Protein 3CA8 (pdb70)

Solvent-accessible surface area: 24872 Å² total; per-residue (Å²): 143,9,42,64,7,54,101,63,3,14,90,5,0,30,52,0,2,83,19,2,2,86,25,93,72,7,53,168,65,88,85,135,12,56,0,0,1,0,1,6,2,18,4,5,23,0,0,38,14,0,0,82,21,3,103,76,62,144,20,23,0,0,0,0,0,1,93,30,168,26,5,94,86,0,31,72,11,1,72,124,25,77,117,11,80,101,10,170,24,120,71,39,18,9,0,43,0,0,8,27,0,0,59,95,69,46,144,5,61,133,150,67,17,54,83,16,48,123,3,68,82,15,26,55,13,0,122,66,0,27,45,48,15,108,139,16,138,147,102,33,121,39,1,0,0,0,5,5,0,3,29,0,28,19,0,2,9,3,1,17,100,73,46,34,36,72,92,137,63,9,106,12,4,4,74,13,34,24,55,2,83,1,10,68,84,94,123,16,7,68,27,72,34,166,77,132,17,28,22,82,14,35,50,0,1,28,26,0,38,29,2,0,46,82,0,88,28,47,91,117,0,34,0,67,187,30,141,60,90,1,49,95,12,110,43,42,81,110,3,70,131,2,30,77,32,6,117,141,20,79,84,2,66,119,3,19,138,83,84,104,78,131,6,45,73,8,56,101,64,4,13,88,7,0,29,42,0,2,88,20,1,1,90,21,99,69,11,54,166,58,88,82,137,14,52,0,0,1,0,1,8,1,17,3,6,24,0,0,37,17,0,0,96,22,3,100,76,62,158,21,19,0,0,0,0,1,2,95,28,167,25,4,94,84,0,35,66,15,1,73,144,24,77,116,12,77,92,8,193,22,120,72,62,18,8,0,43,0,0,8,30,0,0,56,93,64,46,141,6,58,132,147,74,18,66,81,10,51,122,2,70,84,16,25,54,13,0,123,66,0,27,43,60,16,102,142,17,144,96,111,32,132,30,1,0,0,0,6,4,0,2,30,0,33,18,0,2,8,3,1,17,98,76,47,33,37,67,90,137,62,12,111,14,1,6,72,14,34,23,52,2,87,2,11,72,79,89,118,10,6,67,25,75,34,160,74,135,29,33,21,85,12,54,66,0,0,58,25,0,45,30,2,1,50,76,0,85,25,47,90,118,0,47,0,69,185,26,151,60,86,0,52,97,13,106,38,49,86,110,2,85,131,2,26,66,35,9,92,146,21,79,81,2,71,121,5,55,138,86,134

Secondary structure (DSSP, 8-state):
-PPP--HHHHHHHHHHHHHHH--STTTT-----SEEEEES---HHHHHHHHHHHHHHT--EEEE--SSTTHHHHHHHHHT-TTGGGS--TTS-HHHHHHHIIIIIT---GGGEEEE----SHHHHHHHHHHHHHT-SS--S-EEEE--TTTHHHHHHHHHHHH---TTS-SEEE--SS---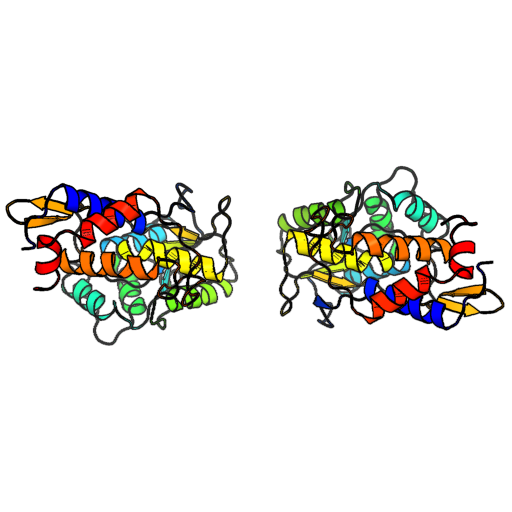EEEETTEEEESS--TTPPPHHHHHHHHHHHHHHHS-STTSSSTTTT-SS---PPPHHHHHHHHHHHT-HHHHHHHHHS--/-PPP--HHHHHHHHHHHHHHH--TTTTT-----SEEEEE--S-HHHHHHHHHHHHHHT--EEEE--SSTTHHHHHHHHHT-TTGGGS--TTS-HHHHHHHIIIIIT---GGGEEEE----SHHHHHHHHHHHHHT-SS--S-EEEE--GGGHHHHHHHHHHHH--BTTB-SEEE--SS---EEEETTEEEESS--SSPPPHHHHHHHHHHHHHHHS-STTSSSTTTT-SS---PPPHHHHHHHHHHHT-HHHHHHHH--

B-factor: mean 25.92, std 12.32, range [7.64, 93.05]

Structure (mmCIF, N/CA/C/O backbone):
data_3CA8
#
_entry.id   3CA8
#
_cell.length_a   64.795
_cell.length_b   39.710
_cell.length_c   122.645
_cell.angle_alpha   90.00
_cell.angle_beta   96.34
_cell.angle_gamma   90.00
#
_symmetry.space_group_name_H-M   'P 1 21 1'
#
loop_
_entity.id
_entity.type
_entity.pdbx_description
1 polymer 'Protein ydcF'
2 non-polymer 'SULFATE ION'
3 non-polymer (4S)-2-METHYL-2,4-PENTANEDIOL
4 water water
#
loop_
_atom_site.group_PDB
_atom_site.id
_atom_site.type_symbol
_atom_site.label_atom_id
_atom_site.label_alt_id
_atom_site.label_comp_id
_atom_site.label_asym_id
_atom_site.label_entity_id
_atom_site.label_seq_id
_atom_site.pdbx_PDB_ins_code
_atom_site.Cartn_x
_atom_site.Cartn_y
_atom_site.Cartn_z
_atom_site.occupancy
_atom_site.B_iso_or_equiv
_atom_site.auth_seq_id
_atom_site.auth_comp_id
_atom_site.auth_asym_id
_atom_site.auth_atom_id
_atom_site.pdbx_PDB_model_num
ATOM 1 N N . PRO A 1 5 ? 79.682 -7.695 -10.360 1.00 35.27 5 PRO A N 1
ATOM 2 C CA . PRO A 1 5 ? 80.050 -6.304 -10.052 1.00 34.42 5 PRO A CA 1
ATOM 3 C C . PRO A 1 5 ? 78.856 -5.457 -9.574 1.00 34.16 5 PRO A C 1
ATOM 4 O O . PRO A 1 5 ? 77.708 -5.696 -9.994 1.00 34.54 5 PRO A O 1
ATOM 8 N N . PHE A 1 6 ? 79.120 -4.482 -8.706 1.00 32.88 6 PHE A N 1
ATOM 9 C CA . PHE A 1 6 ? 78.033 -3.624 -8.177 1.00 31.42 6 PHE A CA 1
ATOM 10 C C . PHE A 1 6 ? 77.355 -2.873 -9.340 1.00 31.11 6 PHE A C 1
ATOM 11 O O . PHE A 1 6 ? 78.041 -2.279 -10.167 1.00 31.47 6 PHE A O 1
ATOM 19 N N . PRO A 1 7 ? 76.010 -2.939 -9.437 1.00 28.83 7 PRO A N 1
ATOM 20 C CA . PRO A 1 7 ? 75.331 -2.424 -10.621 1.00 28.90 7 PRO A CA 1
ATOM 21 C C . PRO A 1 7 ? 75.472 -0.920 -10.840 1.00 28.10 7 PRO A C 1
ATOM 22 O O . PRO A 1 7 ? 75.627 -0.170 -9.877 1.00 28.25 7 PRO A O 1
ATOM 26 N N . THR A 1 8 ? 75.394 -0.488 -12.091 1.00 27.22 8 THR A N 1
ATOM 27 C CA . THR A 1 8 ? 75.274 0.932 -12.417 1.00 27.39 8 THR A CA 1
ATOM 28 C C . THR A 1 8 ? 74.036 1.577 -11.736 1.00 27.02 8 THR A C 1
ATOM 29 O O . THR A 1 8 ? 72.989 0.927 -11.575 1.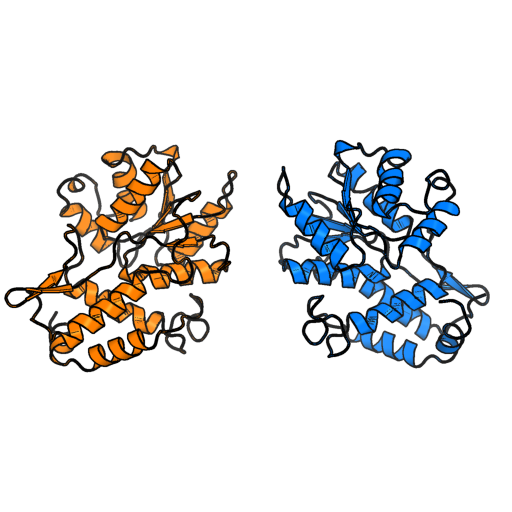00 26.68 8 THR A O 1
ATOM 33 N N . LEU A 1 9 ? 74.166 2.862 -11.384 1.00 26.04 9 LEU A N 1
ATOM 34 C CA . LEU A 1 9 ? 73.118 3.612 -10.666 1.00 24.93 9 LEU A CA 1
ATOM 35 C C . LEU A 1 9 ? 72.739 4.866 -11.431 1.00 23.74 9 LEU A C 1
ATOM 36 O O . LEU A 1 9 ? 73.508 5.387 -12.217 1.00 24.06 9 LEU A O 1
ATOM 41 N N . SER A 1 10 ? 71.508 5.338 -11.246 1.00 23.79 10 SER A N 1
ATOM 42 C CA . SER A 1 10 ? 71.092 6.542 -11.939 1.00 24.02 10 SER A CA 1
ATOM 43 C C . SER A 1 10 ? 71.923 7.708 -11.474 1.00 24.18 10 SER A C 1
ATOM 44 O O . SER A 1 10 ? 72.279 7.756 -10.292 1.00 24.80 10 SER A O 1
ATOM 47 N N . PRO A 1 11 ? 72.203 8.655 -12.374 1.00 23.67 11 PRO A N 1
ATOM 48 C CA . PRO A 1 11 ? 72.882 9.887 -12.053 1.00 24.00 11 PRO A CA 1
ATOM 49 C C . PRO A 1 11 ? 72.337 10.582 -10.823 1.00 23.28 11 PRO A C 1
ATOM 50 O O . PRO A 1 11 ? 73.126 11.123 -10.042 1.00 22.83 11 PRO A O 1
ATOM 54 N N . ALA A 1 12 ? 71.016 10.569 -10.635 1.00 22.22 12 ALA A N 1
ATOM 55 C CA . ALA A 1 12 ? 70.437 11.166 -9.457 1.00 21.49 12 ALA A CA 1
ATOM 56 C C . ALA A 1 12 ? 70.907 10.469 -8.192 1.00 19.75 12 ALA A C 1
ATOM 57 O O . ALA A 1 12 ? 71.137 11.095 -7.151 1.00 18.84 12 ALA A O 1
ATOM 59 N N . THR A 1 13 ? 70.981 9.155 -8.252 1.00 19.26 13 THR A N 1
ATOM 60 C CA . THR A 1 13 ? 71.377 8.379 -7.098 1.00 19.37 13 THR A CA 1
ATOM 61 C C . THR A 1 13 ? 72.867 8.571 -6.827 1.00 18.02 13 THR A C 1
ATOM 62 O O . THR A 1 13 ? 73.288 8.683 -5.687 1.00 17.27 13 THR A O 1
ATOM 66 N N . ILE A 1 14 ? 73.668 8.577 -7.863 1.00 18.06 14 ILE A N 1
ATOM 67 C CA . ILE A 1 14 ? 75.107 8.860 -7.651 1.00 17.82 14 ILE A CA 1
ATOM 68 C C . ILE A 1 14 ? 75.285 10.199 -6.944 1.00 18.14 14 ILE A C 1
ATOM 69 O O . ILE A 1 14 ? 76.025 10.290 -5.950 1.00 18.29 14 ILE A O 1
ATOM 74 N N . ASP A 1 15 ? 74.667 11.250 -7.492 1.00 16.69 15 ASP A N 1
ATOM 75 C CA . ASP A 1 15 ? 74.683 12.595 -6.895 1.00 17.92 15 ASP A CA 1
ATOM 76 C C . ASP A 1 15 ? 74.275 12.564 -5.420 1.00 17.62 15 ASP A C 1
ATOM 77 O O . ASP A 1 15 ? 74.918 13.174 -4.571 1.00 18.66 15 ASP A O 1
ATOM 82 N N . ALA A 1 16 ? 73.184 11.881 -5.103 1.00 16.60 16 ALA A N 1
ATOM 83 C CA . ALA A 1 16 ? 72.700 11.805 -3.736 1.00 16.43 16 ALA A CA 1
ATOM 84 C C . ALA A 1 16 ? 73.715 11.132 -2.796 1.00 14.98 16 ALA A C 1
ATOM 85 O O . ALA A 1 16 ? 73.915 11.570 -1.668 1.00 14.54 16 ALA A O 1
ATOM 87 N N . ILE A 1 17 ? 74.245 10.014 -3.226 1.00 14.83 17 ILE A N 1
ATOM 88 C CA . ILE A 1 17 ? 75.275 9.298 -2.408 1.00 15.05 17 ILE A CA 1
ATOM 89 C C . ILE A 1 17 ? 76.422 10.297 -2.144 1.00 14.80 17 ILE A C 1
ATOM 90 O O . ILE A 1 17 ? 76.882 10.447 -0.997 1.00 14.10 17 ILE A O 1
ATOM 95 N N . ASN A 1 18 ? 76.842 11.005 -3.184 1.00 14.64 18 ASN A N 1
ATOM 96 C CA . ASN A 1 18 ? 77.988 11.935 -3.089 1.00 14.70 18 ASN A CA 1
ATOM 97 C C . ASN A 1 18 ? 77.703 13.132 -2.189 1.00 15.36 18 ASN A C 1
ATOM 98 O O . ASN A 1 18 ? 78.569 13.579 -1.476 1.00 13.40 18 ASN A O 1
ATOM 103 N N . VAL A 1 19 ? 76.454 13.618 -2.183 1.00 14.36 19 VAL A N 1
ATOM 104 C CA . VAL A 1 19 ? 76.049 14.655 -1.253 1.00 14.75 19 VAL A CA 1
ATOM 105 C C . VAL A 1 19 ? 76.149 14.190 0.203 1.00 14.32 19 VAL A C 1
ATOM 106 O O . VAL A 1 19 ? 76.637 14.927 1.045 1.00 14.11 19 VAL A O 1
ATOM 110 N N . ILE A 1 20 ? 75.665 12.992 0.501 1.00 14.14 20 ILE A N 1
ATOM 111 C CA . ILE A 1 20 ? 75.671 12.474 1.861 1.00 13.99 20 ILE A CA 1
ATOM 112 C C . ILE A 1 20 ? 77.139 12.144 2.255 1.00 14.69 20 ILE A C 1
ATOM 113 O O . ILE A 1 20 ? 77.581 12.446 3.357 1.00 14.65 20 ILE A O 1
ATOM 118 N N . GLY A 1 21 ? 77.887 11.606 1.312 1.00 14.38 21 GLY A N 1
ATOM 119 C CA . GLY A 1 21 ? 79.323 11.312 1.556 1.00 15.66 21 GLY A CA 1
ATOM 120 C C . GLY A 1 21 ? 80.080 12.564 1.955 1.00 14.63 21 GLY A C 1
ATOM 121 O O . GLY A 1 21 ? 80.878 12.565 2.919 1.00 15.98 21 GLY A O 1
ATOM 122 N N . GLN A 1 22 ? 79.883 13.623 1.184 1.00 13.73 22 GLN A N 1
ATOM 123 C CA . GLN A 1 22 ? 80.514 14.901 1.475 1.00 14.97 22 GLN A CA 1
ATOM 124 C C . GLN A 1 22 ? 80.156 15.412 2.820 1.00 13.09 22 GLN A C 1
ATOM 125 O O . GLN A 1 22 ? 81.031 15.862 3.539 1.00 14.67 22 GLN A O 1
ATOM 131 N N . TRP A 1 23 ? 78.861 15.408 3.148 1.00 13.39 23 TRP A N 1
ATOM 132 C CA . TRP A 1 23 ? 78.399 15.891 4.440 1.00 12.86 23 TRP A CA 1
ATOM 133 C C . TRP A 1 23 ? 78.988 15.108 5.610 1.00 11.58 23 TRP A C 1
ATOM 134 O O . TRP A 1 23 ? 79.352 15.688 6.619 1.00 13.11 23 TRP A O 1
ATOM 145 N N . LEU A 1 24 ? 79.106 13.792 5.477 1.00 11.75 24 LEU A N 1
ATOM 146 C CA . LEU A 1 24 ? 79.603 12.945 6.568 1.00 11.64 24 LEU A CA 1
ATOM 147 C C . LEU A 1 24 ? 81.080 13.201 6.752 1.00 12.72 24 LEU A C 1
ATOM 148 O O . LEU A 1 24 ? 81.559 13.277 7.882 1.00 12.79 24 LEU A O 1
ATOM 153 N N . ALA A 1 25 ? 81.771 13.435 5.667 1.00 13.87 25 ALA A N 1
ATOM 154 C CA . ALA A 1 25 ? 83.245 13.701 5.746 1.00 15.50 25 ALA A CA 1
ATOM 155 C C . ALA A 1 25 ? 83.670 15.118 6.185 1.00 17.34 25 ALA A C 1
ATOM 156 O O . ALA A 1 25 ? 84.744 15.294 6.816 1.00 18.07 25 ALA A O 1
ATOM 158 N N . GLN A 1 26 ? 82.887 16.113 5.797 1.00 18.86 26 GLN A N 1
ATOM 159 C CA . GLN A 1 26 ? 83.245 17.525 5.938 1.00 21.52 26 GLN A CA 1
ATOM 160 C C . GLN A 1 26 ? 82.579 18.198 7.123 1.00 22.83 26 GLN A C 1
ATOM 161 O O . GLN A 1 26 ? 81.357 18.485 7.107 1.00 24.82 26 GLN A O 1
ATOM 167 N N . ASP A 1 27 ? 83.395 18.499 8.118 1.00 23.67 27 ASP A N 1
ATOM 168 C CA . ASP A 1 27 ? 82.982 19.187 9.343 1.00 24.82 27 ASP A CA 1
ATOM 169 C C . ASP A 1 27 ? 82.683 20.676 9.126 1.00 26.54 27 ASP A C 1
ATOM 170 O O . ASP A 1 27 ? 83.600 21.477 9.023 1.00 28.39 27 ASP A O 1
ATOM 175 N N . ASP A 1 28 ? 81.414 21.065 9.167 1.00 27.34 28 ASP A N 1
ATOM 176 C CA . ASP A 1 28 ? 81.046 22.477 8.985 1.00 28.19 28 ASP A CA 1
ATOM 177 C C . ASP A 1 28 ? 81.487 23.361 10.132 1.00 29.20 28 ASP A C 1
ATOM 178 O O . ASP A 1 28 ? 81.952 24.499 9.903 1.00 28.86 28 ASP A O 1
ATOM 183 N N . PHE A 1 29 ? 81.322 22.847 11.350 1.00 28.65 29 PHE A N 1
ATOM 184 C CA . PHE A 1 29 ? 81.579 23.583 12.572 1.00 30.34 29 PHE A CA 1
ATOM 185 C C . PHE A 1 29 ? 82.965 24.282 12.506 1.00 31.67 29 PHE A C 1
ATOM 186 O O . PHE A 1 29 ? 83.048 25.482 12.693 1.00 31.56 29 PHE A O 1
ATOM 194 N N . SER A 1 30 ? 84.025 23.513 12.209 1.00 34.17 30 SER A N 1
ATOM 195 C CA . SER A 1 30 ? 85.430 24.039 12.177 1.00 35.23 30 SER A CA 1
ATOM 196 C C . SER A 1 30 ? 85.808 24.665 10.823 1.00 37.12 30 SER A C 1
ATOM 197 O O . SER A 1 30 ? 86.933 25.180 10.640 1.00 37.81 30 SER A O 1
ATOM 200 N N . GLY A 1 31 ? 84.855 24.635 9.882 1.00 37.75 31 GLY A N 1
ATOM 201 C CA . GLY A 1 31 ? 84.952 25.420 8.649 1.00 37.57 31 GLY A CA 1
ATOM 202 C C . GLY A 1 31 ? 86.218 25.131 7.893 1.00 37.95 31 GLY A C 1
ATOM 203 O O . GLY A 1 31 ? 86.411 24.019 7.399 1.00 40.05 31 GLY A O 1
ATOM 204 N N . GLU A 1 32 ? 87.077 26.133 7.821 1.00 37.16 32 GLU A N 1
ATOM 205 C CA . GLU A 1 32 ? 88.367 25.994 7.178 1.00 36.35 32 GLU A CA 1
ATOM 206 C C . GLU A 1 32 ? 89.451 26.694 8.000 1.00 35.00 32 GLU A C 1
ATOM 207 O O . GLU A 1 32 ? 90.245 27.513 7.494 1.00 35.19 32 GLU A O 1
ATOM 213 N N . VAL A 1 33 ? 89.495 26.345 9.281 1.00 31.44 33 VAL A N 1
ATOM 214 C CA . VAL A 1 33 ? 90.570 26.808 10.173 1.00 28.73 33 VAL A CA 1
ATOM 215 C C . VAL A 1 33 ? 91.817 26.001 9.780 1.00 26.03 33 VAL A C 1
ATOM 216 O O . VAL A 1 33 ? 91.711 24.808 9.498 1.00 25.47 33 VAL A O 1
ATOM 220 N N . PRO A 1 34 ? 92.981 26.664 9.649 1.00 23.19 34 PRO A N 1
ATOM 221 C CA . PRO A 1 34 ? 94.194 25.904 9.361 1.00 22.11 34 PRO A CA 1
ATOM 222 C C . PRO A 1 34 ? 94.483 24.737 10.334 1.00 20.79 34 PRO A C 1
ATOM 223 O O . PRO A 1 34 ? 94.249 24.832 11.544 1.00 19.97 34 PRO A O 1
ATOM 227 N N . TYR A 1 35 ? 95.044 23.653 9.789 1.00 20.30 35 TYR A N 1
ATOM 228 C CA . TYR A 1 35 ? 95.298 22.429 10.547 1.00 20.44 35 TYR A CA 1
ATOM 229 C C . TYR A 1 35 ? 96.646 22.481 11.290 1.00 21.60 35 TYR A C 1
ATOM 230 O O . TYR A 1 35 ? 97.545 21.708 10.986 1.00 23.78 35 TYR A O 1
ATOM 239 N N . GLN A 1 36 ? 96.757 23.397 12.238 1.00 21.14 36 GLN A N 1
ATOM 240 C CA . GLN A 1 36 ? 97.919 23.576 13.110 1.00 20.61 36 GLN A CA 1
ATOM 241 C C . GLN A 1 36 ? 97.388 23.172 14.469 1.00 21.00 36 GLN A C 1
ATOM 242 O O . GLN A 1 36 ? 96.466 23.820 14.958 1.00 20.43 36 GLN A O 1
ATOM 248 N N . ALA A 1 37 ? 97.920 22.114 15.060 1.00 20.33 37 ALA A N 1
ATOM 249 C CA . ALA A 1 37 ? 97.354 21.601 16.301 1.00 19.97 37 ALA A CA 1
ATOM 250 C C . ALA A 1 37 ? 98.456 21.180 17.207 1.00 20.05 37 ALA A C 1
ATOM 251 O O . ALA A 1 37 ? 99.632 21.153 16.812 1.00 20.85 37 ALA A O 1
ATOM 253 N N . ASP A 1 38 ? 98.080 20.857 18.432 1.00 19.12 38 ASP A N 1
ATOM 254 C CA . ASP A 1 38 ? 99.004 20.304 19.424 1.00 18.60 38 ASP A CA 1
ATOM 255 C C . ASP A 1 38 ? 99.093 18.790 19.447 1.00 17.72 38 ASP A C 1
ATOM 256 O O . ASP A 1 38 ? 99.955 18.248 20.121 1.00 18.11 38 ASP A O 1
ATOM 261 N N A CYS A 1 39 ? 98.188 18.099 18.752 0.50 17.22 39 CYS A N 1
ATOM 262 N N B CYS A 1 39 ? 98.168 18.123 18.767 0.50 16.56 39 CYS A N 1
ATOM 263 C CA A CYS A 1 39 ? 98.111 16.613 18.771 0.50 17.01 39 CYS A CA 1
ATOM 264 C CA B CYS A 1 39 ? 98.237 16.671 18.571 0.50 16.48 39 CYS A CA 1
ATOM 265 C C A CYS A 1 39 ? 97.133 16.162 17.676 0.50 15.97 39 CYS A C 1
ATOM 266 C C B CYS A 1 39 ? 97.273 16.247 17.473 0.50 15.63 39 CYS A C 1
ATOM 267 O O A CYS A 1 39 ? 96.235 16.909 17.327 0.50 15.82 39 CYS A O 1
ATOM 268 O O B CYS A 1 39 ? 96.551 17.064 16.915 0.50 14.27 39 CYS A O 1
ATOM 273 N N . VAL A 1 40 ? 97.362 14.974 17.113 1.00 16.47 40 VAL A N 1
ATOM 274 C CA . VAL A 1 40 ? 96.529 14.355 16.112 1.00 15.76 40 VAL A CA 1
ATOM 275 C C . VAL A 1 40 ? 95.965 13.106 16.762 1.00 15.93 40 VAL A C 1
ATOM 276 O O . VAL A 1 40 ? 96.699 12.333 17.399 1.00 15.53 40 VAL A O 1
ATOM 280 N N . ILE A 1 41 ? 94.642 12.912 16.672 1.00 15.27 41 ILE A N 1
ATOM 281 C CA . ILE A 1 41 ? 94.005 11.747 17.233 1.00 15.64 41 ILE A CA 1
ATOM 282 C C . ILE A 1 41 ? 93.567 10.838 16.076 1.00 15.64 41 ILE A C 1
ATOM 283 O O . ILE A 1 41 ? 92.764 11.253 15.269 1.00 13.73 41 ILE A O 1
ATOM 288 N N . LEU A 1 42 ? 94.091 9.611 16.016 1.00 14.74 42 LEU A N 1
ATOM 289 C CA . LEU A 1 42 ? 93.672 8.635 14.972 1.00 13.07 42 LEU A CA 1
ATOM 290 C C . LEU A 1 42 ? 92.671 7.714 15.635 1.00 12.48 42 LEU A C 1
ATOM 291 O O . LEU A 1 42 ? 93.001 6.908 16.499 1.00 13.17 42 LEU A O 1
ATOM 296 N N . ALA A 1 43 ? 91.400 7.880 15.259 1.00 12.36 43 ALA A N 1
ATOM 297 C CA . ALA A 1 43 ? 90.370 6.956 15.748 1.00 12.66 43 ALA A CA 1
ATOM 298 C C . ALA A 1 43 ? 90.447 5.674 14.985 1.00 11.73 43 ALA A C 1
ATOM 299 O O . ALA A 1 43 ? 90.631 5.658 13.754 1.00 13.69 43 ALA A O 1
ATOM 301 N N . GLY A 1 44 ? 90.409 4.562 15.692 1.00 12.29 44 GLY A N 1
ATOM 302 C CA . GLY A 1 44 ? 90.531 3.263 15.055 1.00 11.73 44 GLY A CA 1
ATOM 303 C C . GLY A 1 44 ? 89.626 3.049 13.878 1.00 11.41 44 GLY A C 1
ATOM 304 O O . GLY A 1 44 ? 88.399 3.219 13.950 1.00 11.40 44 GLY A O 1
ATOM 305 N N . ASN A 1 45 ? 90.220 2.677 12.769 1.00 11.31 45 ASN A N 1
ATOM 306 C CA . ASN A 1 45 ? 89.513 2.389 11.550 1.00 11.27 45 ASN A CA 1
ATOM 307 C C . ASN A 1 45 ? 90.377 1.566 10.605 1.00 12.26 45 ASN A C 1
ATOM 308 O O . ASN A 1 45 ? 91.555 1.312 10.907 1.00 12.30 45 ASN A O 1
ATOM 313 N N . ALA A 1 46 ? 89.845 1.225 9.447 1.00 11.50 46 ALA A N 1
ATOM 314 C CA . ALA A 1 46 ? 90.530 0.338 8.497 1.00 11.53 46 ALA A CA 1
ATOM 315 C C . ALA A 1 46 ? 90.930 0.957 7.153 1.00 10.30 46 ALA A C 1
ATOM 316 O O . ALA A 1 46 ? 91.383 0.189 6.242 1.00 12.12 46 ALA A O 1
ATOM 318 N N . VAL A 1 47 ? 90.745 2.282 7.018 1.00 10.96 47 VAL A N 1
ATOM 319 C CA . VAL A 1 47 ? 90.856 2.954 5.748 1.00 11.31 47 VAL A CA 1
ATOM 320 C C . VAL A 1 47 ? 92.295 3.447 5.721 1.00 11.10 47 VAL A C 1
ATOM 321 O O . VAL A 1 47 ? 92.609 4.403 6.366 1.00 10.78 47 VAL A O 1
ATOM 325 N N . MET A 1 48 ? 93.120 2.800 4.944 1.00 12.20 48 MET A N 1
ATOM 326 C CA . MET A 1 48 ? 94.540 3.119 4.966 1.00 12.71 48 MET A CA 1
ATOM 327 C C . MET A 1 48 ? 94.863 4.586 4.542 1.00 13.21 48 MET A C 1
ATOM 328 O O . MET A 1 48 ? 95.825 5.181 5.109 1.00 12.09 48 MET A O 1
ATOM 333 N N . PRO A 1 49 ? 94.176 5.141 3.522 1.00 13.72 49 PRO A N 1
ATOM 334 C CA . PRO A 1 49 ? 94.423 6.572 3.224 1.00 13.57 49 PRO A CA 1
ATOM 335 C C . PRO A 1 49 ? 94.210 7.482 4.435 1.00 14.04 49 PRO A C 1
ATOM 336 O O . PRO A 1 49 ? 94.966 8.448 4.632 1.00 10.79 49 PRO A O 1
ATOM 340 N N . THR A 1 50 ? 93.207 7.160 5.257 1.00 13.60 50 THR A N 1
ATOM 341 C CA . THR A 1 50 ? 92.896 7.912 6.480 1.00 12.31 50 THR A CA 1
ATOM 342 C C . THR A 1 50 ? 93.963 7.752 7.555 1.00 12.08 50 THR A C 1
ATOM 343 O O . THR A 1 50 ? 94.351 8.718 8.198 1.00 11.17 50 THR A O 1
ATOM 347 N N . ILE A 1 51 ? 94.396 6.517 7.723 1.00 12.21 51 ILE A N 1
ATOM 348 C CA . ILE A 1 51 ? 95.407 6.147 8.680 1.00 11.97 51 ILE A CA 1
ATOM 349 C C . ILE A 1 51 ? 96.724 6.821 8.272 1.00 12.06 51 ILE A C 1
ATOM 350 O O . ILE A 1 51 ? 97.417 7.423 9.095 1.00 12.18 51 ILE A O 1
ATOM 355 N N . ASP A 1 52 ? 97.055 6.787 6.994 1.00 12.94 52 ASP A N 1
ATOM 356 C CA . ASP A 1 52 ? 98.277 7.487 6.508 1.00 11.77 52 ASP A CA 1
ATOM 357 C C . ASP A 1 52 ? 98.152 9.013 6.660 1.00 13.04 52 ASP A C 1
ATOM 358 O O . ASP A 1 52 ? 99.122 9.709 6.893 1.00 14.34 52 ASP A O 1
ATOM 363 N N . ALA A 1 53 ? 96.938 9.559 6.518 1.00 12.53 53 ALA A N 1
ATOM 364 C CA . ALA A 1 53 ? 96.751 11.017 6.700 1.00 12.07 53 ALA A CA 1
ATOM 365 C C . ALA A 1 53 ? 97.156 11.443 8.117 1.00 12.45 53 ALA A C 1
ATOM 366 O O . ALA A 1 53 ? 97.735 12.535 8.315 1.00 13.71 53 ALA A O 1
ATOM 368 N N . ALA A 1 54 ? 96.762 10.633 9.096 1.00 12.31 54 ALA A N 1
ATOM 369 C CA . ALA A 1 54 ? 97.044 10.914 10.497 1.00 12.93 54 ALA A CA 1
ATOM 370 C C . ALA A 1 54 ? 98.577 10.904 10.758 1.00 14.05 54 ALA A C 1
ATOM 371 O O . ALA A 1 54 ? 99.119 11.818 11.396 1.00 13.34 54 ALA A O 1
ATOM 373 N N . CYS A 1 55 ? 99.212 9.861 10.263 1.00 14.11 55 CYS A N 1
ATOM 374 C CA . CYS A 1 55 ? 100.680 9.677 10.454 1.00 14.86 55 CYS A CA 1
ATOM 375 C C . CYS A 1 55 ? 101.466 10.794 9.779 1.00 15.38 55 CYS A C 1
ATOM 376 O O . CYS A 1 55 ? 102.436 11.266 10.335 1.00 15.87 55 CYS A O 1
ATOM 379 N N A LYS A 1 56 ? 101.041 11.183 8.584 0.50 15.13 56 LYS A N 1
ATOM 380 N N B LYS A 1 56 ? 101.063 11.194 8.580 0.50 14.73 56 LYS A N 1
ATOM 381 C CA A LYS A 1 56 ? 101.698 12.206 7.790 0.50 15.40 56 LYS A CA 1
ATOM 382 C CA B LYS A 1 56 ? 101.771 12.223 7.843 0.50 15.05 56 LYS A CA 1
ATOM 383 C C A LYS A 1 56 ? 101.674 13.577 8.498 0.50 15.85 56 LYS A C 1
ATOM 384 C C B LYS A 1 56 ? 101.703 13.573 8.576 0.50 15.55 56 LYS A C 1
ATOM 385 O O A LYS A 1 56 ? 102.685 14.293 8.560 0.50 15.85 56 LYS A O 1
ATOM 386 O O B LYS A 1 56 ? 102.713 14.272 8.751 0.50 15.31 56 LYS A O 1
ATOM 397 N N . ILE A 1 57 ? 100.508 13.946 9.027 1.00 15.33 57 ILE A N 1
ATOM 398 C CA . ILE A 1 57 ? 100.383 15.160 9.841 1.00 15.53 57 ILE A CA 1
ATOM 399 C C . ILE A 1 57 ? 101.241 15.143 11.114 1.00 15.41 57 ILE A C 1
ATOM 400 O O . ILE A 1 57 ? 101.886 16.140 11.448 1.00 17.30 57 ILE A O 1
ATOM 405 N N . ALA A 1 58 ? 101.230 14.045 11.859 1.00 14.68 58 ALA A N 1
ATOM 406 C CA . ALA A 1 58 ? 101.969 13.985 13.103 1.00 16.70 58 ALA A CA 1
ATOM 407 C C . ALA A 1 58 ? 103.475 14.061 12.761 1.00 17.25 58 ALA A C 1
ATOM 408 O O . ALA A 1 58 ? 104.273 14.749 13.439 1.00 17.54 58 ALA A O 1
ATOM 410 N N . ARG A 1 59 ? 103.812 13.465 11.638 1.00 18.38 59 ARG A N 1
ATOM 411 C CA . ARG A 1 59 ? 105.206 13.498 11.196 1.00 20.02 59 ARG A CA 1
ATOM 412 C C . ARG A 1 59 ? 105.627 14.906 10.765 1.00 21.37 59 ARG A C 1
ATOM 413 O O . ARG A 1 59 ? 106.629 15.455 11.270 1.00 21.91 59 ARG A O 1
ATOM 421 N N . ASP A 1 60 ? 104.858 15.477 9.851 1.00 21.32 60 ASP A N 1
ATOM 422 C CA . ASP A 1 60 ? 105.139 16.801 9.299 1.00 22.89 60 ASP A CA 1
ATOM 423 C C . ASP A 1 60 ? 105.076 17.924 10.305 1.00 23.38 60 ASP A C 1
ATOM 424 O O . ASP A 1 60 ? 105.865 18.839 10.218 1.00 26.26 60 ASP A O 1
ATOM 429 N N . GLN A 1 61 ? 104.147 17.887 11.255 1.00 22.98 61 GLN A N 1
ATOM 430 C CA . GLN A 1 61 ? 104.033 18.963 12.262 1.00 22.51 61 GLN A CA 1
ATOM 431 C C . GLN A 1 61 ? 104.815 18.729 13.499 1.00 21.66 61 GLN A C 1
ATOM 432 O O . GLN A 1 61 ? 104.772 19.578 14.402 1.00 21.20 61 GLN A O 1
ATOM 438 N N . GLN A 1 62 ? 105.469 17.553 13.571 1.00 20.07 62 GLN A N 1
ATOM 439 C CA . GLN A 1 62 ? 106.180 17.085 14.726 1.00 21.16 62 GLN A CA 1
ATOM 440 C C . GLN A 1 62 ? 105.389 17.210 16.016 1.00 21.93 62 GLN A C 1
ATOM 441 O O . GLN A 1 62 ? 105.897 17.724 17.029 1.00 24.06 62 GLN A O 1
ATOM 447 N N . ILE A 1 63 ? 104.141 16.734 15.993 1.00 18.93 63 ILE A N 1
ATOM 448 C CA . ILE A 1 63 ? 103.310 16.690 17.164 1.00 17.43 63 ILE A CA 1
ATOM 449 C C . ILE A 1 63 ? 102.955 15.231 17.546 1.00 16.22 63 ILE A C 1
ATOM 450 O O . ILE A 1 63 ? 103.035 14.342 16.685 1.00 14.01 63 ILE A O 1
ATOM 455 N N . PRO A 1 64 ? 102.472 15.002 18.796 1.00 16.41 64 PRO A N 1
ATOM 456 C CA . PRO A 1 64 ? 102.107 13.712 19.291 1.00 17.05 64 PRO A CA 1
ATOM 457 C C . PRO A 1 64 ? 100.922 13.129 18.509 1.00 17.09 64 PRO A C 1
ATOM 458 O O . PRO A 1 64 ? 100.045 13.879 18.078 1.00 17.06 64 PRO A O 1
ATOM 462 N N . LEU A 1 65 ? 100.977 11.825 18.307 1.00 15.85 65 LEU A N 1
ATOM 463 C CA . LEU A 1 65 ? 99.910 11.083 17.650 1.00 15.39 65 LEU A CA 1
ATOM 464 C C . LEU A 1 65 ? 99.271 10.175 18.674 1.00 14.89 65 LEU A C 1
ATOM 465 O O . LEU A 1 65 ? 99.927 9.328 19.243 1.00 14.65 65 LEU A O 1
ATOM 470 N N . LEU A 1 66 ? 97.980 10.372 18.941 1.00 14.72 66 LEU A N 1
ATOM 471 C CA . LEU A 1 66 ? 97.301 9.602 19.967 1.00 14.38 66 LEU A CA 1
ATOM 472 C C . LEU A 1 66 ? 96.411 8.647 19.168 1.00 14.81 66 LEU A C 1
ATOM 473 O O . LEU A 1 66 ? 95.593 9.110 18.356 1.00 16.11 66 LEU A O 1
ATOM 478 N N . ILE A 1 67 ? 96.591 7.350 19.357 1.00 13.86 67 ILE A N 1
ATOM 479 C CA . ILE A 1 67 ? 95.929 6.330 18.563 1.00 14.01 67 ILE A CA 1
ATOM 480 C C . ILE A 1 67 ? 94.982 5.611 19.471 1.00 13.24 67 ILE A C 1
ATOM 481 O O . ILE A 1 67 ? 95.381 5.004 20.451 1.00 12.61 67 ILE A O 1
ATOM 486 N N . SER A 1 68 ? 93.702 5.663 19.112 1.00 13.12 68 SER A N 1
ATOM 487 C CA . SER A 1 68 ? 92.614 5.261 19.979 1.00 14.52 68 SER A CA 1
ATOM 488 C C . SER A 1 68 ? 91.824 4.165 19.315 1.00 15.42 68 SER A C 1
ATOM 489 O O . SER A 1 68 ? 91.243 4.400 18.257 1.00 17.10 68 SER A O 1
ATOM 492 N N . GLY A 1 69 ? 91.875 2.976 19.906 1.00 14.31 69 GLY A N 1
ATOM 493 C CA . GLY A 1 69 ? 91.110 1.879 19.440 1.00 14.62 69 GLY A CA 1
ATOM 494 C C . GLY A 1 69 ? 91.527 0.569 20.003 1.00 14.35 69 GLY A C 1
ATOM 495 O O . GLY A 1 69 ? 92.718 0.149 19.867 1.00 15.34 69 GLY A O 1
ATOM 496 N N . GLY A 1 70 ? 90.557 -0.116 20.603 1.00 13.94 70 GLY A N 1
ATOM 497 C CA . GLY A 1 70 ? 90.811 -1.443 21.167 1.00 13.20 70 GLY A CA 1
ATOM 498 C C . GLY A 1 70 ? 90.290 -2.563 20.282 1.00 13.63 70 GLY A C 1
ATOM 499 O O . GLY A 1 70 ? 90.853 -2.819 19.222 1.00 13.15 70 GLY A O 1
ATOM 500 N N . ILE A 1 71 ? 89.150 -3.130 20.678 1.00 13.57 71 ILE A N 1
ATOM 501 C CA . ILE A 1 71 ? 88.450 -4.140 19.922 1.00 13.55 71 ILE A CA 1
ATOM 502 C C . ILE A 1 71 ? 87.002 -3.780 19.753 1.00 14.75 71 ILE A C 1
ATOM 503 O O . ILE A 1 71 ? 86.308 -3.600 20.750 1.00 14.96 71 ILE A O 1
ATOM 508 N N . GLY A 1 72 ? 86.570 -3.633 18.522 1.00 13.41 72 GLY A N 1
ATOM 509 C CA . GLY A 1 72 ? 85.130 -3.384 18.260 1.00 15.51 72 GLY A CA 1
ATOM 510 C C . GLY A 1 72 ? 84.786 -3.685 16.826 1.00 14.76 72 GLY A C 1
ATOM 511 O O . GLY A 1 72 ? 85.437 -4.490 16.198 1.00 16.32 72 GLY A O 1
ATOM 512 N N . HIS A 1 73 ? 83.771 -2.989 16.287 1.00 16.05 73 HIS A N 1
ATOM 513 C CA . HIS A 1 73 ? 83.209 -3.340 14.989 1.00 17.34 73 HIS A CA 1
ATOM 514 C C . HIS A 1 73 ? 84.155 -3.256 13.793 1.00 17.34 73 HIS A C 1
ATOM 515 O O . HIS A 1 73 ? 84.027 -4.013 12.818 1.00 18.32 73 HIS A O 1
ATOM 522 N N . SER A 1 74 ? 85.099 -2.356 13.857 1.00 16.81 74 SER A N 1
ATOM 523 C CA . SER A 1 74 ? 86.016 -2.182 12.731 1.00 17.87 74 SER A CA 1
ATOM 524 C C . SER A 1 74 ? 87.300 -3.055 12.811 1.00 16.94 74 SER A C 1
ATOM 525 O O . SER A 1 74 ? 88.067 -3.085 11.859 1.00 16.43 74 SER A O 1
ATOM 528 N N . THR A 1 75 ? 87.456 -3.846 13.873 1.00 15.12 75 THR A N 1
ATOM 529 C CA . THR A 1 75 ? 88.761 -4.534 14.170 1.00 15.74 75 THR A CA 1
ATOM 530 C C . THR A 1 75 ? 89.094 -5.556 13.096 1.00 14.94 75 THR A C 1
ATOM 531 O O . THR A 1 75 ? 90.179 -5.543 12.525 1.00 15.34 75 THR A O 1
ATOM 535 N N . THR A 1 76 ? 88.144 -6.428 12.760 1.00 15.10 76 THR A N 1
ATOM 536 C CA . THR A 1 76 ? 88.416 -7.456 11.779 1.00 14.79 76 THR A CA 1
ATOM 537 C C . THR A 1 76 ? 88.589 -6.815 10.398 1.00 13.66 76 THR A C 1
ATOM 538 O O . THR A 1 76 ? 89.350 -7.341 9.605 1.00 13.58 76 THR A O 1
ATOM 542 N N . PHE A 1 77 ? 87.915 -5.705 10.100 1.00 14.30 77 PHE A N 1
ATOM 543 C CA . PHE A 1 77 ? 88.208 -4.972 8.841 1.00 14.76 77 PHE A CA 1
ATOM 544 C C . PHE A 1 77 ? 89.651 -4.468 8.765 1.00 13.42 77 PHE A C 1
ATOM 545 O O . PHE A 1 77 ? 90.298 -4.604 7.737 1.00 11.97 77 PHE A O 1
ATOM 553 N N . LEU A 1 78 ? 90.149 -3.939 9.874 1.00 12.88 78 LEU A N 1
ATOM 554 C CA . LEU A 1 78 ? 91.508 -3.497 9.944 1.00 12.70 78 LEU A CA 1
ATOM 555 C C . LEU A 1 78 ? 92.447 -4.627 9.705 1.00 12.22 78 LEU A C 1
ATOM 556 O O . LEU A 1 78 ? 93.463 -4.422 9.056 1.00 12.24 78 LEU A O 1
ATOM 561 N N . TYR A 1 79 ? 92.172 -5.789 10.301 1.00 12.40 79 TYR A N 1
ATOM 562 C CA . TYR A 1 79 ? 93.023 -6.962 10.105 1.00 12.20 79 TYR A CA 1
ATOM 563 C C . TYR A 1 79 ? 93.133 -7.291 8.617 1.00 13.66 79 TYR A C 1
ATOM 564 O O . TYR A 1 79 ? 94.212 -7.507 8.122 1.00 11.75 79 TYR A O 1
ATOM 573 N N . SER A 1 80 ? 91.994 -7.350 7.928 1.00 12.11 80 SER A N 1
ATOM 574 C CA . SER A 1 80 ? 91.972 -7.570 6.472 1.00 14.59 80 SER A CA 1
ATOM 575 C C . SER A 1 80 ? 92.695 -6.477 5.653 1.00 13.87 80 SER A C 1
ATOM 576 O O . SER A 1 80 ? 93.399 -6.782 4.652 1.00 15.37 80 SER A O 1
ATOM 579 N N . ALA A 1 81 ? 92.580 -5.228 6.104 1.00 13.10 81 ALA A N 1
ATOM 580 C CA . ALA A 1 81 ? 93.094 -4.123 5.347 1.00 13.75 81 ALA A CA 1
ATOM 581 C C . ALA A 1 81 ? 94.619 -4.194 5.479 1.00 13.13 81 ALA A C 1
ATOM 582 O O . ALA A 1 81 ? 95.324 -3.846 4.553 1.00 14.64 81 ALA A O 1
ATOM 584 N N . ILE A 1 82 ? 95.118 -4.644 6.610 1.00 12.46 82 ILE A N 1
ATOM 585 C CA . ILE A 1 82 ? 96.631 -4.736 6.764 1.00 12.94 82 ILE A CA 1
ATOM 586 C C . ILE A 1 82 ? 97.149 -5.846 5.831 1.00 13.02 82 ILE A C 1
ATOM 587 O O . ILE A 1 82 ? 98.096 -5.650 5.090 1.00 15.06 82 ILE A O 1
ATOM 592 N N . ALA A 1 83 ? 96.494 -6.990 5.870 1.00 15.48 83 ALA A N 1
ATOM 593 C CA . ALA A 1 83 ? 96.903 -8.196 5.175 1.00 15.36 83 ALA A CA 1
ATOM 594 C C . ALA A 1 83 ? 96.953 -8.037 3.655 1.00 16.28 83 ALA A C 1
ATOM 595 O O . ALA A 1 83 ? 97.735 -8.738 2.975 1.00 18.29 83 ALA A O 1
ATOM 597 N N . GLN A 1 84 ? 96.081 -7.172 3.108 1.00 16.63 84 GLN A N 1
ATOM 598 C CA . GLN A 1 84 ? 96.079 -6.867 1.662 1.00 16.90 84 GLN A CA 1
ATOM 599 C C . GLN A 1 84 ? 96.940 -5.663 1.289 1.00 14.80 84 GLN A C 1
ATOM 600 O O . GLN A 1 84 ? 96.992 -5.271 0.127 1.00 13.58 84 GLN A O 1
ATOM 606 N N . HIS A 1 85 ? 97.607 -5.040 2.256 1.00 13.84 85 HIS A N 1
ATOM 607 C CA . HIS A 1 85 ? 98.321 -3.816 1.973 1.00 13.90 85 HIS A CA 1
ATOM 608 C C . HIS A 1 85 ? 99.697 -4.228 1.453 1.00 12.43 85 HIS A C 1
ATOM 609 O O . HIS A 1 85 ? 100.331 -5.064 2.049 1.00 10.99 85 HIS A O 1
ATOM 616 N N . PRO A 1 86 ? 100.134 -3.647 0.342 1.00 14.78 86 PRO A N 1
ATOM 617 C CA . PRO A 1 86 ? 101.416 -4.023 -0.230 1.00 13.42 86 PRO A CA 1
ATOM 618 C C . PRO A 1 86 ? 102.681 -3.753 0.631 1.00 13.94 86 PRO A C 1
ATOM 619 O O . PRO A 1 86 ? 103.759 -4.331 0.339 1.00 16.34 86 PRO A O 1
ATOM 623 N N . HIS A 1 87 ? 102.598 -2.884 1.655 1.00 13.72 87 HIS A N 1
ATOM 624 C CA . HIS A 1 87 ? 103.753 -2.647 2.565 1.00 13.27 87 HIS A CA 1
ATOM 625 C C . HIS A 1 87 ? 103.469 -3.110 3.982 1.00 12.28 87 HIS A C 1
ATOM 626 O O . HIS A 1 87 ? 104.330 -3.673 4.654 1.00 12.57 87 HIS A O 1
ATOM 633 N N . TYR A 1 88 ? 102.224 -2.983 4.424 1.00 12.57 88 TYR A N 1
ATOM 634 C CA . TYR A 1 88 ? 101.913 -3.204 5.841 1.00 12.37 88 TYR A CA 1
ATOM 635 C C . TYR A 1 88 ? 101.557 -4.635 6.215 1.00 10.33 88 TYR A C 1
ATOM 636 O O . TYR A 1 88 ? 101.382 -4.922 7.404 1.00 10.79 88 TYR A O 1
ATOM 645 N N . ASN A 1 89 ? 101.560 -5.543 5.242 1.00 10.93 89 ASN A N 1
ATOM 646 C CA . ASN A 1 89 ? 101.359 -6.942 5.448 1.00 10.72 89 ASN A CA 1
ATOM 647 C C . ASN A 1 89 ? 102.319 -7.627 6.420 1.00 11.80 89 ASN A C 1
ATOM 648 O O . ASN A 1 89 ? 102.027 -8.687 6.925 1.00 11.80 89 ASN A O 1
ATOM 653 N N . THR A 1 90 ? 103.489 -7.019 6.674 1.00 11.53 90 THR A N 1
ATOM 654 C CA . THR A 1 90 ? 104.404 -7.497 7.669 1.00 12.24 90 THR A CA 1
ATOM 655 C C . THR A 1 90 ? 103.986 -7.279 9.144 1.00 14.13 90 THR A C 1
ATOM 656 O O . THR A 1 90 ? 104.616 -7.818 10.055 1.00 14.95 90 THR A O 1
ATOM 660 N N . ILE A 1 91 ? 102.911 -6.525 9.367 1.00 12.90 91 ILE A N 1
ATOM 661 C CA . ILE A 1 91 ? 102.455 -6.171 10.709 1.00 13.39 91 ILE A CA 1
ATOM 662 C C . ILE A 1 91 ? 101.497 -7.277 11.186 1.00 13.44 91 ILE A C 1
ATOM 663 O O . ILE A 1 91 ? 100.579 -7.605 10.467 1.00 13.09 91 ILE A O 1
ATOM 668 N N . ARG A 1 92 ? 101.735 -7.847 12.372 1.00 15.27 92 ARG A N 1
ATOM 669 C CA . ARG A 1 92 ? 100.899 -8.908 12.928 1.00 15.35 92 ARG A CA 1
ATOM 670 C C . ARG A 1 92 ? 99.522 -8.317 13.279 1.00 14.57 92 ARG A C 1
ATOM 671 O O . ARG A 1 92 ? 99.436 -7.181 13.718 1.00 12.78 92 ARG A O 1
ATOM 679 N N . THR A 1 93 ? 98.450 -9.060 13.021 1.00 13.48 93 THR A N 1
ATOM 680 C CA . THR A 1 93 ? 97.097 -8.539 13.258 1.00 14.16 93 THR A CA 1
ATOM 681 C C . THR A 1 93 ? 96.261 -9.324 14.284 1.00 13.80 93 THR A C 1
ATOM 682 O O . THR A 1 93 ? 96.006 -8.862 15.369 1.00 13.16 93 THR A O 1
ATOM 686 N N . THR A 1 94 ? 95.887 -10.548 13.956 1.00 15.94 94 THR A N 1
ATOM 687 C CA . THR A 1 94 ? 94.884 -11.282 14.745 1.00 16.18 94 THR A CA 1
ATOM 688 C C . THR A 1 94 ? 95.184 -11.262 16.232 1.00 17.65 94 THR A C 1
ATOM 689 O O . THR A 1 94 ? 96.346 -11.430 16.664 1.00 17.78 94 THR A O 1
ATOM 693 N N . GLY A 1 95 ? 94.167 -10.976 17.041 1.00 17.03 95 GLY A N 1
ATOM 694 C CA . GLY A 1 95 ? 94.374 -10.884 18.478 1.00 17.45 95 GLY A CA 1
ATOM 695 C C . GLY A 1 95 ? 94.923 -9.600 19.102 1.00 17.58 95 GLY A C 1
ATOM 696 O O . GLY A 1 95 ? 94.965 -9.522 20.344 1.00 20.12 95 GLY A O 1
ATOM 697 N N . ARG A 1 96 ? 95.382 -8.642 18.291 1.00 16.71 96 ARG A N 1
ATOM 698 C CA . ARG A 1 96 ? 95.919 -7.384 18.789 1.00 16.49 96 ARG A CA 1
ATOM 699 C C . ARG A 1 96 ? 94.858 -6.340 18.720 1.00 16.09 96 ARG A C 1
ATOM 700 O O . ARG A 1 96 ? 93.974 -6.416 17.858 1.00 16.82 96 ARG A O 1
ATOM 708 N N . ALA A 1 97 ? 94.951 -5.371 19.618 1.00 15.03 97 ALA A N 1
ATOM 709 C CA . ALA A 1 97 ? 94.129 -4.195 19.555 1.00 14.29 97 ALA A CA 1
ATOM 710 C C . ALA A 1 97 ? 94.419 -3.375 18.292 1.00 14.91 97 ALA A C 1
ATOM 711 O O . ALA A 1 97 ? 95.585 -3.322 17.786 1.00 15.04 97 ALA A O 1
ATOM 713 N N . GLU A 1 98 ? 93.397 -2.666 17.844 1.00 13.25 98 GLU A N 1
ATOM 714 C CA . GLU A 1 98 ? 93.579 -1.690 16.736 1.00 14.21 98 GLU A CA 1
ATOM 715 C C . GLU A 1 98 ? 94.764 -0.742 16.936 1.00 13.50 98 GLU A C 1
ATOM 716 O O . GLU A 1 98 ? 95.631 -0.559 16.033 1.00 14.97 98 GLU A O 1
ATOM 722 N N . ALA A 1 99 ? 94.845 -0.118 18.100 1.00 11.27 99 ALA A N 1
ATOM 723 C CA . ALA A 1 99 ? 95.810 0.957 18.244 1.00 13.07 99 ALA A CA 1
ATOM 724 C C . ALA A 1 99 ? 97.218 0.383 18.220 1.00 12.79 99 ALA A C 1
ATOM 725 O O . ALA A 1 99 ? 98.122 1.067 17.769 1.00 14.40 99 ALA A O 1
ATOM 727 N N . THR A 1 100 ? 97.390 -0.865 18.640 1.00 13.74 100 THR A N 1
ATOM 728 C CA . THR A 1 100 ? 98.739 -1.481 18.659 1.00 13.72 100 THR A CA 1
ATOM 729 C C . THR A 1 100 ? 99.259 -1.660 17.227 1.00 13.94 100 THR A C 1
ATOM 730 O O . THR A 1 100 ? 100.444 -1.437 16.905 1.00 13.23 100 THR A O 1
ATOM 734 N N . ILE A 1 101 ? 98.366 -2.086 16.361 1.00 11.23 101 ILE A N 1
ATOM 735 C CA . ILE A 1 101 ? 98.642 -2.350 14.943 1.00 11.03 101 ILE A CA 1
ATOM 736 C C . ILE A 1 101 ? 98.919 -1.045 14.241 1.00 11.59 101 ILE A C 1
ATOM 737 O O . ILE A 1 101 ? 99.909 -0.932 13.488 1.00 14.13 101 ILE A O 1
ATOM 742 N N . LEU A 1 102 ? 98.089 -0.039 14.512 1.00 11.49 102 LEU A N 1
ATOM 743 C CA . LEU A 1 102 ? 98.218 1.285 13.886 1.00 10.96 102 LEU A CA 1
ATOM 744 C C . LEU A 1 102 ? 99.512 1.994 14.344 1.00 11.73 102 LEU A C 1
ATOM 745 O O . LEU A 1 102 ? 100.106 2.771 13.586 1.00 13.81 102 LEU A O 1
ATOM 750 N N . ALA A 1 103 ? 99.914 1.735 15.575 1.00 12.48 103 ALA A N 1
ATOM 751 C CA . ALA A 1 103 ? 101.230 2.246 16.074 1.00 12.02 103 ALA A CA 1
ATOM 752 C C . ALA A 1 103 ? 102.381 1.626 15.332 1.00 13.34 103 ALA A C 1
ATOM 753 O O . ALA A 1 103 ? 103.443 2.278 15.222 1.00 13.43 103 ALA A O 1
ATOM 755 N N . ASP A 1 104 ? 102.237 0.389 14.853 1.00 13.45 104 ASP A N 1
ATOM 756 C CA . ASP A 1 104 ? 103.309 -0.214 14.039 1.00 13.86 104 ASP A CA 1
ATOM 757 C C . ASP A 1 104 ? 103.449 0.503 12.701 1.00 13.92 104 ASP A C 1
ATOM 758 O O . ASP A 1 104 ? 104.569 0.738 12.193 1.00 13.11 104 ASP A O 1
ATOM 763 N N . ILE A 1 105 ? 102.329 0.881 12.083 1.00 12.15 105 ILE A N 1
ATOM 764 C CA . ILE A 1 105 ? 102.417 1.688 10.887 1.00 12.90 105 ILE A CA 1
ATOM 765 C C . ILE A 1 105 ? 103.099 3.028 11.177 1.00 14.61 105 ILE A C 1
ATOM 766 O O . ILE A 1 105 ? 104.011 3.442 10.437 1.00 15.29 105 ILE A O 1
ATOM 771 N N . ALA A 1 106 ? 102.679 3.679 12.269 1.00 14.20 106 ALA A N 1
ATOM 772 C CA . ALA A 1 106 ? 103.213 4.989 12.635 1.00 15.26 106 ALA A CA 1
ATOM 773 C C . ALA A 1 106 ? 104.729 4.919 12.843 1.00 15.22 106 ALA A C 1
ATOM 774 O O . ALA A 1 106 ? 105.466 5.752 12.357 1.00 17.21 106 ALA A O 1
ATOM 776 N N . HIS A 1 107 ? 105.156 3.910 13.583 1.00 15.19 107 HIS A N 1
ATOM 777 C CA . HIS A 1 107 ? 106.566 3.816 13.943 1.00 15.95 107 HIS A CA 1
ATOM 778 C C . HIS A 1 107 ? 107.381 3.095 12.891 1.00 17.09 107 HIS A C 1
ATOM 779 O O . HIS A 1 107 ? 108.467 3.572 12.506 1.00 17.13 107 HIS A O 1
ATOM 786 N N . GLN A 1 108 ? 106.916 1.931 12.449 1.00 16.57 108 GLN A N 1
ATOM 787 C CA . GLN A 1 108 ? 107.739 1.152 11.506 1.00 17.37 108 GLN A CA 1
ATOM 788 C C . GLN A 1 108 ? 107.861 1.748 10.101 1.00 17.52 108 GLN A C 1
ATOM 789 O O . GLN A 1 108 ? 108.936 1.688 9.471 1.00 17.95 108 GLN A O 1
ATOM 795 N N . PHE A 1 109 ? 106.777 2.326 9.611 1.00 15.88 109 PHE A N 1
ATOM 796 C CA . PHE A 1 109 ? 106.689 2.809 8.272 1.00 16.80 109 PHE A CA 1
ATOM 797 C C . PHE A 1 109 ? 106.760 4.337 8.145 1.00 17.01 109 PHE A C 1
ATOM 798 O O . PHE A 1 109 ? 107.286 4.864 7.166 1.00 17.93 109 PHE A O 1
ATOM 806 N N . TRP A 1 110 ? 106.225 5.073 9.096 1.00 17.46 110 TRP A N 1
ATOM 807 C CA . TRP A 1 110 ? 106.336 6.542 9.005 1.00 17.45 110 TRP A CA 1
ATOM 808 C C . TRP A 1 110 ? 107.488 7.111 9.862 1.00 17.54 110 TRP A C 1
ATOM 809 O O . TRP A 1 110 ? 107.755 8.298 9.831 1.00 17.11 110 TRP A O 1
ATOM 820 N N . HIS A 1 111 ? 108.137 6.246 10.622 1.00 18.78 111 HIS A N 1
ATOM 821 C CA . HIS A 1 111 ? 109.340 6.576 11.390 1.00 19.78 111 HIS A CA 1
ATOM 822 C C . HIS A 1 111 ? 109.064 7.600 12.481 1.00 20.61 111 HIS A C 1
ATOM 823 O O . HIS A 1 111 ? 109.947 8.315 12.904 1.00 21.50 111 HIS A O 1
ATOM 830 N N . ILE A 1 112 ? 107.819 7.642 12.961 1.00 19.41 112 ILE A N 1
ATOM 831 C CA . ILE A 1 112 ? 107.480 8.429 14.130 1.00 19.51 112 ILE A CA 1
ATOM 832 C C . ILE A 1 112 ? 108.073 7.779 15.387 1.00 20.36 112 ILE A C 1
ATOM 833 O O . ILE A 1 112 ? 107.840 6.613 15.674 1.00 18.02 112 ILE A O 1
ATOM 838 N N . PRO A 1 113 ? 108.834 8.564 16.192 1.00 21.43 113 PRO A N 1
ATOM 839 C CA . PRO A 1 113 ? 109.404 8.016 17.411 1.00 22.38 113 PRO A CA 1
ATOM 840 C C . PRO A 1 113 ? 108.404 7.501 18.421 1.00 22.58 113 PRO A C 1
ATOM 841 O O . PRO A 1 113 ? 107.310 8.027 18.564 1.00 20.69 113 PRO A O 1
ATOM 845 N N . HIS A 1 114 ? 108.803 6.478 19.152 1.00 23.56 114 HIS A N 1
ATOM 846 C CA . HIS A 1 114 ? 107.996 5.946 20.226 1.00 25.34 114 HIS A CA 1
ATOM 847 C C . HIS A 1 114 ? 107.469 7.013 21.186 1.00 25.33 114 HIS A C 1
ATOM 848 O O . HIS A 1 114 ? 106.299 6.978 21.631 1.00 25.50 114 HIS A O 1
ATOM 855 N N . GLU A 1 115 ? 108.340 7.960 21.515 1.00 26.17 115 GLU A N 1
ATOM 856 C CA . GLU A 1 115 ? 108.040 9.008 22.482 1.00 26.37 115 GLU A CA 1
ATOM 857 C C . GLU A 1 115 ? 106.967 9.979 21.977 1.00 25.13 115 GLU A C 1
ATOM 858 O O . GLU A 1 115 ? 106.477 10.814 22.740 1.00 26.20 115 GLU A O 1
ATOM 864 N N . LYS A 1 116 ? 106.620 9.879 20.694 1.00 22.39 116 LYS A N 1
ATOM 865 C CA . LYS A 1 116 ? 105.605 10.725 20.103 1.00 21.23 116 LYS A CA 1
ATOM 866 C C . LYS A 1 116 ? 104.329 9.964 19.767 1.00 19.77 116 LYS A C 1
ATOM 867 O O . LYS A 1 116 ? 103.467 10.523 19.105 1.00 19.44 116 LYS A O 1
ATOM 873 N N . ILE A 1 117 ? 104.247 8.708 20.151 1.00 18.76 117 ILE A N 1
ATOM 874 C CA . ILE A 1 117 ? 103.042 7.889 19.892 1.00 18.09 117 ILE A CA 1
ATOM 875 C C . ILE A 1 117 ? 102.429 7.547 21.243 1.00 19.18 117 ILE A C 1
ATOM 876 O O . ILE A 1 117 ? 103.097 6.974 22.120 1.00 18.01 117 ILE A O 1
ATOM 881 N N . TRP A 1 118 ? 101.158 7.920 21.425 1.00 18.92 118 TRP A N 1
ATOM 882 C CA . TRP A 1 118 ? 100.421 7.616 22.662 1.00 20.75 118 TRP A CA 1
ATOM 883 C C . TRP A 1 118 ? 99.353 6.599 22.295 1.00 20.46 118 TRP A C 1
ATOM 884 O O . TRP A 1 118 ? 98.572 6.851 21.370 1.00 20.72 118 TRP A O 1
ATOM 895 N N . ILE A 1 119 ? 99.316 5.471 22.985 1.00 19.94 119 ILE A N 1
ATOM 896 C CA . ILE A 1 119 ? 98.446 4.342 22.602 1.00 20.45 119 ILE A CA 1
ATOM 897 C C . ILE A 1 119 ? 97.287 4.137 23.579 1.00 21.07 119 ILE A C 1
ATOM 898 O O . ILE A 1 119 ? 97.495 3.858 24.770 1.00 22.48 119 ILE A O 1
ATOM 903 N N . GLU A 1 120 ? 96.070 4.270 23.064 1.00 19.16 120 GLU A N 1
ATOM 904 C CA . GLU A 1 120 ? 94.874 4.037 23.832 1.00 18.48 120 GLU A CA 1
ATOM 905 C C . GLU A 1 120 ? 94.264 2.818 23.185 1.00 18.68 120 GLU A C 1
ATOM 906 O O . GLU A 1 120 ? 93.670 2.931 22.118 1.00 18.01 120 GLU A O 1
ATOM 912 N N . ASP A 1 121 ? 94.442 1.660 23.818 1.00 17.24 121 ASP A N 1
ATOM 913 C CA . ASP A 1 121 ? 94.161 0.386 23.165 1.00 17.58 121 ASP A CA 1
ATOM 914 C C . ASP A 1 121 ? 93.010 -0.397 23.801 1.00 16.56 121 ASP A C 1
ATOM 915 O O . ASP A 1 121 ? 93.016 -1.632 23.748 1.00 15.68 121 ASP A O 1
ATOM 920 N N . GLN A 1 122 ? 92.017 0.304 24.374 1.00 15.16 122 GLN A N 1
ATOM 921 C CA . GLN A 1 122 ? 90.980 -0.418 25.156 1.00 14.45 122 GLN A CA 1
ATOM 922 C C . GLN A 1 122 ? 89.550 -0.056 24.742 1.00 14.41 122 GLN A C 1
ATOM 923 O O . GLN A 1 122 ? 88.626 -0.774 25.043 1.00 13.24 122 GLN A O 1
ATOM 929 N N . SER A 1 123 ? 89.399 1.042 24.025 1.00 15.14 123 SER A N 1
ATOM 930 C CA . SER A 1 123 ? 88.049 1.506 23.552 1.00 13.92 123 SER A CA 1
ATOM 931 C C . SER A 1 123 ? 87.358 0.511 22.602 1.00 14.31 123 SER A C 1
ATOM 932 O O . SER A 1 123 ? 87.985 -0.110 21.710 1.00 14.40 123 SER A O 1
ATOM 935 N N . THR A 1 124 ? 86.040 0.357 22.746 1.00 14.09 124 THR A N 1
ATOM 936 C CA . THR A 1 124 ? 85.324 -0.643 21.959 1.00 12.70 124 THR A CA 1
ATOM 937 C C . THR A 1 124 ? 84.274 -0.060 20.976 1.00 14.10 124 THR A C 1
ATOM 938 O O . THR A 1 124 ? 83.576 -0.811 20.321 1.00 14.13 124 THR A O 1
ATOM 942 N N . ASN A 1 125 ? 84.208 1.265 20.886 1.00 14.03 125 ASN A N 1
ATOM 943 C CA . ASN A 1 125 ? 83.292 1.939 20.044 1.00 15.38 125 ASN A CA 1
ATOM 944 C C . ASN A 1 125 ? 83.642 3.391 20.048 1.00 15.16 125 ASN A C 1
ATOM 945 O O . ASN A 1 125 ? 84.496 3.833 20.819 1.00 14.59 125 ASN A O 1
ATOM 950 N N A CYS A 1 126 ? 82.956 4.131 19.187 0.50 15.35 126 CYS A N 1
ATOM 951 N N B CYS A 1 126 ? 82.980 4.155 19.180 0.50 15.77 126 CYS A N 1
ATOM 952 C CA A CYS A 1 126 ? 83.183 5.555 18.987 0.50 14.84 126 CYS A CA 1
ATOM 953 C CA B CYS A 1 126 ? 83.261 5.586 19.023 0.50 15.48 126 CYS A CA 1
ATOM 954 C C A CYS A 1 126 ? 83.132 6.426 20.270 0.50 14.58 126 CYS A C 1
ATOM 955 C C B CYS A 1 126 ? 83.170 6.416 20.318 0.50 14.93 126 CYS A C 1
ATOM 956 O O A CYS A 1 126 ? 83.947 7.343 20.455 0.50 14.93 126 CYS A O 1
ATOM 957 O O B CYS A 1 126 ? 84.003 7.296 20.567 0.50 15.32 126 CYS A O 1
ATOM 962 N N . GLY A 1 127 ? 82.139 6.192 21.111 1.00 14.79 127 GLY A N 1
ATOM 963 C CA . GLY A 1 127 ? 81.968 6.933 22.335 1.00 14.53 127 GLY A CA 1
ATOM 964 C C . GLY A 1 127 ? 83.205 6.707 23.263 1.00 14.72 127 GLY A C 1
ATOM 965 O O . GLY A 1 127 ? 83.686 7.650 23.879 1.00 14.83 127 GLY A O 1
ATOM 966 N N . GLU A 1 128 ? 83.750 5.499 23.273 1.00 13.57 128 GLU A N 1
ATOM 967 C CA . GLU A 1 128 ? 84.879 5.179 24.128 1.00 13.66 128 GLU A CA 1
ATOM 968 C C . GLU A 1 128 ? 86.196 5.674 23.519 1.00 13.04 128 GLU A C 1
ATOM 969 O O . GLU A 1 128 ? 87.053 6.109 24.276 1.00 12.71 128 GLU A O 1
ATOM 975 N N . ASN A 1 129 ? 86.320 5.653 22.187 1.00 14.07 129 ASN A N 1
ATOM 976 C CA . ASN A 1 129 ? 87.463 6.266 21.477 1.00 14.07 129 ASN A CA 1
ATOM 977 C C . ASN A 1 129 ? 87.570 7.718 21.943 1.00 14.57 129 ASN A C 1
ATOM 978 O O . ASN A 1 129 ? 88.631 8.209 22.302 1.00 15.15 129 ASN A O 1
ATOM 983 N N . ALA A 1 130 ? 86.452 8.431 21.902 1.00 13.91 130 ALA A N 1
ATOM 984 C CA . ALA A 1 130 ? 86.459 9.809 22.319 1.00 12.35 130 ALA A CA 1
ATOM 985 C C . ALA A 1 130 ? 86.616 9.971 23.796 1.00 12.09 130 ALA A C 1
ATOM 986 O O . ALA A 1 130 ? 87.321 10.867 24.211 1.00 12.04 130 ALA A O 1
ATOM 988 N N . ARG A 1 131 ? 85.871 9.220 24.615 1.00 12.69 131 ARG A N 1
ATOM 989 C CA . ARG A 1 131 ? 85.950 9.450 26.057 1.00 12.26 131 ARG A CA 1
ATOM 990 C C . ARG A 1 131 ? 87.387 9.172 26.569 1.00 12.49 131 ARG A C 1
ATOM 991 O O . ARG A 1 131 ? 87.950 9.902 27.408 1.00 11.98 131 ARG A O 1
ATOM 999 N N . PHE A 1 132 ? 87.959 8.096 26.082 1.00 12.74 132 PHE A N 1
ATOM 1000 C CA . PHE A 1 132 ? 89.243 7.618 26.600 1.00 13.03 132 PHE A CA 1
ATOM 1001 C C . PHE A 1 132 ? 90.342 8.508 26.061 1.00 12.59 132 PHE A C 1
ATOM 1002 O O . PHE A 1 132 ? 91.342 8.685 26.753 1.00 13.37 132 PHE A O 1
ATOM 1010 N N . SER A 1 133 ? 90.202 9.033 24.825 1.00 13.37 133 SER A N 1
ATOM 1011 C CA . SER A 1 133 ? 91.169 9.986 24.242 1.00 11.63 133 SER A CA 1
ATOM 1012 C C . SER A 1 133 ? 91.126 11.297 25.028 1.00 12.12 133 SER A C 1
ATOM 1013 O O . SER A 1 133 ? 92.151 11.855 25.363 1.00 11.90 133 SER A O 1
ATOM 1016 N N . ILE A 1 134 ? 89.940 11.746 25.409 1.00 12.13 134 ILE A N 1
ATOM 1017 C CA . ILE A 1 134 ? 89.858 12.925 26.252 1.00 12.75 134 ILE A CA 1
ATOM 1018 C C . ILE A 1 134 ? 90.533 12.715 27.634 1.00 13.99 134 ILE A C 1
ATOM 1019 O O . ILE A 1 134 ? 91.256 13.623 28.120 1.00 15.69 134 ILE A O 1
ATOM 1024 N N . ALA A 1 135 ? 90.338 11.533 28.247 1.00 13.88 135 ALA A N 1
ATOM 1025 C CA . ALA A 1 135 ? 90.906 11.185 29.524 1.00 14.32 135 ALA A CA 1
ATOM 1026 C C . ALA A 1 135 ? 92.416 11.287 29.419 1.00 15.59 135 ALA A C 1
ATOM 1027 O O . ALA A 1 135 ? 93.022 11.911 30.263 1.00 17.12 135 ALA A O 1
ATOM 1029 N N . LEU A 1 136 ? 92.993 10.740 28.362 1.00 16.33 136 LEU A N 1
ATOM 1030 C CA . LEU A 1 136 ? 94.450 10.757 28.185 1.00 17.58 136 LEU A CA 1
ATOM 1031 C C . LEU A 1 136 ? 94.967 12.163 27.929 1.00 18.70 136 LEU A C 1
ATOM 1032 O O . LEU A 1 136 ? 95.996 12.569 28.477 1.00 19.14 136 LEU A O 1
ATOM 1037 N N . LEU A 1 137 ? 94.265 12.927 27.106 1.00 18.31 137 LEU A N 1
ATOM 1038 C CA . LEU A 1 137 ? 94.628 14.310 26.854 1.00 19.15 137 LEU A CA 1
ATOM 1039 C C . LEU A 1 137 ? 94.634 15.178 28.123 1.00 20.48 137 LEU A C 1
ATOM 1040 O O . LEU A 1 137 ? 95.402 16.128 28.211 1.00 19.62 137 LEU A O 1
ATOM 1045 N N . ASN A 1 138 ? 93.743 14.855 29.063 1.00 20.47 138 ASN A N 1
ATOM 1046 C CA . ASN A 1 138 ? 93.538 15.647 30.283 1.00 21.93 138 ASN A CA 1
ATOM 1047 C C . ASN A 1 138 ? 94.657 15.349 31.281 1.00 22.83 138 ASN A C 1
ATOM 1048 O O . ASN A 1 138 ? 94.831 16.078 32.218 1.00 24.10 138 ASN A O 1
ATOM 1053 N N . GLN A 1 139 ? 95.398 14.278 31.041 1.00 23.99 139 GLN A N 1
ATOM 1054 C CA . GLN A 1 139 ? 96.542 13.893 31.851 1.00 25.40 139 GLN A CA 1
ATOM 1055 C C . GLN A 1 139 ? 97.794 14.552 31.377 1.00 28.37 139 GLN A C 1
ATOM 1056 O O . GLN A 1 139 ? 98.853 14.323 31.962 1.00 29.86 139 GLN A O 1
ATOM 1062 N N . ALA A 1 140 ? 97.659 15.372 30.325 1.00 30.54 140 ALA A N 1
ATOM 1063 C CA . ALA A 1 140 ? 98.758 15.938 29.575 1.00 32.13 140 ALA A CA 1
ATOM 1064 C C . ALA A 1 140 ? 99.746 16.697 30.405 1.00 34.98 140 ALA A C 1
ATOM 1065 O O . ALA A 1 140 ? 99.384 17.613 31.147 1.00 35.62 140 ALA A O 1
ATOM 1067 N N . VAL A 1 141 ? 100.989 16.248 30.260 1.00 37.98 141 VAL A N 1
ATOM 1068 C CA . VAL A 1 141 ? 102.192 17.056 30.382 1.00 39.08 141 VAL A CA 1
ATOM 1069 C C . VAL A 1 141 ? 10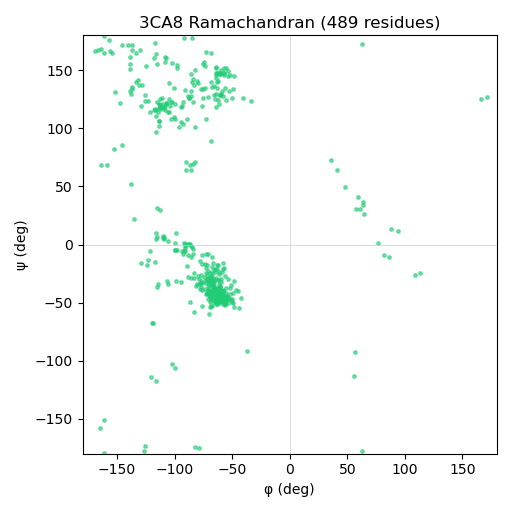2.034 18.487 29.810 1.00 39.21 141 VAL A C 1
ATOM 1070 O O . VAL A 1 141 ? 101.596 19.422 30.510 1.00 38.98 141 VAL A O 1
ATOM 1074 N N . GLU A 1 142 ? 102.381 18.641 28.530 1.00 39.47 142 GLU A N 1
ATOM 1075 C CA . GLU A 1 142 ? 102.230 19.900 27.826 1.00 38.34 142 GLU A CA 1
ATOM 1076 C C . GLU A 1 142 ? 100.758 19.920 27.414 1.00 37.45 142 GLU A C 1
ATOM 1077 O O . GLU A 1 142 ? 100.327 19.083 26.624 1.00 37.36 142 GLU A O 1
ATOM 1083 N N A ARG A 1 143 ? 100.019 20.883 27.962 0.50 36.39 143 ARG A N 1
ATOM 1084 N N B ARG A 1 143 ? 100.017 20.890 27.945 0.50 36.54 143 ARG A N 1
ATOM 1085 C CA A ARG A 1 143 ? 98.568 21.007 27.769 0.50 35.63 143 ARG A CA 1
ATOM 1086 C CA B ARG A 1 143 ? 98.559 20.975 27.783 0.50 35.86 143 ARG A CA 1
ATOM 1087 C C A ARG A 1 143 ? 98.175 21.088 26.293 0.50 34.80 143 ARG A C 1
ATOM 1088 C C B ARG A 1 143 ? 98.131 21.127 26.320 0.50 34.91 143 ARG A C 1
ATOM 1089 O O A ARG A 1 143 ? 98.776 21.850 25.538 0.50 35.06 143 ARG A O 1
ATOM 1090 O O B ARG A 1 143 ? 98.653 21.983 25.607 0.50 34.97 143 ARG A O 1
ATOM 1105 N N . VAL A 1 144 ? 97.162 20.316 25.896 1.00 33.79 144 VAL A N 1
ATOM 1106 C CA . VAL A 1 144 ? 96.644 20.337 24.518 1.00 32.15 144 VAL A CA 1
ATOM 1107 C C . VAL A 1 144 ? 95.442 21.264 24.358 1.00 29.74 144 VAL A C 1
ATOM 1108 O O . VAL A 1 144 ? 94.406 21.085 24.997 1.00 30.44 144 VAL A O 1
ATOM 1112 N N . HIS A 1 145 ? 95.570 22.255 23.484 1.00 27.86 145 HIS A N 1
ATOM 1113 C CA . HIS A 1 145 ? 94.478 23.192 23.222 1.00 26.53 145 HIS A CA 1
ATOM 1114 C C . HIS A 1 145 ? 93.682 22.873 21.977 1.00 24.78 145 HIS A C 1
ATOM 1115 O O . HIS A 1 145 ? 92.468 23.136 21.917 1.00 23.60 145 HIS A O 1
ATOM 1122 N N . THR A 1 146 ? 94.352 22.293 20.988 1.00 22.23 146 THR A N 1
ATOM 1123 C CA . THR A 1 146 ? 93.701 21.977 19.731 1.00 20.83 146 THR A CA 1
ATOM 1124 C C . THR A 1 146 ? 94.158 20.598 19.313 1.00 19.92 146 THR A C 1
ATOM 1125 O O . THR A 1 146 ? 95.350 20.281 19.397 1.00 18.44 146 THR A O 1
ATOM 1129 N N . ALA A 1 147 ? 93.218 19.780 18.861 1.00 17.60 147 ALA A N 1
ATOM 1130 C CA . ALA A 1 147 ? 93.581 18.423 18.396 1.00 16.66 147 ALA A CA 1
ATOM 1131 C C . ALA A 1 147 ? 92.875 18.192 17.083 1.00 15.43 147 ALA A C 1
ATOM 1132 O O . ALA A 1 147 ? 91.730 18.611 16.935 1.00 15.76 147 ALA A O 1
ATOM 1134 N N . ILE A 1 148 ? 93.576 17.565 16.147 1.00 14.88 148 ILE A N 1
ATOM 1135 C CA . ILE A 1 148 ? 93.021 17.127 14.864 1.00 14.41 148 ILE A CA 1
ATOM 1136 C C . ILE A 1 148 ? 92.532 15.683 14.977 1.00 14.21 148 ILE A C 1
ATOM 1137 O O . ILE A 1 148 ? 93.305 14.759 15.357 1.00 15.56 148 ILE A O 1
ATOM 1142 N N . VAL A 1 149 ? 91.251 15.466 14.677 1.00 13.69 149 VAL A N 1
ATOM 1143 C CA . VAL A 1 149 ? 90.637 14.164 14.786 1.00 13.22 149 VAL A CA 1
ATOM 1144 C C . VAL A 1 149 ? 90.528 13.560 13.389 1.00 13.33 149 VAL A C 1
ATOM 1145 O O . VAL A 1 149 ? 89.876 14.145 12.480 1.00 10.90 149 VAL A O 1
ATOM 1149 N N . VAL A 1 150 ? 91.137 12.359 13.256 1.00 12.37 150 VAL A N 1
ATOM 1150 C CA . VAL A 1 150 ? 91.234 11.663 11.995 1.00 11.99 150 VAL A CA 1
ATOM 1151 C C . VAL A 1 150 ? 90.440 10.333 12.142 1.00 13.07 150 VAL A C 1
ATOM 1152 O O . VAL A 1 150 ? 90.767 9.449 12.971 1.00 12.25 150 VAL A O 1
ATOM 1156 N N . GLN A 1 151 ? 89.355 10.226 11.351 1.00 12.61 151 GLN A N 1
ATOM 1157 C CA . GLN A 1 151 ? 88.453 9.083 11.364 1.00 12.29 151 GLN A CA 1
ATOM 1158 C C . GLN A 1 151 ? 88.027 8.674 9.912 1.00 12.64 151 GLN A C 1
ATOM 1159 O O . GLN A 1 151 ? 88.139 9.455 8.984 1.00 12.46 151 GLN A O 1
ATOM 1165 N N . ASP A 1 152 ? 87.646 7.417 9.694 1.00 12.87 152 ASP A N 1
ATOM 1166 C CA . ASP A 1 152 ? 86.975 6.964 8.454 1.00 13.37 152 ASP A CA 1
ATOM 1167 C C . ASP A 1 152 ? 85.971 8.048 8.069 1.00 13.08 152 ASP A C 1
ATOM 1168 O O . ASP A 1 152 ? 85.165 8.419 8.904 1.00 13.62 152 ASP A O 1
ATOM 1173 N N . PRO A 1 153 ? 86.022 8.573 6.829 1.00 11.92 153 PRO A N 1
ATOM 1174 C CA . PRO A 1 153 ? 85.167 9.622 6.348 1.00 12.20 153 PRO A CA 1
ATOM 1175 C C . PRO A 1 153 ? 83.681 9.423 6.615 1.00 11.98 153 PRO A C 1
ATOM 1176 O O . PRO A 1 153 ? 82.999 10.391 6.848 1.00 11.36 153 PRO A O 1
ATOM 1180 N N . THR A 1 154 ? 83.236 8.174 6.640 1.00 12.35 154 THR A N 1
ATOM 1181 C CA . THR A 1 154 ? 81.790 7.908 6.839 1.00 12.79 154 THR A CA 1
ATOM 1182 C C . THR A 1 154 ? 81.379 8.208 8.264 1.00 12.11 154 THR A C 1
ATOM 1183 O O . THR A 1 154 ? 80.219 8.525 8.548 1.00 12.21 154 THR A O 1
ATOM 1187 N N . MET A 1 155 ? 82.314 8.038 9.185 1.00 11.37 155 MET A N 1
ATOM 1188 C CA . MET A 1 155 ? 82.060 8.186 10.619 1.00 13.49 155 MET A CA 1
ATOM 1189 C C . MET A 1 155 ? 82.644 9.480 11.173 1.00 12.21 155 MET A C 1
ATOM 1190 O O . MET A 1 155 ? 82.539 9.784 12.357 1.00 11.20 155 MET A O 1
ATOM 1195 N N . GLN A 1 156 ? 83.221 10.305 10.313 1.00 12.84 156 GLN A N 1
ATOM 1196 C CA . GLN A 1 156 ? 83.782 11.578 10.779 1.00 13.83 156 GLN A CA 1
ATOM 1197 C C . GLN A 1 156 ? 82.761 12.461 11.493 1.00 13.43 156 GLN A C 1
ATOM 1198 O O . GLN A 1 156 ? 82.980 12.890 12.604 1.00 12.75 156 GLN A O 1
ATOM 1204 N N . ARG A 1 157 ? 81.591 12.661 10.892 1.00 14.40 157 ARG A N 1
ATOM 1205 C CA . ARG A 1 157 ? 80.624 13.552 11.487 1.00 14.55 157 ARG A CA 1
ATOM 1206 C C . ARG A 1 157 ? 80.172 13.062 12.859 1.00 13.66 157 ARG A C 1
ATOM 1207 O O . ARG A 1 157 ? 80.172 13.853 13.828 1.00 13.57 157 ARG A O 1
ATOM 1215 N N . ARG A 1 158 ? 79.813 11.787 12.964 1.00 14.02 158 ARG A N 1
ATOM 1216 C CA . ARG A 1 158 ? 79.471 11.218 14.258 1.00 13.24 158 ARG A CA 1
ATOM 1217 C C . ARG A 1 158 ? 80.567 11.381 15.305 1.00 12.92 158 ARG A C 1
ATOM 1218 O O . ARG A 1 158 ? 80.328 11.781 16.431 1.00 14.57 158 ARG A O 1
ATOM 1226 N N . THR A 1 159 ? 81.810 11.177 14.897 1.00 12.00 159 THR A N 1
ATOM 1227 C CA . THR A 1 159 ? 82.883 11.239 15.811 1.00 11.46 159 THR A CA 1
ATOM 1228 C C . THR A 1 159 ? 83.106 12.633 16.361 1.00 10.24 159 THR A C 1
ATOM 1229 O O . THR A 1 159 ? 83.277 12.833 17.580 1.00 11.38 159 THR A O 1
ATOM 1233 N N . MET A 1 160 ? 83.087 13.628 15.494 1.00 11.28 160 MET A N 1
ATOM 1234 C CA . MET A 1 160 ? 83.196 15.004 15.946 1.00 12.16 160 MET A CA 1
ATOM 1235 C C . MET A 1 160 ? 82.001 15.369 16.855 1.00 12.98 160 MET A C 1
ATOM 1236 O O . MET A 1 160 ? 82.170 15.981 17.897 1.00 13.74 160 MET A O 1
ATOM 1241 N N . ALA A 1 161 ? 80.790 14.981 16.507 1.00 15.69 161 ALA A N 1
ATOM 1242 C CA . ALA A 1 161 ? 79.658 15.258 17.399 1.00 15.07 161 ALA A CA 1
ATOM 1243 C C . ALA A 1 161 ? 79.710 14.528 18.792 1.00 17.25 161 ALA A C 1
ATOM 1244 O O . ALA A 1 161 ? 78.995 14.916 19.756 1.00 17.54 161 ALA A O 1
ATOM 1246 N N . THR A 1 162 ? 80.481 13.446 18.863 1.00 17.34 162 THR A N 1
ATOM 1247 C CA . THR A 1 162 ? 80.707 12.704 20.084 1.00 17.04 162 THR A CA 1
ATOM 1248 C C . THR A 1 162 ? 81.709 13.482 20.964 1.00 16.84 162 THR A C 1
ATOM 1249 O O . THR A 1 162 ? 81.475 13.742 22.155 1.00 15.45 162 THR A O 1
ATOM 1253 N N . PHE A 1 163 ? 82.848 13.837 20.385 1.00 16.77 163 PHE A N 1
ATOM 1254 C CA . PHE A 1 163 ? 83.824 14.659 21.070 1.00 16.95 163 PHE A CA 1
ATOM 1255 C C . PHE A 1 163 ? 83.150 15.942 21.576 1.00 17.78 163 PHE A C 1
ATOM 1256 O O . PHE A 1 163 ? 83.300 16.296 22.757 1.00 18.47 163 PHE A O 1
ATOM 1264 N N . ARG A 1 164 ? 82.365 16.606 20.727 1.00 17.47 164 ARG A N 1
ATOM 1265 C CA . ARG A 1 164 ? 81.707 17.875 21.123 1.00 17.62 164 ARG A CA 1
ATOM 1266 C C . ARG A 1 164 ? 80.614 17.731 22.210 1.00 17.93 164 ARG A C 1
ATOM 1267 O O . ARG A 1 164 ? 80.451 18.660 23.037 1.00 16.78 164 ARG A O 1
ATOM 1275 N N . ARG A 1 165 ? 80.030 16.526 22.307 1.00 18.03 165 ARG A N 1
ATOM 1276 C CA . ARG A 1 165 ? 79.023 16.208 23.366 1.00 18.13 165 ARG A CA 1
ATOM 1277 C C . ARG A 1 165 ? 79.745 16.227 24.720 1.00 18.81 165 ARG A C 1
ATOM 1278 O O . ARG A 1 165 ? 79.267 16.774 25.711 1.00 17.15 165 ARG A O 1
ATOM 1286 N N . MET A 1 166 ? 80.971 15.732 24.706 1.00 18.89 166 MET A N 1
ATOM 1287 C CA . MET A 1 166 ? 81.743 15.553 25.920 1.00 19.75 166 MET A CA 1
ATOM 1288 C C . MET A 1 166 ? 82.356 16.832 26.452 1.00 19.96 166 MET A C 1
ATOM 1289 O O . MET A 1 166 ? 82.360 17.056 27.648 1.00 19.72 166 MET A O 1
ATOM 1294 N N . THR A 1 167 ? 82.835 17.707 25.569 1.00 20.05 167 THR A N 1
ATOM 1295 C CA . THR A 1 167 ? 83.551 18.902 26.012 1.00 20.40 167 THR A CA 1
ATOM 1296 C C . THR A 1 167 ? 82.883 20.235 25.644 1.00 20.91 167 THR A C 1
ATOM 1297 O O . THR A 1 167 ? 83.264 21.279 26.169 1.00 21.87 167 THR A O 1
ATOM 1301 N N . GLY A 1 168 ? 81.924 20.205 24.720 1.00 22.10 168 GLY A N 1
ATOM 1302 C CA . GLY A 1 168 ? 81.522 21.407 23.967 1.00 21.65 168 GLY A CA 1
ATOM 1303 C C . GLY A 1 168 ? 82.655 21.961 23.104 1.00 22.01 168 GLY A C 1
ATOM 1304 O O . GLY A 1 168 ? 83.747 21.412 23.067 1.00 21.72 168 GLY A O 1
ATOM 1305 N N . ASP A 1 169 ? 82.405 23.071 22.418 1.00 22.24 169 ASP A N 1
ATOM 1306 C CA . ASP A 1 169 ? 83.433 23.639 21.560 1.00 22.15 169 ASP A CA 1
ATOM 1307 C C . ASP A 1 169 ? 83.058 25.051 21.231 1.00 22.82 169 ASP A C 1
ATOM 1308 O O . ASP A 1 169 ? 81.925 25.455 21.481 1.00 24.30 169 ASP A O 1
ATOM 1313 N N . ASN A 1 170 ? 83.999 25.796 20.663 1.00 22.85 170 ASN A N 1
ATOM 1314 C CA . ASN A 1 170 ? 83.718 27.185 20.288 1.00 23.12 170 ASN A CA 1
ATOM 1315 C C . ASN A 1 170 ? 83.842 27.352 18.789 1.00 22.73 170 ASN A C 1
ATOM 1316 O O . ASN A 1 170 ? 84.921 27.180 18.235 1.00 19.83 170 ASN A O 1
ATOM 1321 N N . PRO A 1 171 ? 82.728 27.707 18.122 1.00 24.13 171 PRO A N 1
ATOM 1322 C CA . PRO A 1 171 ? 82.717 27.929 16.692 1.00 24.74 171 PRO A CA 1
ATOM 1323 C C . PRO A 1 171 ? 83.674 28.996 16.211 1.00 24.47 171 PRO A C 1
ATOM 1324 O O . PRO A 1 171 ? 83.992 29.004 15.031 1.00 24.82 171 PRO A O 1
ATOM 1328 N N . ASP A 1 172 ? 84.108 29.902 17.092 1.00 24.27 172 ASP A N 1
ATOM 1329 C CA . ASP A 1 172 ? 85.075 30.923 16.710 1.00 25.37 172 ASP A CA 1
ATOM 1330 C C . ASP A 1 172 ? 86.508 30.485 16.966 1.00 25.71 172 ASP A C 1
ATOM 1331 O O . ASP A 1 172 ? 87.464 31.176 16.589 1.00 27.65 172 ASP A O 1
ATOM 1336 N N . ALA A 1 173 ? 86.649 29.316 17.583 1.00 24.61 173 ALA A N 1
ATOM 1337 C CA . ALA A 1 173 ? 87.945 28.805 18.004 1.00 24.88 173 ALA A CA 1
ATOM 1338 C C . ALA A 1 173 ? 87.811 27.339 18.293 1.00 22.85 173 ALA A C 1
ATOM 1339 O O . ALA A 1 173 ? 87.869 26.934 19.436 1.00 25.60 173 ALA A O 1
ATOM 1341 N N . PRO A 1 174 ? 87.576 26.523 17.265 1.00 20.67 174 PRO A N 1
ATOM 1342 C CA . PRO A 1 174 ? 87.386 25.098 17.557 1.00 20.84 174 PRO A CA 1
ATOM 1343 C C . PRO A 1 174 ? 88.625 24.405 18.139 1.00 20.33 174 PRO A C 1
ATOM 1344 O O . PRO A 1 174 ? 89.734 24.579 17.599 1.00 22.80 174 PRO A O 1
ATOM 1348 N N . ARG A 1 175 ? 88.445 23.697 19.250 1.00 19.16 175 ARG A N 1
ATOM 1349 C CA . ARG A 1 175 ? 89.478 22.854 19.847 1.00 19.87 175 ARG A CA 1
ATOM 1350 C C . ARG A 1 175 ? 89.608 21.494 19.136 1.00 18.87 175 ARG A C 1
ATOM 1351 O O . ARG A 1 175 ? 90.673 20.866 19.182 1.00 18.63 175 ARG A O 1
ATOM 1359 N N . TRP A 1 176 ? 88.520 21.033 18.527 1.00 17.07 176 TRP A N 1
ATOM 1360 C CA . TRP A 1 176 ? 88.509 19.788 17.748 1.00 16.45 176 TRP A CA 1
ATOM 1361 C C . TRP A 1 176 ? 88.455 20.146 16.256 1.00 16.47 176 TRP A C 1
ATOM 1362 O O . TRP A 1 176 ? 87.488 20.741 15.765 1.00 14.22 176 TRP A O 1
ATOM 1373 N N . LEU A 1 177 ? 89.531 19.826 15.532 1.00 14.43 177 LEU A N 1
ATOM 1374 C CA . LEU A 1 177 ? 89.546 19.977 14.092 1.00 14.82 177 LEU A CA 1
ATOM 1375 C C . LEU A 1 177 ? 89.347 18.590 13.438 1.00 14.99 177 LEU A C 1
ATOM 1376 O O . LEU A 1 177 ? 89.635 17.563 14.048 1.00 16.21 177 LEU A O 1
ATOM 1381 N N . SER A 1 178 ? 88.863 18.578 12.215 1.00 14.90 178 SER A N 1
ATOM 1382 C CA . SER A 1 178 ? 88.457 17.364 11.548 1.00 14.26 178 SER A CA 1
ATOM 1383 C C . SER A 1 178 ? 89.165 17.149 10.240 1.00 14.83 178 SER A C 1
ATOM 1384 O O . SER A 1 178 ? 89.133 18.015 9.353 1.00 16.12 178 SER A O 1
ATOM 1387 N N . TYR A 1 179 ? 89.823 16.017 10.091 1.00 16.07 179 TYR A N 1
ATOM 1388 C CA . TYR A 1 179 ? 90.584 15.691 8.880 1.00 14.73 179 TYR A CA 1
ATOM 1389 C C . TYR A 1 179 ? 90.526 14.185 8.583 1.00 14.22 179 TYR A C 1
ATOM 1390 O O . TYR A 1 179 ? 91.445 13.420 8.955 1.00 12.99 179 TYR A O 1
ATOM 1399 N N . PRO A 1 180 ? 89.455 13.723 7.874 1.00 13.24 180 PRO A N 1
ATOM 1400 C CA . PRO A 1 180 ? 89.399 12.334 7.529 1.00 14.48 180 PRO A CA 1
ATOM 1401 C C . PRO A 1 180 ? 90.400 11.936 6.452 1.00 13.36 180 PRO A C 1
ATOM 1402 O O . PRO A 1 180 ? 90.641 10.765 6.272 1.00 15.61 180 PRO A O 1
ATOM 1406 N N . GLY A 1 181 ? 90.929 12.901 5.711 1.00 14.51 181 GLY A N 1
ATOM 1407 C CA . GLY A 1 181 ? 91.952 12.666 4.668 1.00 14.02 181 GLY A CA 1
ATOM 1408 C C . GLY A 1 181 ? 91.488 12.831 3.233 1.00 14.32 181 GLY A C 1
ATOM 1409 O O . GLY A 1 181 ? 92.299 13.153 2.339 1.00 14.76 181 GLY A O 1
ATOM 1410 N N . PHE A 1 182 ? 90.186 12.627 2.993 1.00 13.31 182 PHE A N 1
ATOM 1411 C CA . PHE A 1 182 ? 89.609 12.708 1.677 1.00 11.76 182 PHE A CA 1
ATOM 1412 C C . PHE A 1 182 ? 88.063 12.752 1.789 1.00 12.39 182 PHE A C 1
ATOM 1413 O O . PHE A 1 182 ? 87.510 12.507 2.857 1.00 12.69 182 PHE A O 1
ATOM 1421 N N . VAL A 1 183 ? 87.442 13.094 0.682 1.00 11.90 183 VAL A N 1
ATOM 1422 C CA . VAL A 1 183 ? 85.977 13.189 0.540 1.00 12.22 183 VAL A CA 1
ATOM 1423 C C . VAL A 1 183 ? 85.530 12.097 -0.434 1.00 12.98 183 VAL A C 1
ATOM 1424 O O . VAL A 1 183 ? 85.815 12.186 -1.643 1.00 12.59 183 VAL A O 1
ATOM 1428 N N . PRO A 1 184 ? 84.882 11.012 0.082 1.00 11.81 184 PRO A N 1
ATOM 1429 C CA . PRO A 1 184 ? 84.612 9.882 -0.814 1.00 12.88 184 PRO A CA 1
ATOM 1430 C C . PRO A 1 184 ? 83.638 10.249 -1.904 1.00 14.39 184 PRO A C 1
ATOM 1431 O O . PRO A 1 184 ? 82.669 10.956 -1.642 1.00 14.01 184 PRO A O 1
ATOM 1435 N N . GLN A 1 185 ? 83.950 9.820 -3.128 1.00 14.69 185 GLN A N 1
ATOM 1436 C CA . GLN A 1 185 ? 83.111 10.108 -4.307 1.00 15.73 185 GLN A CA 1
ATOM 1437 C C . GLN A 1 185 ? 83.012 8.875 -5.200 1.00 15.10 185 GLN A C 1
ATOM 1438 O O . GLN A 1 185 ? 84.006 8.263 -5.539 1.00 13.72 185 GLN A O 1
ATOM 1444 N N . LEU A 1 186 ? 81.784 8.549 -5.593 1.00 13.43 186 LEU A N 1
ATOM 1445 C CA . LEU A 1 186 ? 81.477 7.447 -6.469 1.00 15.43 186 LEU A CA 1
ATOM 1446 C C . LEU A 1 186 ? 81.065 7.985 -7.833 1.00 14.85 186 LEU A C 1
ATOM 1447 O O . LEU A 1 186 ? 80.614 9.141 -7.985 1.00 15.80 186 LEU A O 1
ATOM 1452 N N . GLY A 1 187 ? 81.137 7.102 -8.812 1.00 16.91 187 GLY A N 1
ATOM 1453 C CA . GLY A 1 187 ? 80.675 7.376 -10.148 1.00 17.94 187 GLY A CA 1
ATOM 1454 C C . GLY A 1 187 ? 80.471 6.074 -10.898 1.00 19.90 187 GLY A C 1
ATOM 1455 O O . GLY A 1 187 ? 80.887 5.021 -10.446 1.00 20.77 187 GLY A O 1
ATOM 1456 N N . ASN A 1 188 ? 79.752 6.150 -12.019 1.00 21.58 188 ASN A N 1
ATOM 1457 C CA . ASN A 1 188 ? 79.522 4.990 -12.864 1.00 22.88 188 ASN A CA 1
ATOM 1458 C C . ASN A 1 188 ? 80.714 4.840 -13.799 1.00 23.70 188 ASN A C 1
ATOM 1459 O O . ASN A 1 188 ? 81.229 5.837 -14.317 1.00 25.04 188 ASN A O 1
ATOM 1464 N N . ASN A 1 189 ? 81.133 3.599 -14.005 1.00 25.43 189 ASN A N 1
ATOM 1465 C CA . ASN A 1 189 ? 82.118 3.241 -15.037 1.00 27.02 189 ASN A CA 1
ATOM 1466 C C . ASN A 1 189 ? 81.910 1.794 -15.538 1.00 27.37 189 ASN A C 1
ATOM 1467 O O . ASN A 1 189 ? 81.740 0.887 -14.760 1.00 26.78 189 ASN A O 1
ATOM 1472 N N . ALA A 1 190 ? 81.869 1.598 -16.852 1.00 29.49 190 ALA A N 1
ATOM 1473 C CA . ALA A 1 190 ? 81.767 0.234 -17.442 1.00 29.79 190 ALA A CA 1
ATOM 1474 C C . ALA A 1 190 ? 80.800 -0.736 -16.728 1.00 30.37 190 ALA A C 1
ATOM 1475 O O . ALA A 1 190 ? 81.190 -1.775 -16.170 1.00 31.54 190 ALA A O 1
ATOM 1477 N N . ASP A 1 191 ? 79.523 -0.399 -16.755 1.00 31.17 191 ASP A N 1
ATOM 1478 C CA . ASP A 1 191 ? 78.476 -1.246 -16.172 1.00 30.77 191 ASP A CA 1
ATOM 1479 C C . ASP A 1 191 ? 78.694 -1.552 -14.681 1.00 29.77 191 ASP A C 1
ATOM 1480 O O . ASP A 1 191 ? 78.295 -2.596 -14.197 1.00 30.71 191 ASP A O 1
ATOM 1485 N N . SER A 1 192 ? 79.313 -0.635 -13.941 1.00 28.47 192 SER A N 1
ATOM 1486 C CA . SER A 1 192 ? 79.399 -0.774 -12.483 1.00 26.32 192 SER A CA 1
ATOM 1487 C C . SER A 1 192 ? 79.627 0.600 -11.837 1.00 23.97 192 SER A C 1
ATOM 1488 O O . SER A 1 192 ? 79.726 1.578 -12.544 1.00 22.59 192 SER A O 1
ATOM 1491 N N . VAL A 1 193 ? 79.641 0.632 -10.503 1.00 23.13 193 VAL A N 1
ATOM 1492 C CA . VAL A 1 193 ? 79.967 1.828 -9.698 1.00 22.53 193 VAL A CA 1
ATOM 1493 C C . VAL A 1 193 ? 81.380 1.655 -9.117 1.00 21.42 193 VAL A C 1
ATOM 1494 O O . VAL A 1 193 ? 81.742 0.549 -8.702 1.00 21.52 193 VAL A O 1
ATOM 1498 N N . ILE A 1 194 ? 82.157 2.743 -9.123 1.00 20.13 194 ILE A N 1
ATOM 1499 C CA . ILE A 1 194 ? 83.581 2.755 -8.680 1.00 20.04 194 ILE A CA 1
ATOM 1500 C C . ILE A 1 194 ? 83.831 4.040 -7.872 1.00 18.13 194 ILE A C 1
ATOM 1501 O O . ILE A 1 194 ? 83.063 4.987 -7.950 1.00 19.27 194 ILE A O 1
ATOM 1506 N N . PHE A 1 195 ? 84.894 4.077 -7.079 1.00 17.83 195 PHE A N 1
ATOM 1507 C CA . PHE A 1 195 ? 85.284 5.326 -6.453 1.00 17.26 195 PHE A CA 1
ATOM 1508 C C . PHE A 1 195 ? 86.031 6.149 -7.431 1.00 16.54 195 PHE A C 1
ATOM 1509 O O . PHE A 1 195 ? 86.861 5.615 -8.167 1.00 18.90 195 PHE A O 1
ATOM 1517 N N . ILE A 1 196 ? 85.785 7.439 -7.427 1.00 15.38 196 ILE A N 1
ATOM 1518 C CA . ILE A 1 196 ? 86.533 8.371 -8.257 1.00 16.52 196 ILE A CA 1
ATOM 1519 C C . ILE A 1 196 ? 87.849 8.768 -7.575 1.00 16.16 196 ILE A C 1
ATOM 1520 O O . ILE A 1 196 ? 88.824 9.083 -8.265 1.00 17.24 196 ILE A O 1
ATOM 1525 N N . ASN A 1 197 ? 87.881 8.749 -6.241 1.00 14.39 197 ASN A N 1
ATOM 1526 C CA . ASN A 1 197 ? 89.181 8.999 -5.507 1.00 14.11 197 ASN A CA 1
ATOM 1527 C C . ASN A 1 197 ? 90.183 7.944 -5.997 1.00 14.58 197 ASN A C 1
ATOM 1528 O O . ASN A 1 197 ? 89.919 6.706 -5.911 1.00 13.18 197 ASN A O 1
ATOM 1533 N N . GLN A 1 198 ? 91.355 8.415 -6.433 1.00 13.77 198 GLN A N 1
ATOM 1534 C CA . GLN A 1 198 ? 92.392 7.518 -6.852 1.00 15.01 198 GLN A CA 1
ATOM 1535 C C . GLN A 1 198 ? 93.287 7.151 -5.679 1.00 16.13 198 GLN A C 1
ATOM 1536 O O . GLN A 1 198 ? 94.487 7.507 -5.605 1.00 16.32 198 GLN A O 1
ATOM 1542 N N . LEU A 1 199 ? 92.720 6.352 -4.794 1.00 15.38 199 LEU A N 1
ATOM 1543 C CA . LEU A 1 199 ? 93.362 5.897 -3.568 1.00 14.47 199 LEU A CA 1
ATOM 1544 C C . LEU A 1 199 ? 93.211 4.397 -3.403 1.00 15.68 199 LEU A C 1
ATOM 1545 O O . LEU A 1 199 ? 92.139 3.854 -3.634 1.00 14.19 199 LEU A O 1
ATOM 1550 N N . GLN A 1 200 ? 94.276 3.767 -2.899 1.00 15.53 200 GLN A N 1
ATOM 1551 C CA . GLN A 1 200 ? 94.281 2.359 -2.546 1.00 17.45 200 GLN A CA 1
ATOM 1552 C C . GLN A 1 200 ? 93.679 2.130 -1.153 1.00 16.35 200 GLN A C 1
ATOM 1553 O O . GLN A 1 200 ? 93.777 2.986 -0.255 1.00 17.03 200 GLN A O 1
ATOM 1559 N N . GLY A 1 201 ? 93.079 0.972 -0.959 1.00 16.61 201 GLY A N 1
ATOM 1560 C CA . GLY A 1 201 ? 92.629 0.601 0.359 1.00 16.55 201 GLY A CA 1
ATOM 1561 C C . GLY A 1 201 ? 91.233 1.066 0.725 1.00 16.63 201 GLY A C 1
ATOM 1562 O O . GLY A 1 201 ? 90.888 1.003 1.876 1.00 18.28 201 GLY A O 1
ATOM 1563 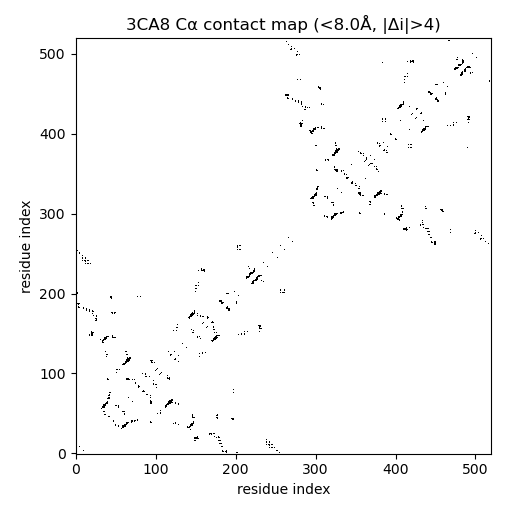N N . LEU A 1 202 ? 90.428 1.521 -0.248 1.00 17.06 202 LEU A N 1
ATOM 1564 C CA . LEU A 1 202 ? 89.075 1.978 0.053 1.00 17.21 202 LEU A CA 1
ATOM 1565 C C . LEU A 1 202 ? 88.135 0.786 0.329 1.00 16.17 202 LEU A C 1
ATOM 1566 O O . LEU A 1 202 ? 88.390 -0.353 -0.075 1.00 15.52 202 LEU A O 1
ATOM 1571 N N . TRP A 1 203 ? 87.045 1.028 1.062 1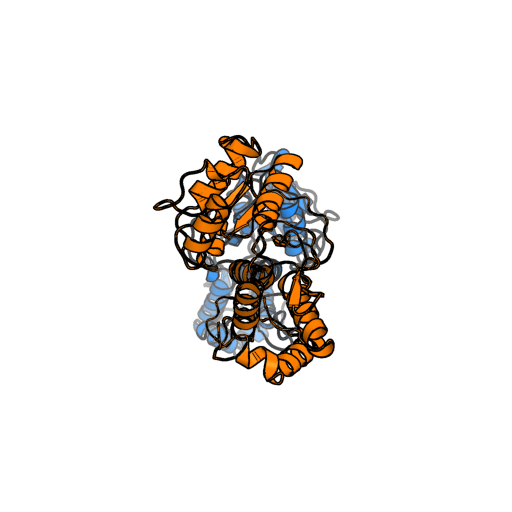.00 16.59 203 TRP A N 1
ATOM 1572 C CA . TRP A 1 203 ? 86.030 -0.011 1.259 1.00 15.64 203 TRP A CA 1
ATOM 1573 C C . TRP A 1 203 ? 85.521 -0.470 -0.105 1.00 16.74 203 TRP A C 1
ATOM 1574 O O . TRP A 1 203 ? 85.494 0.336 -1.035 1.00 16.31 203 TRP A O 1
ATOM 1585 N N . PRO A 1 204 ? 85.068 -1.746 -0.208 1.00 17.33 204 PRO A N 1
ATOM 1586 C CA . PRO A 1 204 ? 84.216 -2.130 -1.301 1.00 18.24 204 PRO A CA 1
ATOM 1587 C C . PRO A 1 204 ? 82.976 -1.220 -1.269 1.00 17.71 204 PRO A C 1
ATOM 1588 O O . PRO A 1 204 ? 82.584 -0.760 -0.222 1.00 16.95 204 PRO A O 1
ATOM 1592 N N . VAL A 1 205 ? 82.459 -0.894 -2.430 1.00 17.96 205 VAL A N 1
ATOM 1593 C CA . VAL A 1 205 ? 81.319 0.012 -2.556 1.00 17.75 205 VAL A CA 1
ATOM 1594 C C . VAL A 1 205 ? 80.143 -0.437 -1.650 1.00 16.72 205 VAL A C 1
ATOM 1595 O O . VAL A 1 205 ? 79.543 0.395 -0.937 1.00 16.17 205 VAL A O 1
ATOM 1599 N N . GLU A 1 206 ? 79.861 -1.742 -1.618 1.00 16.75 206 GLU A N 1
ATOM 1600 C CA . GLU A 1 206 ? 78.795 -2.268 -0.768 1.00 17.64 206 GLU A CA 1
ATOM 1601 C C . GLU A 1 206 ? 78.988 -1.954 0.723 1.00 16.35 206 GLU A C 1
ATOM 1602 O O . GLU A 1 206 ? 78.009 -1.615 1.436 1.00 15.56 206 GLU A O 1
ATOM 1608 N N . ARG A 1 207 ? 80.233 -2.048 1.199 1.00 16.12 207 ARG A N 1
ATOM 1609 C CA . ARG A 1 207 ? 80.578 -1.745 2.577 1.00 14.96 207 ARG A CA 1
ATOM 1610 C C . ARG A 1 207 ? 80.473 -0.250 2.856 1.00 13.17 207 ARG A C 1
ATOM 1611 O O . ARG A 1 207 ? 80.004 0.121 3.904 1.00 13.68 207 ARG A O 1
ATOM 1619 N N . TYR A 1 208 ? 80.943 0.584 1.934 1.00 11.90 208 TYR A N 1
ATOM 1620 C CA . TYR A 1 208 ? 80.866 2.030 2.052 1.00 12.95 208 TYR A CA 1
ATOM 1621 C C . TYR A 1 208 ? 79.372 2.442 2.142 1.00 12.87 208 TYR A C 1
ATOM 1622 O O . TYR A 1 208 ? 78.960 3.174 3.019 1.00 11.66 208 TYR A O 1
ATOM 1631 N N . LEU A 1 209 ? 78.578 1.892 1.274 1.00 14.05 209 LEU A N 1
ATOM 1632 C CA . LEU A 1 209 ? 77.143 2.216 1.296 1.00 15.35 209 LEU A CA 1
ATOM 1633 C C . LEU A 1 209 ? 76.416 1.749 2.571 1.00 15.23 209 LEU A C 1
ATOM 1634 O O . LEU A 1 209 ? 75.539 2.441 3.095 1.00 16.36 209 LEU A O 1
ATOM 1639 N N . SER A 1 210 ? 76.753 0.571 3.081 1.00 15.04 210 SER A N 1
ATOM 1640 C CA . SER A 1 210 ? 76.235 0.145 4.385 1.00 15.79 210 SER A CA 1
ATOM 1641 C C . SER A 1 210 ? 76.608 1.105 5.547 1.00 16.39 210 SER A C 1
ATOM 1642 O O . SER A 1 210 ? 75.783 1.445 6.405 1.00 14.93 210 SER A O 1
ATOM 1645 N N . LEU A 1 211 ? 77.877 1.532 5.574 1.00 14.36 211 LEU A N 1
ATOM 1646 C CA . LEU A 1 211 ? 78.357 2.478 6.582 1.00 14.90 211 LEU A CA 1
ATOM 1647 C C . LEU A 1 211 ? 77.580 3.801 6.467 1.00 15.84 211 LEU A C 1
ATOM 1648 O O . LEU A 1 211 ? 76.989 4.312 7.447 1.00 16.64 211 LEU A O 1
ATOM 1653 N N . LEU A 1 212 ? 77.525 4.310 5.238 1.00 15.65 212 LEU A N 1
ATOM 1654 C CA . LEU A 1 212 ? 77.045 5.658 4.948 1.00 16.91 212 LEU A CA 1
ATOM 1655 C C . LEU A 1 212 ? 75.585 5.684 5.338 1.00 17.71 212 LEU A C 1
ATOM 1656 O O . LEU A 1 212 ? 75.119 6.574 6.079 1.00 18.44 212 LEU A O 1
ATOM 1661 N N . THR A 1 213 ? 74.872 4.677 4.895 1.00 19.20 213 THR A N 1
ATOM 1662 C CA . THR A 1 213 ? 73.463 4.607 5.260 1.00 19.47 213 THR A CA 1
ATOM 1663 C C . THR A 1 213 ? 73.201 4.237 6.703 1.00 20.30 213 THR A C 1
ATOM 1664 O O . THR A 1 213 ? 72.135 4.614 7.220 1.00 22.80 213 THR A O 1
ATOM 1668 N N . GLY A 1 214 ? 74.126 3.544 7.374 1.00 18.45 214 GLY A N 1
ATOM 1669 C CA . GLY A 1 214 ? 74.036 3.259 8.825 1.00 19.09 214 GLY A CA 1
ATOM 1670 C C . GLY A 1 214 ? 74.207 4.454 9.756 1.00 18.50 214 GLY A C 1
ATOM 1671 O O . GLY A 1 214 ? 73.719 4.491 10.906 1.00 18.49 214 GLY A O 1
ATOM 1672 N N . GLU A 1 215 ? 74.896 5.461 9.255 1.00 17.81 215 GLU A N 1
ATOM 1673 C CA . GLU A 1 215 ? 75.199 6.644 10.051 1.00 17.84 215 GLU A CA 1
ATOM 1674 C C . GLU A 1 215 ? 73.965 7.568 10.166 1.00 17.63 215 GLU A C 1
ATOM 1675 O O . GLU A 1 215 ? 73.774 8.220 11.168 1.00 14.97 215 GLU A O 1
ATOM 1681 N N . LEU A 1 216 ? 73.122 7.575 9.141 1.00 18.18 216 LEU A N 1
ATOM 1682 C CA . LEU A 1 216 ? 72.091 8.604 9.043 1.00 18.64 216 LEU A CA 1
ATOM 1683 C C . LEU A 1 216 ? 71.108 8.483 10.196 1.00 18.73 216 LEU A C 1
ATOM 1684 O O . LEU A 1 216 ? 70.871 9.449 10.885 1.00 17.46 216 LEU A O 1
ATOM 1689 N N . PRO A 1 217 ? 70.569 7.285 10.435 1.00 19.60 217 PRO A N 1
ATOM 1690 C CA . PRO A 1 217 ? 69.665 7.159 11.633 1.00 19.47 217 PRO A CA 1
ATOM 1691 C C . PRO A 1 217 ? 70.306 7.367 13.013 1.00 18.95 217 PRO A C 1
ATOM 1692 O O . PRO A 1 217 ? 69.637 7.712 13.973 1.00 18.79 217 PRO A O 1
ATOM 1696 N N . ARG A 1 218 ? 71.614 7.171 13.120 1.00 19.21 218 ARG A N 1
ATOM 1697 C CA . ARG A 1 218 ? 72.324 7.517 14.339 1.00 19.27 218 ARG A CA 1
ATOM 1698 C C . ARG A 1 218 ? 72.432 9.024 14.542 1.00 18.68 218 ARG A C 1
ATOM 1699 O O . ARG A 1 218 ? 72.329 9.539 15.661 1.00 18.77 218 ARG A O 1
ATOM 1707 N N . LEU A 1 219 ? 72.681 9.738 13.454 1.00 18.54 219 LEU A N 1
ATOM 1708 C CA . LEU A 1 219 ? 72.843 11.162 13.510 1.00 18.30 219 LEU A CA 1
ATOM 1709 C C . LEU A 1 219 ? 71.530 11.891 13.728 1.00 19.48 219 LEU A C 1
ATOM 1710 O O . LEU A 1 219 ? 71.521 12.956 14.368 1.00 19.98 219 LEU A O 1
ATOM 1715 N N . ARG A 1 220 ? 70.454 11.295 13.212 1.00 20.42 220 ARG A N 1
ATOM 1716 C CA . ARG A 1 220 ? 69.086 11.859 13.279 1.00 21.79 220 ARG A CA 1
ATOM 1717 C C . ARG A 1 220 ? 68.614 12.018 14.717 1.00 21.97 220 ARG A C 1
ATOM 1718 O O . ARG A 1 220 ? 68.572 11.016 15.441 1.00 23.18 220 ARG A O 1
ATOM 1726 N N . ASP A 1 221 ? 68.280 13.244 15.130 1.00 22.79 221 ASP A N 1
ATOM 1727 C CA . ASP A 1 221 ? 67.944 13.553 16.540 1.00 23.18 221 ASP A CA 1
ATOM 1728 C C . ASP A 1 221 ? 66.479 13.326 16.857 1.00 24.46 221 ASP A C 1
ATOM 1729 O O . ASP A 1 221 ? 65.723 14.260 17.147 1.00 24.14 221 ASP A O 1
ATOM 1734 N N . ASP A 1 222 ? 66.131 12.050 16.840 1.00 26.79 222 ASP A N 1
ATOM 1735 C CA . ASP A 1 222 ? 64.826 11.575 17.254 1.00 27.11 222 ASP A CA 1
ATOM 1736 C C . ASP A 1 222 ? 65.000 10.483 18.303 1.00 27.55 222 ASP A C 1
ATOM 1737 O O . ASP A 1 222 ? 66.110 10.182 18.730 1.00 27.06 222 ASP A O 1
ATOM 1742 N N . SER A 1 223 ? 63.896 9.895 18.757 1.00 28.17 223 SER A N 1
ATOM 1743 C CA . SER A 1 223 ? 63.989 8.920 19.858 1.00 28.49 223 SER A CA 1
ATOM 1744 C C . SER A 1 223 ? 64.819 7.682 19.550 1.00 28.03 223 SER A C 1
ATOM 1745 O O . SER A 1 223 ? 65.198 6.973 20.482 1.00 28.66 223 SER A O 1
ATOM 1748 N N . ASP A 1 224 ? 65.075 7.403 18.275 1.00 26.78 224 ASP A N 1
ATOM 1749 C CA . ASP A 1 224 ? 65.852 6.216 17.878 1.00 27.16 224 ASP A CA 1
ATOM 1750 C C . ASP A 1 224 ? 67.323 6.563 17.554 1.00 26.03 224 ASP A C 1
ATOM 1751 O O . ASP A 1 224 ? 68.125 5.669 17.296 1.00 26.73 224 ASP A O 1
ATOM 1756 N N . GLY A 1 225 ? 67.653 7.845 17.577 1.00 24.87 225 GLY A N 1
ATOM 1757 C CA . GLY A 1 225 ? 69.000 8.318 17.204 1.00 23.55 225 GLY A CA 1
ATOM 1758 C C . GLY A 1 225 ? 69.944 8.413 18.387 1.00 23.74 225 GLY A C 1
ATOM 1759 O O . GLY A 1 225 ? 69.566 8.133 19.520 1.00 21.45 225 GLY A O 1
ATOM 1760 N N . TYR A 1 226 ? 71.196 8.792 18.114 1.00 21.93 226 TYR A N 1
ATOM 1761 C CA . TYR A 1 226 ? 72.212 8.954 19.169 1.00 22.40 226 TYR A CA 1
ATOM 1762 C C . TYR A 1 226 ? 72.211 10.351 19.821 1.00 21.60 226 TYR A C 1
ATOM 1763 O O . TYR A 1 226 ? 72.991 10.625 20.718 1.00 22.19 226 TYR A O 1
ATOM 1772 N N . GLY A 1 227 ? 71.327 11.245 19.388 1.00 22.22 227 GLY A N 1
ATOM 1773 C CA . GLY A 1 227 ? 71.347 12.622 19.857 1.00 22.31 227 GLY A CA 1
ATOM 1774 C C . GLY A 1 227 ? 70.655 12.799 21.200 1.00 22.98 227 GLY A C 1
ATOM 1775 O O . GLY A 1 227 ? 70.265 11.828 21.818 1.00 21.49 227 GLY A O 1
ATOM 1776 N N . PRO A 1 228 ? 70.519 14.050 21.659 1.00 24.33 228 PRO A N 1
ATOM 1777 C CA . PRO A 1 228 ? 69.828 14.417 22.920 1.00 24.93 228 PRO A CA 1
ATOM 1778 C C . PRO A 1 228 ? 68.411 13.831 23.084 1.00 26.07 228 PRO A C 1
ATOM 1779 O O . PRO A 1 228 ? 68.044 13.453 24.200 1.00 25.89 228 PRO A O 1
ATOM 1783 N N . ARG A 1 229 ? 67.658 13.694 21.999 1.00 26.88 229 ARG A N 1
ATOM 1784 C CA . ARG A 1 229 ? 66.312 13.087 22.080 1.00 28.24 229 ARG A CA 1
ATOM 1785 C C . ARG A 1 229 ? 66.330 11.549 22.025 1.00 28.41 229 ARG A C 1
ATOM 1786 O O . ARG A 1 229 ? 65.276 10.899 22.155 1.00 27.88 229 ARG A O 1
ATOM 1794 N N . GLY A 1 230 ? 67.522 10.968 21.827 1.00 27.33 230 GLY A N 1
ATOM 1795 C CA . GLY A 1 230 ? 67.691 9.514 21.868 1.00 27.83 230 GLY A CA 1
ATOM 1796 C C . GLY A 1 230 ? 68.678 9.048 22.924 1.00 27.57 230 GLY A C 1
ATOM 1797 O O . GLY A 1 230 ? 68.462 9.211 24.141 1.00 27.38 230 GLY A O 1
ATOM 1798 N N . ARG A 1 231 ? 69.786 8.490 22.479 1.00 27.29 231 ARG A N 1
ATOM 1799 C CA . ARG A 1 231 ? 70.735 7.889 23.412 1.00 27.61 231 ARG A CA 1
ATOM 1800 C C . ARG A 1 231 ? 71.578 8.913 24.175 1.00 26.30 231 ARG A C 1
ATOM 1801 O O . ARG A 1 231 ? 72.190 8.576 25.197 1.00 24.96 231 ARG A O 1
ATOM 1809 N N . ASP A 1 232 ? 71.607 10.156 23.674 1.00 25.18 232 ASP A N 1
ATOM 1810 C CA . ASP A 1 232 ? 72.366 11.273 24.251 1.00 24.77 232 ASP A CA 1
ATOM 1811 C C . ASP A 1 232 ? 73.884 11.033 24.228 1.00 23.70 232 ASP A C 1
ATOM 1812 O O . ASP A 1 232 ? 74.612 11.527 25.098 1.00 23.59 232 ASP A O 1
ATOM 1817 N N . PHE A 1 233 ? 74.344 10.336 23.183 1.00 23.68 233 PHE A N 1
ATOM 1818 C CA . PHE A 1 233 ? 75.769 10.074 22.941 1.00 22.86 233 PHE A CA 1
ATOM 1819 C C . PHE A 1 233 ?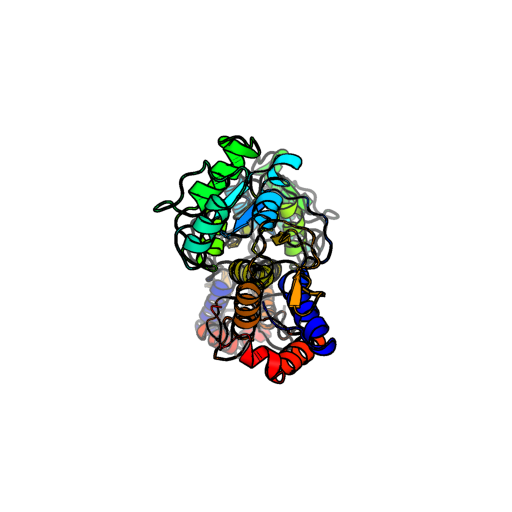 76.438 11.215 22.188 1.00 22.61 233 PHE A C 1
ATOM 1820 O O . PHE A 1 233 ? 77.664 11.428 22.315 1.00 20.89 233 PHE A O 1
ATOM 1828 N N . ILE A 1 234 ? 75.673 11.933 21.377 1.00 20.90 234 ILE A N 1
ATOM 1829 C CA . ILE A 1 234 ? 76.240 13.022 20.531 1.00 21.04 234 ILE A CA 1
ATOM 1830 C C . ILE A 1 234 ? 75.388 14.276 20.626 1.00 20.98 234 ILE A C 1
ATOM 1831 O O . ILE A 1 234 ? 74.234 14.225 21.072 1.00 22.01 234 ILE A O 1
ATOM 1836 N N . VAL A 1 235 ? 75.954 15.394 20.184 1.00 21.41 235 VAL A N 1
ATOM 1837 C CA . VAL A 1 235 ? 75.209 16.665 20.157 1.00 20.81 235 VAL A CA 1
ATOM 1838 C C . VAL A 1 235 ? 74.102 16.580 19.096 1.00 21.10 235 VAL A C 1
ATOM 1839 O O . VAL A 1 235 ? 74.097 15.670 18.254 1.00 18.96 235 VAL A O 1
ATOM 1843 N N . HIS A 1 236 ? 73.150 17.513 19.166 1.00 21.70 236 HIS A N 1
ATOM 1844 C CA . HIS A 1 236 ? 72.129 17.653 18.136 1.00 21.63 236 HIS A CA 1
ATOM 1845 C C . HIS A 1 236 ? 72.761 17.953 16.783 1.00 20.76 236 HIS A C 1
ATOM 1846 O O . HIS A 1 236 ? 73.534 18.888 16.648 1.00 21.27 236 HIS A O 1
ATOM 1853 N N . VAL A 1 237 ? 72.374 17.171 15.781 1.00 21.05 237 VAL A N 1
ATOM 1854 C CA . VAL A 1 237 ? 72.830 17.330 14.426 1.00 20.35 237 VAL A CA 1
ATOM 1855 C C . VAL A 1 237 ? 71.709 17.961 13.599 1.00 21.27 237 VAL A C 1
ATOM 1856 O O . VAL A 1 237 ? 70.618 17.450 13.592 1.00 23.80 237 VAL A O 1
ATOM 1860 N N . ASP A 1 238 ? 71.979 19.071 12.925 1.00 21.91 238 ASP A N 1
ATOM 1861 C CA . ASP A 1 238 ? 70.998 19.675 12.013 1.00 22.65 238 ASP A CA 1
ATOM 1862 C C . ASP A 1 238 ? 71.250 19.175 10.615 1.00 22.28 238 ASP A C 1
ATOM 1863 O O . ASP A 1 238 ? 72.353 19.338 10.081 1.00 23.53 238 ASP A O 1
ATOM 1868 N N . PHE A 1 239 ? 70.264 18.500 10.046 1.00 21.20 239 PHE A N 1
ATOM 1869 C CA . PHE A 1 239 ? 70.402 17.927 8.686 1.00 20.61 239 PHE A CA 1
ATOM 1870 C C . PHE A 1 239 ? 70.074 19.016 7.678 1.00 20.10 239 PHE A C 1
ATOM 1871 O O . PHE A 1 239 ? 68.931 19.542 7.704 1.00 19.49 239 PHE A O 1
ATOM 1879 N N . PRO A 1 240 ? 71.008 19.333 6.761 1.00 17.59 240 PRO A N 1
ATOM 1880 C CA . PRO A 1 240 ? 70.693 20.196 5.636 1.00 18.47 240 PRO A CA 1
ATOM 1881 C C . PRO A 1 240 ? 69.569 19.612 4.767 1.00 17.19 240 PRO A C 1
ATOM 1882 O O . PRO A 1 240 ? 69.432 18.374 4.632 1.00 15.42 240 PRO A O 1
ATOM 1886 N N . ALA A 1 241 ? 68.808 20.496 4.150 1.00 17.82 241 ALA A N 1
ATOM 1887 C CA . ALA A 1 241 ? 67.717 20.082 3.278 1.00 17.73 241 ALA A CA 1
ATOM 1888 C C . ALA A 1 241 ? 68.257 19.263 2.090 1.00 17.10 241 ALA A C 1
ATOM 1889 O O . ALA A 1 241 ? 67.662 18.310 1.687 1.00 17.08 241 ALA A O 1
ATOM 1891 N N . GLU A 1 242 ? 69.458 19.580 1.602 1.00 18.22 242 GLU A N 1
ATOM 1892 C CA . GLU A 1 242 ? 70.111 18.808 0.514 1.00 17.71 242 GLU A CA 1
ATOM 1893 C C . GLU A 1 242 ? 70.395 17.360 0.915 1.00 15.99 242 GLU A C 1
ATOM 1894 O O . GLU A 1 242 ? 70.329 16.449 0.096 1.00 14.68 242 GLU A O 1
ATOM 1900 N N . VAL A 1 243 ? 70.792 17.171 2.160 1.00 15.69 243 VAL A N 1
ATOM 1901 C CA . VAL A 1 243 ? 71.037 15.830 2.674 1.00 15.72 243 VAL A CA 1
ATOM 1902 C C . VAL A 1 243 ? 69.750 15.036 2.871 1.00 15.98 243 VAL A C 1
ATOM 1903 O O . VAL A 1 243 ? 69.674 13.847 2.560 1.00 15.16 243 VAL A O 1
ATOM 1907 N N . ILE A 1 244 ? 68.734 15.684 3.398 1.00 18.05 244 ILE A N 1
ATOM 1908 C CA . ILE A 1 244 ? 67.430 15.023 3.467 1.00 18.44 244 ILE A CA 1
ATOM 1909 C C . ILE A 1 244 ? 66.898 14.571 2.096 1.00 18.79 244 ILE A C 1
ATOM 1910 O O . ILE A 1 244 ? 66.465 13.410 1.962 1.00 19.54 244 ILE A O 1
ATOM 1915 N N . HIS A 1 245 ? 66.930 15.452 1.101 1.00 18.11 245 HIS A N 1
ATOM 1916 C CA . HIS A 1 245 ? 66.609 15.074 -0.272 1.00 18.50 245 HIS A CA 1
ATOM 1917 C C . HIS A 1 245 ? 67.443 13.896 -0.773 1.00 18.21 245 HIS A C 1
ATOM 1918 O O . HIS A 1 245 ? 66.952 12.972 -1.400 1.00 17.78 245 HIS A O 1
ATOM 1925 N N . ALA A 1 246 ? 68.742 13.940 -0.517 1.00 17.90 246 ALA A N 1
ATOM 1926 C CA . ALA A 1 246 ? 69.615 12.850 -0.957 1.00 16.72 246 ALA A CA 1
ATOM 1927 C C . ALA A 1 246 ? 69.222 11.550 -0.303 1.00 15.56 246 ALA A C 1
ATOM 1928 O O . ALA A 1 246 ? 69.134 10.532 -0.979 1.00 16.21 246 ALA A O 1
ATOM 1930 N N . TRP A 1 247 ? 68.960 11.570 1.011 1.00 15.77 247 TRP A N 1
ATOM 1931 C CA . TRP A 1 247 ? 68.559 10.386 1.777 1.00 16.43 247 TRP A CA 1
ATOM 1932 C C . TRP A 1 247 ? 67.198 9.838 1.268 1.00 16.58 247 TRP A C 1
ATOM 1933 O O . TRP A 1 247 ? 67.060 8.645 1.063 1.00 16.04 247 TRP A O 1
ATOM 1944 N N . GLN A 1 248 ? 66.246 10.713 0.989 1.00 18.42 248 GLN A N 1
ATOM 1945 C CA . GLN A 1 248 ? 64.992 10.239 0.379 1.00 19.37 248 GLN A CA 1
ATOM 1946 C C . GLN A 1 248 ? 65.214 9.599 -1.000 1.00 19.80 248 GLN A C 1
ATOM 1947 O O . GLN A 1 248 ? 64.592 8.556 -1.313 1.00 20.11 248 GLN A O 1
ATOM 1953 N N . THR A 1 249 ? 66.096 10.182 -1.807 1.00 19.57 249 THR A N 1
ATOM 1954 C CA . THR A 1 249 ? 66.422 9.636 -3.132 1.00 20.05 249 THR A CA 1
ATOM 1955 C C . THR A 1 249 ? 66.950 8.214 -2.991 1.00 19.84 249 THR A C 1
ATOM 1956 O O . THR A 1 249 ? 66.598 7.325 -3.749 1.00 19.57 249 THR A O 1
ATOM 1960 N N . LEU A 1 250 ? 67.829 7.985 -2.023 1.00 19.55 250 LEU A N 1
ATOM 1961 C CA . LEU A 1 250 ? 68.323 6.624 -1.815 1.00 19.90 250 LEU A CA 1
ATOM 1962 C C . LEU A 1 250 ? 67.216 5.664 -1.384 1.00 19.98 250 LEU A C 1
ATOM 1963 O O . LEU A 1 250 ? 67.127 4.529 -1.873 1.00 19.89 250 LEU A O 1
ATOM 1968 N N . LYS A 1 251 ? 66.404 6.113 -0.449 1.00 20.98 251 LYS A N 1
ATOM 1969 C CA . LYS A 1 251 ? 65.333 5.279 0.097 1.00 22.45 251 LYS A CA 1
ATOM 1970 C C . LYS A 1 251 ? 64.345 4.871 -0.970 1.00 22.88 251 LYS A C 1
ATOM 1971 O O . LYS A 1 251 ? 63.665 3.856 -0.802 1.00 24.94 251 LYS A O 1
ATOM 1977 N N . HIS A 1 252 ? 64.262 5.636 -2.057 1.00 22.35 252 HIS A N 1
ATOM 1978 C CA . HIS A 1 252 ? 63.310 5.353 -3.137 1.00 22.46 252 HIS A CA 1
ATOM 1979 C C . HIS A 1 252 ? 63.921 4.647 -4.323 1.00 22.40 252 HIS A C 1
ATOM 1980 O O . HIS A 1 252 ? 63.207 4.372 -5.293 1.00 22.37 252 HIS A O 1
ATOM 1987 N N . ASP A 1 253 ? 65.226 4.339 -4.268 1.00 20.76 253 ASP A N 1
ATOM 1988 C CA . ASP A 1 253 ? 65.896 3.755 -5.413 1.00 21.39 253 ASP A CA 1
ATOM 1989 C C . ASP A 1 253 ? 65.895 2.239 -5.350 1.00 21.02 253 ASP A C 1
ATOM 1990 O O . ASP A 1 253 ? 66.654 1.625 -4.571 1.00 20.32 253 ASP A O 1
ATOM 1995 N N . ALA A 1 254 ? 65.018 1.629 -6.151 1.00 20.55 254 ALA A N 1
ATOM 1996 C CA . ALA A 1 254 ? 64.817 0.185 -6.104 1.00 20.28 254 ALA A CA 1
ATOM 1997 C C . ALA A 1 254 ? 66.050 -0.623 -6.562 1.00 20.05 254 ALA A C 1
ATOM 1998 O O . ALA A 1 254 ? 66.342 -1.687 -6.020 1.00 19.57 254 ALA A O 1
ATOM 2000 N N . VAL A 1 255 ? 66.758 -0.111 -7.564 1.00 19.70 255 VAL A N 1
ATOM 2001 C CA . VAL A 1 255 ? 67.970 -0.772 -8.051 1.00 20.41 255 VAL A CA 1
ATOM 2002 C C . VAL A 1 255 ? 68.971 -0.831 -6.924 1.00 19.73 255 VAL A C 1
ATOM 2003 O O . VAL A 1 255 ? 69.488 -1.905 -6.567 1.00 20.52 255 VAL A O 1
ATOM 2007 N N . LEU A 1 256 ? 69.184 0.308 -6.291 1.00 18.86 256 LEU A N 1
ATOM 2008 C CA . LEU A 1 256 ? 70.034 0.369 -5.084 1.00 19.36 256 LEU A CA 1
ATOM 2009 C C . LEU A 1 256 ? 69.651 -0.540 -3.937 1.00 19.13 256 LEU A C 1
ATOM 2010 O O . LEU A 1 256 ? 70.498 -1.226 -3.421 1.00 19.89 256 LEU A O 1
ATOM 2015 N N . ILE A 1 257 ? 68.386 -0.588 -3.532 1.00 20.14 257 ILE A N 1
ATOM 2016 C CA . ILE A 1 257 ? 67.989 -1.468 -2.451 1.00 21.32 257 ILE A CA 1
ATOM 2017 C C . ILE A 1 257 ? 68.306 -2.927 -2.815 1.00 22.32 257 ILE A C 1
ATOM 2018 O O . ILE A 1 257 ? 68.842 -3.711 -1.989 1.00 21.77 257 ILE A O 1
ATOM 2023 N N . GLU A 1 258 ? 67.957 -3.296 -4.049 1.00 23.56 258 GLU A N 1
ATOM 2024 C CA . GLU A 1 258 ? 68.212 -4.637 -4.547 1.00 23.95 258 GLU A CA 1
ATOM 2025 C C . GLU A 1 258 ? 69.713 -4.998 -4.437 1.00 24.65 258 GLU A C 1
ATOM 2026 O O . GLU A 1 258 ? 70.078 -6.089 -3.954 1.00 24.36 258 GLU A O 1
ATOM 2032 N N . ALA A 1 259 ? 70.560 -4.079 -4.880 1.00 24.64 259 ALA A N 1
ATOM 2033 C CA . ALA A 1 259 ? 72.023 -4.263 -4.820 1.00 25.43 259 ALA A CA 1
ATOM 2034 C C . ALA A 1 259 ? 72.489 -4.465 -3.380 1.00 25.55 259 ALA A C 1
ATOM 2035 O O . ALA A 1 259 ? 73.205 -5.419 -3.090 1.00 25.74 259 ALA A O 1
ATOM 2037 N N A MET A 1 260 ? 72.012 -3.611 -2.477 0.50 25.87 260 MET A N 1
ATOM 2038 N N B MET A 1 260 ? 72.068 -3.581 -2.483 0.50 26.32 260 MET A N 1
ATOM 2039 C CA A MET A 1 260 ? 72.441 -3.605 -1.076 0.50 25.87 260 MET A CA 1
ATOM 2040 C CA B MET A 1 260 ? 72.481 -3.667 -1.089 0.50 26.81 260 MET A CA 1
ATOM 2041 C C A MET A 1 260 ? 71.909 -4.761 -0.218 0.50 27.07 260 MET A C 1
ATOM 2042 C C B MET A 1 260 ? 72.017 -4.953 -0.419 0.50 27.60 260 MET A C 1
ATOM 2043 O O A MET A 1 260 ? 72.536 -5.169 0.758 0.50 26.13 260 MET A O 1
ATOM 2044 O O B MET A 1 260 ? 72.821 -5.676 0.169 0.50 26.67 260 MET A O 1
ATOM 2053 N N . GLU A 1 261 ? 70.737 -5.269 -0.551 1.00 28.04 261 GLU A N 1
ATOM 2054 C CA . GLU A 1 261 ? 70.152 -6.328 0.223 1.00 29.86 261 GLU A CA 1
ATOM 2055 C C . GLU A 1 261 ? 70.468 -7.721 -0.307 1.00 31.61 261 GLU A C 1
ATOM 2056 O O . GLU A 1 261 ? 70.372 -8.673 0.445 1.00 33.00 261 GLU A O 1
ATOM 2062 N N . SER A 1 262 ? 70.890 -7.853 -1.561 1.00 33.57 262 SER A N 1
ATOM 2063 C CA . SER A 1 262 ? 71.225 -9.181 -2.097 1.00 35.44 262 SER A CA 1
ATOM 2064 C C . SER A 1 262 ? 72.699 -9.546 -1.908 1.00 37.03 262 SER A C 1
ATOM 2065 O O . SER A 1 262 ? 73.101 -10.662 -2.205 1.00 37.27 262 SER A O 1
ATOM 2068 N N . ARG A 1 263 ? 73.485 -8.600 -1.402 1.00 39.51 263 ARG A N 1
ATOM 2069 C CA . ARG A 1 263 ? 74.936 -8.747 -1.231 1.00 41.33 263 ARG A CA 1
ATOM 2070 C C . ARG A 1 263 ? 75.402 -8.675 0.207 1.00 43.06 263 ARG A C 1
ATOM 2071 O O . ARG A 1 263 ? 74.625 -8.368 1.122 1.00 44.16 263 ARG A O 1
ATOM 2079 N N . SER A 1 264 ? 76.702 -8.957 0.372 1.00 44.97 264 SER A N 1
ATOM 2080 C CA . SER A 1 264 ? 77.434 -8.751 1.620 1.00 45.46 264 SER A CA 1
ATOM 2081 C C . SER A 1 264 ? 77.719 -7.254 1.779 1.00 46.34 264 SER A C 1
ATOM 2082 O O . SER A 1 264 ? 78.384 -6.644 0.941 1.00 47.02 264 SER A O 1
ATOM 2085 N N . LEU A 1 265 ? 77.192 -6.679 2.856 1.00 46.99 265 LEU A N 1
ATOM 2086 C CA . LEU A 1 265 ? 77.279 -5.251 3.130 1.00 46.75 265 LEU A CA 1
ATOM 2087 C C . LEU A 1 265 ? 78.535 -4.866 3.938 1.00 47.29 265 LEU A C 1
ATOM 2088 O O . LEU A 1 265 ? 78.479 -4.393 5.097 1.00 47.29 265 LEU A O 1
ATOM 2093 N N . PRO B 1 5 ? 71.947 56.887 67.264 1.00 41.63 5 PRO B N 1
ATOM 2094 C CA . PRO B 1 5 ? 72.288 55.634 66.594 1.00 41.05 5 PRO B CA 1
ATOM 2095 C C . PRO B 1 5 ? 71.116 55.080 65.777 1.00 40.50 5 PRO B C 1
ATOM 2096 O O . PRO B 1 5 ? 70.084 55.740 65.670 1.00 40.81 5 PRO B O 1
ATOM 2100 N N . PHE B 1 6 ? 71.268 53.890 65.205 1.00 39.64 6 PHE B N 1
ATOM 2101 C CA . PHE B 1 6 ? 70.154 53.269 64.494 1.00 39.00 6 PHE B CA 1
ATOM 2102 C C . PHE B 1 6 ? 69.148 52.724 65.506 1.00 38.61 6 PHE B C 1
ATOM 2103 O O . PHE B 1 6 ? 69.557 52.072 66.455 1.00 38.57 6 PHE B O 1
ATOM 2111 N N . PRO B 1 7 ? 67.836 52.983 65.293 1.00 37.61 7 PRO B N 1
ATOM 2112 C CA . PRO B 1 7 ? 66.760 52.563 66.206 1.00 37.01 7 PRO B CA 1
ATOM 2113 C C . PRO B 1 7 ? 66.737 51.080 66.539 1.00 36.05 7 PRO B C 1
ATOM 2114 O O . PRO B 1 7 ? 67.126 50.251 65.720 1.00 36.02 7 PRO B O 1
ATOM 2118 N N . THR B 1 8 ? 66.270 50.753 67.740 1.00 35.51 8 THR B N 1
ATOM 2119 C CA . THR B 1 8 ? 65.992 49.377 68.115 1.00 35.17 8 THR B CA 1
ATOM 2120 C C . THR B 1 8 ? 64.998 48.740 67.129 1.00 34.76 8 THR B C 1
ATOM 2121 O O . THR B 1 8 ? 64.000 49.363 66.761 1.00 35.33 8 THR B O 1
ATOM 2125 N N . LEU B 1 9 ? 65.286 47.514 66.690 1.00 33.82 9 LEU B N 1
ATOM 2126 C CA . LEU B 1 9 ? 64.377 46.744 65.824 1.00 33.52 9 LEU B CA 1
ATOM 2127 C C . LEU B 1 9 ? 63.882 45.508 66.558 1.00 33.14 9 LEU B C 1
ATOM 2128 O O . LEU B 1 9 ? 64.554 44.984 67.451 1.00 32.34 9 LEU B O 1
ATOM 2133 N N . SER B 1 10 ? 62.723 45.009 66.145 1.00 33.62 10 SER B N 1
ATOM 2134 C CA . SER B 1 10 ? 62.171 43.802 66.757 1.00 33.84 10 SER B CA 1
ATOM 2135 C C . SER B 1 10 ? 63.088 42.604 66.522 1.00 33.94 10 SER B C 1
ATOM 2136 O O . SER B 1 10 ? 63.780 42.540 65.508 1.00 33.86 10 SER B O 1
ATOM 2139 N N . PRO B 1 11 ? 63.124 41.670 67.484 1.00 33.37 11 PRO B N 1
ATOM 2140 C CA . PRO B 1 11 ? 63.902 40.474 67.297 1.00 32.37 11 PRO B CA 1
ATOM 2141 C C . PRO B 1 11 ? 63.583 39.771 65.973 1.00 31.78 11 PRO B C 1
ATOM 2142 O O . PRO B 1 11 ? 64.514 39.322 65.319 1.00 31.54 11 PRO B O 1
A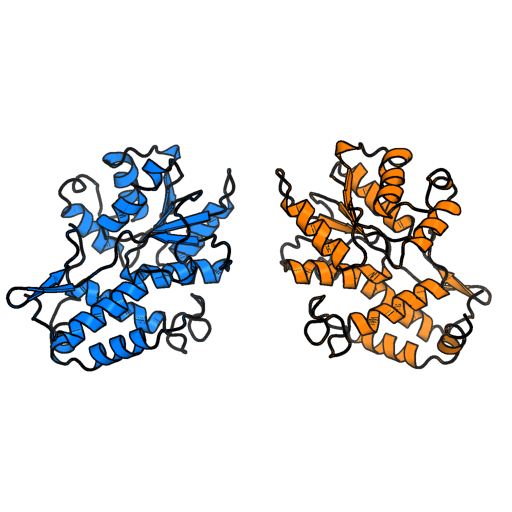TOM 2146 N N . ALA B 1 12 ? 62.304 39.757 65.554 1.00 30.00 12 ALA B N 1
ATOM 2147 C CA . ALA B 1 12 ? 61.896 39.116 64.309 1.00 29.39 12 ALA B CA 1
ATOM 2148 C C . ALA B 1 12 ? 62.633 39.722 63.120 1.00 28.47 12 ALA B C 1
ATOM 2149 O O . ALA B 1 12 ? 63.131 39.011 62.236 1.00 28.34 12 ALA B O 1
ATOM 2151 N N . THR B 1 13 ? 62.716 41.043 63.109 1.00 27.17 13 THR B N 1
ATOM 2152 C CA . THR B 1 13 ? 63.313 41.755 61.996 1.00 26.66 13 THR B CA 1
ATOM 2153 C C . THR B 1 13 ? 64.827 41.567 62.042 1.00 25.16 13 THR B C 1
ATOM 2154 O O . THR B 1 13 ? 65.465 41.430 61.011 1.00 25.61 13 THR B O 1
ATOM 2158 N N . ILE B 1 14 ? 65.393 41.565 63.240 1.00 25.58 14 ILE B N 1
ATOM 2159 C CA . ILE B 1 14 ? 66.843 41.338 63.391 1.00 25.80 14 ILE B CA 1
ATOM 2160 C C . ILE B 1 14 ? 67.248 39.959 62.872 1.00 25.95 14 ILE B C 1
ATOM 2161 O O . ILE B 1 14 ? 68.262 39.831 62.172 1.00 25.99 14 ILE B O 1
ATOM 2166 N N . ASP B 1 15 ? 66.446 38.947 63.190 1.00 25.20 15 ASP B N 1
ATOM 2167 C CA . ASP B 1 15 ? 66.652 37.596 62.644 1.00 26.41 15 ASP B CA 1
ATOM 2168 C C . ASP B 1 15 ? 66.586 37.540 61.120 1.00 26.48 15 ASP B C 1
ATOM 2169 O O . ASP B 1 15 ? 67.438 36.934 60.463 1.00 27.14 15 ASP B O 1
ATOM 2174 N N . ALA B 1 16 ? 65.580 38.195 60.554 1.00 26.31 16 ALA B N 1
ATOM 2175 C CA . ALA B 1 16 ? 65.428 38.264 59.111 1.00 25.85 16 ALA B CA 1
ATOM 2176 C C . ALA B 1 16 ? 66.618 38.972 58.422 1.00 25.20 16 ALA B C 1
ATOM 2177 O O . ALA B 1 16 ? 67.161 38.487 57.421 1.00 26.48 16 ALA B O 1
ATOM 2179 N N . ILE B 1 17 ? 67.030 40.109 58.955 1.00 24.21 17 ILE B N 1
ATOM 2180 C CA . ILE B 1 17 ? 68.262 40.763 58.466 1.00 23.67 17 ILE B CA 1
ATOM 2181 C C . ILE B 1 17 ? 69.457 39.787 58.504 1.00 22.88 17 ILE B C 1
ATOM 2182 O O . ILE B 1 17 ? 70.220 39.676 57.526 1.00 22.90 17 ILE B O 1
ATOM 2187 N N . ASN B 1 18 ? 69.634 39.072 59.611 1.00 21.84 18 ASN B N 1
ATOM 2188 C CA . ASN B 1 18 ? 70.755 38.145 59.718 1.00 21.94 18 ASN B CA 1
ATOM 2189 C C . ASN B 1 18 ? 70.672 36.932 58.778 1.00 21.77 18 ASN B C 1
ATOM 2190 O O . ASN B 1 18 ? 71.683 36.454 58.279 1.00 21.63 18 ASN B O 1
ATOM 2195 N N . VAL B 1 19 ? 69.476 36.435 58.534 1.00 21.90 19 VAL B N 1
ATOM 2196 C CA . VAL B 1 19 ? 69.318 35.366 57.563 1.00 21.20 19 VAL B CA 1
ATOM 2197 C C . VAL B 1 19 ? 69.685 35.816 56.167 1.00 20.65 19 VAL B C 1
ATOM 2198 O O . VAL B 1 19 ? 70.360 35.061 55.449 1.00 20.51 19 VAL B O 1
ATOM 2202 N N . ILE B 1 20 ? 69.225 37.009 55.774 1.00 19.81 20 ILE B N 1
ATOM 2203 C CA . ILE B 1 20 ? 69.553 37.572 54.436 1.00 20.32 20 ILE B CA 1
ATOM 2204 C C . ILE B 1 20 ? 71.054 37.849 54.313 1.00 19.71 20 ILE B C 1
ATOM 2205 O O . ILE B 1 20 ? 71.668 37.517 53.301 1.00 19.32 20 ILE B O 1
ATOM 2210 N N . GLY B 1 21 ? 71.615 38.510 55.318 1.00 20.41 21 GLY B N 1
ATOM 2211 C CA . GLY B 1 21 ? 73.049 38.757 55.387 1.00 20.91 21 GLY B CA 1
ATOM 2212 C C . GLY B 1 21 ? 73.951 37.540 55.292 1.00 21.27 21 GLY B C 1
ATOM 2213 O O . GLY B 1 21 ? 75.016 37.566 54.606 1.00 19.43 21 GLY B O 1
ATOM 2214 N N . GLN B 1 22 ? 73.586 36.476 56.015 1.00 20.93 22 GLN B N 1
ATOM 2215 C CA . GLN B 1 22 ? 74.321 35.216 55.912 1.00 21.28 22 GLN B CA 1
ATOM 2216 C C . GLN B 1 22 ? 74.305 34.701 54.490 1.00 20.30 22 GLN B C 1
ATOM 2217 O O . GLN B 1 22 ? 75.338 34.330 53.943 1.00 18.80 22 GLN B O 1
ATOM 2223 N N . TRP B 1 23 ? 73.109 34.656 53.900 1.00 19.34 23 TRP B N 1
ATOM 2224 C CA . TRP B 1 23 ? 72.949 34.176 52.535 1.00 19.34 23 TRP B CA 1
ATOM 2225 C C . TRP B 1 23 ? 73.756 34.955 51.497 1.00 18.65 23 TRP B C 1
ATOM 2226 O O . TRP B 1 23 ? 74.286 34.347 50.560 1.00 18.82 23 TRP B O 1
ATOM 2237 N N . LEU B 1 24 ? 73.829 36.282 51.626 1.00 18.29 24 LEU B N 1
ATOM 2238 C CA . LEU B 1 24 ? 74.565 37.092 50.653 1.00 18.69 24 LEU B CA 1
ATOM 2239 C C . LEU B 1 24 ? 76.057 36.841 50.810 1.00 18.72 24 LEU B C 1
ATOM 2240 O O . LEU B 1 24 ? 76.789 36.817 49.817 1.00 19.10 24 LEU B O 1
ATOM 2245 N N . ALA B 1 25 ? 76.481 36.605 52.044 1.00 19.43 25 ALA B N 1
ATOM 2246 C CA . ALA B 1 25 ? 77.924 36.368 52.341 1.00 21.62 25 ALA B CA 1
ATOM 2247 C C . ALA B 1 25 ? 78.452 34.972 51.975 1.00 23.91 25 ALA B C 1
ATOM 2248 O O . ALA B 1 25 ? 79.604 34.827 51.564 1.00 21.48 25 ALA B O 1
ATOM 2250 N N . GLN B 1 26 ? 77.598 33.957 52.100 1.00 25.26 26 GLN B N 1
ATOM 2251 C CA . GLN B 1 26 ? 78.032 32.570 52.067 1.00 27.82 26 GLN B CA 1
ATOM 2252 C C . GLN B 1 26 ? 77.614 31.884 50.776 1.00 28.85 26 GLN B C 1
ATOM 2253 O O . GLN B 1 26 ? 76.431 31.707 50.507 1.00 30.07 26 GLN B O 1
ATOM 2259 N N . ASP B 1 27 ? 78.611 31.489 50.001 1.00 30.09 27 ASP B N 1
ATOM 2260 C CA . ASP B 1 27 ? 78.446 30.829 48.693 1.00 30.74 27 ASP B CA 1
ATOM 2261 C C . ASP B 1 27 ? 78.192 29.316 48.800 1.00 31.72 27 ASP B C 1
ATOM 2262 O O . ASP B 1 27 ? 79.141 28.527 48.937 1.00 32.41 27 ASP B O 1
ATOM 2267 N N . ASP B 1 28 ? 76.937 28.907 48.662 1.00 31.96 28 ASP B N 1
ATOM 2268 C CA . ASP B 1 28 ? 76.582 27.491 48.826 1.00 33.02 28 ASP B CA 1
ATOM 2269 C C . ASP B 1 28 ? 77.095 26.611 47.684 1.00 33.35 28 ASP B C 1
ATOM 2270 O O . ASP B 1 28 ? 77.471 25.461 47.926 1.00 33.66 28 ASP B O 1
ATOM 2275 N N . PHE B 1 29 ? 77.169 27.151 46.467 1.00 32.66 29 PHE B N 1
ATOM 2276 C CA . PHE B 1 29 ? 77.795 26.448 45.339 1.00 33.55 29 PHE B CA 1
ATOM 2277 C C . PHE B 1 29 ? 79.145 25.771 45.717 1.00 34.72 29 PHE B C 1
ATOM 2278 O O . PHE B 1 29 ? 79.314 24.576 45.509 1.00 34.42 29 PHE B O 1
ATOM 2286 N N . SER B 1 30 ? 80.088 26.550 46.271 1.00 36.48 30 SER B N 1
ATOM 2287 C CA . SER B 1 30 ? 81.445 26.051 46.623 1.00 37.54 30 SER B CA 1
ATOM 2288 C C . SER B 1 30 ? 81.533 25.470 48.053 1.00 39.00 30 SER B C 1
ATOM 2289 O O . SER B 1 30 ? 82.483 24.725 48.387 1.00 39.81 30 SER B O 1
ATOM 2292 N N . GLY B 1 31 ? 80.556 25.829 48.889 1.00 39.28 31 GLY B N 1
ATOM 2293 C CA . GLY B 1 31 ? 80.350 25.207 50.206 1.00 39.62 31 GLY B CA 1
ATOM 2294 C C . GLY B 1 31 ? 81.496 25.211 51.206 1.00 39.77 31 GLY B C 1
ATOM 2295 O O . GLY B 1 31 ? 81.638 26.149 51.998 1.00 41.44 31 GLY B O 1
ATOM 2296 N N . GLU B 1 32 ? 82.280 24.135 51.187 1.00 39.33 32 GLU B N 1
ATOM 2297 C CA . GLU B 1 32 ? 83.337 23.887 52.181 1.00 38.48 32 GLU B CA 1
ATOM 2298 C C . GLU B 1 32 ? 84.654 23.413 51.539 1.00 37.30 32 GLU B C 1
ATOM 2299 O O . GLU B 1 32 ? 85.498 22.794 52.193 1.00 37.47 32 GLU B O 1
ATOM 2305 N N . VAL B 1 33 ? 84.840 23.716 50.263 1.00 35.00 33 VAL B N 1
ATOM 2306 C CA . VAL B 1 33 ? 86.094 23.384 49.577 1.00 33.48 33 VAL B CA 1
ATOM 2307 C C . VAL B 1 33 ? 87.240 24.153 50.258 1.00 31.83 33 VAL B C 1
ATOM 2308 O O . VAL B 1 33 ? 87.171 25.375 50.384 1.00 31.84 33 VAL B O 1
ATOM 2312 N N . PRO B 1 34 ? 88.288 23.445 50.718 1.00 29.83 34 PRO B N 1
ATOM 2313 C CA . PRO B 1 34 ? 89.453 24.155 51.266 1.00 28.55 34 PRO B CA 1
ATOM 2314 C C . PRO B 1 34 ? 89.939 25.289 50.364 1.00 27.21 34 PRO B C 1
ATOM 2315 O O . PRO B 1 34 ? 89.909 25.155 49.143 1.00 26.10 34 PRO B O 1
ATOM 2319 N N . TYR B 1 35 ? 90.418 26.382 50.973 1.00 26.53 35 TYR B N 1
ATOM 2320 C CA . TYR B 1 35 ? 90.833 27.583 50.237 1.00 26.33 35 TYR B CA 1
ATOM 2321 C C . TYR B 1 35 ? 92.316 27.523 49.849 1.00 26.63 35 TYR B C 1
ATOM 2322 O O . TYR B 1 35 ? 93.124 28.303 50.317 1.00 28.46 35 TYR B O 1
ATOM 2331 N N . GLN B 1 36 ? 92.657 26.570 49.009 1.00 26.64 36 GLN B N 1
ATOM 2332 C CA . GLN B 1 36 ? 93.974 26.435 48.417 1.00 25.50 36 GLN B CA 1
ATOM 2333 C C . GLN B 1 36 ? 93.730 26.814 46.971 1.00 25.79 36 GLN B C 1
ATOM 2334 O O . GLN B 1 36 ? 92.890 26.179 46.317 1.00 26.97 36 GLN B O 1
ATOM 2340 N N . ALA B 1 37 ? 94.371 27.890 46.504 1.00 24.76 37 ALA B N 1
ATOM 2341 C CA . ALA B 1 37 ? 94.048 28.471 45.201 1.00 23.44 37 ALA B CA 1
ATOM 2342 C C . ALA B 1 37 ? 95.320 28.805 44.510 1.00 22.82 37 ALA B C 1
ATOM 2343 O O . ALA B 1 37 ? 96.380 28.742 45.109 1.00 22.77 37 ALA B O 1
ATOM 2345 N N . ASP B 1 38 ? 95.201 29.190 43.245 1.00 22.08 38 ASP B N 1
ATOM 2346 C CA . ASP B 1 38 ? 96.328 29.708 42.459 1.00 21.77 38 ASP B CA 1
ATOM 2347 C C . ASP B 1 38 ? 96.417 31.240 42.470 1.00 20.98 38 ASP B C 1
ATOM 2348 O O . ASP B 1 38 ? 97.435 31.803 42.022 1.00 22.13 38 ASP B O 1
ATOM 2353 N N A CYS B 1 39 ? 95.360 31.910 42.957 0.50 20.81 39 CYS B N 1
ATOM 2354 N N B CYS B 1 39 ? 95.356 31.894 42.943 0.50 20.70 39 CYS B N 1
ATOM 2355 C CA A CYS B 1 39 ? 95.258 33.385 42.919 0.50 19.99 39 CYS B CA 1
ATOM 2356 C CA B CYS B 1 39 ? 95.379 33.336 43.141 0.50 20.13 39 CYS B CA 1
ATOM 2357 C C A CYS B 1 39 ? 94.102 33.882 43.789 0.50 19.59 39 CYS B C 1
ATOM 2358 C C B CYS B 1 39 ? 94.217 33.775 44.004 0.50 19.58 39 CYS B C 1
ATOM 2359 O O A CYS B 1 39 ? 93.068 33.239 43.848 0.50 19.24 39 CYS B O 1
ATOM 2360 O O B CYS B 1 39 ? 93.344 32.975 44.318 0.50 18.81 39 CYS B O 1
ATOM 2365 N N . VAL B 1 40 ? 94.278 35.028 44.452 1.00 19.06 40 VAL B N 1
ATOM 2366 C CA . VAL B 1 40 ? 93.183 35.692 45.175 1.00 18.88 40 VAL B CA 1
ATOM 2367 C C . VAL B 1 40 ? 92.815 36.882 44.346 1.00 18.64 40 VAL B C 1
ATOM 2368 O O . VAL B 1 40 ? 93.695 37.560 43.876 1.00 18.49 40 VAL B O 1
ATOM 2372 N N . ILE B 1 41 ? 91.508 37.093 44.110 1.00 16.53 41 ILE B N 1
ATOM 2373 C CA . ILE B 1 41 ? 90.998 38.265 43.472 1.00 17.20 41 ILE B CA 1
ATOM 2374 C C . ILE B 1 41 ? 90.283 39.129 44.522 1.00 16.63 41 ILE B C 1
ATOM 2375 O O . ILE B 1 41 ? 89.339 38.674 45.158 1.00 16.49 41 ILE B O 1
ATOM 2380 N N . LEU B 1 42 ? 90.742 40.372 44.691 1.00 17.14 42 LEU B N 1
ATOM 2381 C CA . LEU B 1 42 ? 90.132 41.325 45.632 1.00 16.53 42 LEU B CA 1
ATOM 2382 C C . LEU B 1 42 ? 89.315 42.277 44.782 1.00 15.21 42 LEU B C 1
ATOM 2383 O O . LEU B 1 42 ? 89.860 43.043 44.012 1.00 16.34 42 LEU B O 1
ATOM 2388 N N . ALA B 1 43 ? 88.003 42.158 44.852 1.00 16.48 43 ALA B N 1
ATOM 2389 C CA . ALA B 1 43 ? 87.122 43.076 44.135 1.00 16.01 43 ALA B CA 1
ATOM 2390 C C . ALA B 1 43 ? 87.019 44.362 44.914 1.00 16.98 43 ALA B C 1
ATOM 2391 O O . ALA B 1 43 ? 86.856 44.342 46.149 1.00 17.91 43 ALA B O 1
ATOM 2393 N N . GLY B 1 44 ? 87.042 45.493 44.211 1.00 16.98 44 GLY B N 1
ATOM 2394 C CA . GLY B 1 44 ? 87.098 46.755 44.891 1.00 16.50 44 GLY B CA 1
ATOM 2395 C C . GLY B 1 44 ? 85.923 46.975 45.801 1.00 16.17 44 GLY B C 1
ATOM 2396 O O . GLY B 1 44 ? 84.774 46.794 45.411 1.00 16.61 44 GLY B O 1
ATOM 2397 N N . ASN B 1 45 ? 86.220 47.352 47.047 1.00 16.66 45 ASN B N 1
ATOM 2398 C CA . ASN B 1 45 ? 85.207 47.621 48.027 1.00 16.54 45 ASN B CA 1
ATOM 2399 C C . ASN B 1 45 ? 85.859 48.450 49.138 1.00 16.83 45 ASN B C 1
ATOM 2400 O O . ASN B 1 45 ? 87.082 48.718 49.091 1.00 16.44 45 ASN B O 1
ATOM 2405 N N . ALA B 1 46 ? 85.092 48.799 50.158 1.00 14.56 46 ALA B N 1
ATOM 2406 C CA . ALA B 1 46 ? 85.575 49.722 51.192 1.00 15.73 46 ALA B CA 1
ATOM 2407 C C . ALA B 1 46 ? 85.684 49.109 52.586 1.00 14.90 46 ALA B C 1
ATOM 2408 O O . ALA B 1 46 ? 85.992 49.840 53.543 1.00 16.32 46 ALA B O 1
ATOM 2410 N N . VAL B 1 47 ? 85.527 47.782 52.678 1.00 15.69 47 VAL B N 1
ATOM 2411 C CA . VAL B 1 47 ? 85.376 47.055 53.960 1.00 16.21 47 VAL B CA 1
ATOM 2412 C C . VAL B 1 47 ? 86.790 46.524 54.329 1.00 16.43 47 VAL B C 1
ATOM 2413 O O . VAL B 1 47 ? 87.254 45.556 53.761 1.00 15.53 47 VAL B O 1
ATOM 2417 N N . MET B 1 48 ? 87.465 47.203 55.246 1.00 16.12 48 MET B N 1
ATOM 2418 C CA . MET B 1 48 ? 88.856 46.910 55.574 1.00 17.13 48 MET B CA 1
ATOM 2419 C C . MET B 1 48 ? 89.094 45.454 56.059 1.00 17.16 48 MET B C 1
ATOM 2420 O O . MET B 1 48 ? 90.055 44.853 55.647 1.00 14.92 48 MET B O 1
ATOM 2425 N N . PRO B 1 49 ? 88.192 44.890 56.876 1.00 17.15 49 PRO B N 1
ATOM 2426 C CA . PRO B 1 49 ? 88.410 43.466 57.228 1.00 16.99 49 PRO B CA 1
ATOM 2427 C C . PRO B 1 49 ? 88.410 42.556 56.002 1.00 17.34 49 PRO B C 1
ATOM 2428 O O . PRO B 1 49 ? 89.162 41.615 55.980 1.00 18.10 49 PRO B O 1
ATOM 2432 N N . THR B 1 50 ? 87.579 42.857 54.993 1.00 17.77 50 THR B N 1
ATOM 2433 C CA . THR B 1 50 ? 87.514 42.094 53.727 1.00 16.79 50 THR B CA 1
ATOM 2434 C C . THR B 1 50 ? 88.837 42.283 52.926 1.00 16.63 50 THR B C 1
ATOM 2435 O O . THR B 1 50 ? 89.398 41.318 52.396 1.00 16.67 50 THR B O 1
ATOM 2439 N N . ILE B 1 51 ? 89.306 43.524 52.848 1.00 16.16 51 ILE B N 1
ATOM 2440 C CA . ILE B 1 51 ? 90.526 43.893 52.109 1.00 15.35 51 ILE B CA 1
ATOM 2441 C C . ILE B 1 51 ? 91.697 43.181 52.779 1.00 15.24 51 ILE B C 1
ATOM 2442 O O . ILE B 1 51 ? 92.550 42.554 52.135 1.00 14.90 51 ILE B O 1
ATOM 2447 N N . ASP B 1 52 ? 91.689 43.202 54.103 1.00 15.34 52 ASP B N 1
ATOM 2448 C CA . ASP B 1 52 ? 92.764 42.563 54.874 1.00 15.17 52 ASP B CA 1
ATOM 2449 C C . ASP B 1 52 ? 92.701 41.030 54.686 1.00 14.58 52 ASP B C 1
ATOM 2450 O O . ASP B 1 52 ? 93.690 40.382 54.715 1.00 14.59 52 ASP B O 1
ATOM 2455 N N . ALA B 1 53 ? 91.515 40.464 54.513 1.00 15.15 53 ALA B N 1
ATOM 2456 C CA . ALA B 1 53 ? 91.384 39.006 54.366 1.00 14.25 53 ALA B CA 1
ATOM 2457 C C . ALA B 1 53 ? 92.035 38.585 53.085 1.00 15.35 53 ALA B C 1
ATOM 2458 O O . ALA B 1 53 ? 92.695 37.537 53.030 1.00 16.74 53 ALA B O 1
ATOM 2460 N N . ALA B 1 54 ? 91.915 39.416 52.050 1.00 13.74 54 ALA B N 1
ATOM 2461 C CA . ALA B 1 54 ? 92.529 39.113 50.773 1.00 14.80 54 ALA B CA 1
ATOM 2462 C C . ALA B 1 54 ? 94.051 39.164 50.854 1.00 15.51 54 ALA B C 1
ATOM 2463 O O . ALA B 1 54 ? 94.752 38.307 50.302 1.00 14.36 54 ALA B O 1
ATOM 2465 N N . CYS B 1 55 ? 94.537 40.185 51.534 1.00 16.51 55 CYS B N 1
ATOM 2466 C CA . CYS B 1 55 ? 95.961 40.402 51.655 1.00 18.08 55 CYS B CA 1
ATOM 2467 C C . CYS B 1 55 ? 96.600 39.254 52.455 1.00 18.48 55 CYS B C 1
ATOM 2468 O O . CYS B 1 55 ? 97.697 38.772 52.096 1.00 20.09 55 CYS B O 1
ATOM 2471 N N . LYS B 1 56 ? 95.938 38.829 53.526 1.00 19.17 56 LYS B N 1
ATOM 2472 C CA . LYS B 1 56 ? 96.477 37.792 54.393 1.00 19.66 56 LYS B CA 1
ATOM 2473 C C . LYS B 1 56 ? 96.574 36.459 53.630 1.00 20.42 56 LYS B C 1
ATOM 2474 O O . LYS B 1 56 ? 97.605 35.778 53.662 1.00 21.14 56 LYS B O 1
ATOM 2480 N N . ILE B 1 57 ? 95.517 36.109 52.916 1.00 19.93 57 ILE B N 1
ATOM 2481 C CA . ILE B 1 57 ? 95.505 34.851 52.159 1.00 20.10 57 ILE B CA 1
ATOM 2482 C C . ILE B 1 57 ? 96.597 34.870 51.122 1.00 20.20 57 ILE B C 1
ATOM 2483 O O . ILE B 1 57 ? 97.354 33.895 50.986 1.00 20.24 57 ILE B O 1
ATOM 2488 N N . ALA B 1 58 ? 96.709 35.971 50.381 1.00 20.25 58 ALA B N 1
ATOM 2489 C CA . ALA B 1 58 ? 97.762 36.086 49.380 1.00 21.29 58 ALA B CA 1
ATOM 2490 C C . ALA B 1 58 ? 99.162 36.012 49.996 1.00 22.74 58 ALA B C 1
ATOM 2491 O O . ALA B 1 58 ? 100.076 35.405 49.443 1.00 21.37 58 ALA B O 1
ATOM 2493 N N . ARG B 1 59 ? 99.339 36.649 51.146 1.00 22.95 59 ARG B N 1
ATOM 2494 C CA . ARG B 1 59 ? 100.636 36.614 51.827 1.00 24.67 59 ARG B CA 1
ATOM 2495 C C . ARG B 1 59 ? 100.956 35.186 52.338 1.00 24.86 59 ARG B C 1
ATOM 2496 O O . ARG B 1 59 ? 102.032 34.624 52.060 1.00 24.85 59 ARG B O 1
ATOM 2504 N N . ASP B 1 60 ? 100.012 34.632 53.090 1.00 25.09 60 ASP B N 1
ATOM 2505 C CA . ASP B 1 60 ? 100.167 33.321 53.733 1.00 25.89 60 ASP B CA 1
ATOM 2506 C C . ASP B 1 60 ? 100.356 32.200 52.712 1.00 26.56 60 ASP B C 1
ATOM 2507 O O . ASP B 1 60 ? 101.151 31.282 52.948 1.00 28.59 60 ASP B O 1
ATOM 2512 N N . GLN B 1 61 ? 99.665 32.263 51.581 1.00 25.79 61 GLN B N 1
ATOM 2513 C CA . GLN B 1 61 ? 99.741 31.183 50.580 1.00 26.22 61 GLN B CA 1
ATOM 2514 C C . GLN B 1 61 ? 100.764 31.395 49.503 1.00 24.68 61 GLN B C 1
ATOM 2515 O O . GLN B 1 61 ? 100.947 30.520 48.634 1.00 23.23 61 GLN B O 1
ATOM 2521 N N . GLN B 1 62 ? 101.379 32.579 49.525 1.00 24.38 62 GLN B N 1
ATOM 2522 C CA . GLN B 1 62 ? 102.412 32.957 48.588 1.00 24.82 62 GLN B CA 1
ATOM 2523 C C . GLN B 1 62 ? 101.907 32.910 47.150 1.00 24.28 62 GLN B C 1
ATOM 2524 O O . GLN B 1 62 ? 102.601 32.491 46.231 1.00 25.00 62 GLN B O 1
ATOM 2530 N N . ILE B 1 63 ? 100.680 33.377 46.947 1.00 21.91 63 ILE B N 1
ATOM 2531 C CA . ILE B 1 63 ? 100.120 33.379 45.621 1.00 21.10 63 ILE B CA 1
ATOM 2532 C C . ILE B 1 63 ? 99.818 34.816 45.147 1.00 21.15 63 ILE B C 1
ATOM 2533 O O . ILE B 1 63 ? 99.690 35.729 45.978 1.00 21.03 63 ILE B O 1
ATOM 2538 N N . PRO B 1 64 ? 99.683 35.005 43.818 1.00 20.58 64 PRO B N 1
ATOM 2539 C CA . PRO B 1 64 ? 99.416 36.330 43.328 1.00 19.97 64 PRO B CA 1
ATOM 2540 C C . PRO B 1 64 ? 98.078 36.889 43.791 1.00 19.05 64 PRO B C 1
ATOM 2541 O O . PRO B 1 64 ? 97.120 36.133 43.991 1.00 17.83 64 PRO B O 1
ATOM 2545 N N . LEU B 1 65 ? 98.071 38.211 43.958 1.00 18.95 65 LEU B N 1
ATOM 2546 C CA . LEU B 1 65 ? 96.869 38.971 44.337 1.00 18.02 65 LEU B CA 1
ATOM 2547 C C . LEU B 1 65 ? 96.487 39.866 43.184 1.00 18.02 65 LEU B C 1
ATOM 2548 O O . LEU B 1 65 ? 97.284 40.712 42.771 1.00 18.69 65 LEU B O 1
ATOM 2553 N N . LEU B 1 66 ? 95.258 39.669 42.677 1.00 17.91 66 LEU B N 1
ATOM 2554 C CA . LEU B 1 66 ? 94.743 40.386 41.513 1.00 17.27 66 LEU B CA 1
ATOM 2555 C C . LEU B 1 66 ? 93.786 41.363 42.123 1.00 17.57 66 LEU B C 1
ATOM 2556 O O . LEU B 1 66 ? 92.778 40.932 42.731 1.00 16.12 66 LEU B O 1
ATOM 2561 N N . ILE B 1 67 ? 94.096 42.670 42.033 1.00 16.96 67 ILE B N 1
ATOM 2562 C CA . ILE B 1 67 ? 93.206 43.671 42.614 1.00 17.44 67 ILE B CA 1
ATOM 2563 C C . ILE B 1 67 ? 92.401 44.365 41.514 1.00 15.79 67 ILE B C 1
ATOM 2564 O O . ILE B 1 67 ? 92.955 44.933 40.606 1.00 14.85 67 ILE B O 1
ATOM 2569 N N . SER B 1 68 ? 91.080 44.254 41.565 1.00 16.79 68 SER B N 1
ATOM 2570 C CA . SER B 1 68 ? 90.236 44.676 40.476 1.00 18.22 68 SER B CA 1
ATOM 2571 C C . SER B 1 68 ? 89.356 45.821 40.929 1.00 19.27 68 SER B C 1
ATOM 2572 O O . SER B 1 68 ? 88.464 45.615 41.748 1.00 20.27 68 SER B O 1
ATOM 2575 N N . GLY B 1 69 ? 89.604 47.029 40.407 1.00 18.89 69 GLY B N 1
ATOM 2576 C CA . GLY B 1 69 ? 88.706 48.119 40.643 1.00 17.32 69 GLY B CA 1
ATOM 2577 C C . GLY B 1 69 ? 89.245 49.434 40.163 1.00 17.84 69 GLY B C 1
ATOM 2578 O O . GLY B 1 69 ? 90.345 49.832 40.529 1.00 17.38 69 GLY B O 1
ATOM 2579 N N . GLY B 1 70 ? 88.456 50.127 39.347 1.00 17.01 70 GLY B N 1
ATOM 2580 C CA . GLY B 1 70 ? 88.778 51.476 38.926 1.00 16.80 70 GLY B CA 1
ATOM 2581 C C . GLY B 1 70 ? 88.017 52.549 39.712 1.00 17.89 70 GLY B C 1
ATOM 2582 O O . GLY B 1 70 ? 88.327 52.781 40.871 1.00 17.41 70 GLY B O 1
ATOM 2583 N N . ILE B 1 71 ? 87.010 53.170 39.071 1.00 17.39 71 ILE B N 1
ATOM 2584 C CA . ILE B 1 71 ? 86.194 54.195 39.647 1.00 17.52 71 ILE B CA 1
ATOM 2585 C C . ILE B 1 71 ? 84.740 53.756 39.483 1.00 16.63 71 ILE B C 1
ATOM 2586 O O . ILE B 1 71 ? 84.295 53.478 38.410 1.00 16.66 71 ILE B O 1
ATOM 2591 N N . GLY B 1 72 ? 84.027 53.679 40.575 1.00 16.90 72 GLY B N 1
ATOM 2592 C CA . GLY B 1 72 ? 82.606 53.335 40.546 1.00 18.24 72 GLY B CA 1
ATOM 2593 C C . GLY B 1 72 ? 81.967 53.671 41.864 1.00 18.39 72 GLY B C 1
ATOM 2594 O O . GLY B 1 72 ? 82.507 54.488 42.617 1.00 19.29 72 GLY B O 1
ATOM 2595 N N . HIS B 1 73 ? 80.840 53.015 42.151 1.00 20.54 73 HIS B N 1
ATOM 2596 C CA . HIS B 1 73 ? 79.971 53.384 43.282 1.00 22.40 73 HIS B CA 1
ATOM 2597 C C . HIS B 1 73 ? 80.627 53.300 44.673 1.00 22.83 73 HIS B C 1
ATOM 2598 O O . HIS B 1 73 ? 80.244 54.038 45.605 1.00 23.67 73 HIS B O 1
ATOM 2605 N N A SER B 1 74 ? 81.600 52.410 44.851 0.50 22.26 74 SER B N 1
ATOM 2606 N N B SER B 1 74 ? 81.609 52.411 44.802 0.50 22.23 74 SER B N 1
ATOM 2607 C CA A SER B 1 74 ? 82.244 52.276 46.159 0.50 21.50 74 SER B CA 1
ATOM 2608 C CA B SER B 1 74 ? 82.280 52.169 46.070 0.50 21.45 74 SER B CA 1
ATOM 2609 C C A SER B 1 74 ? 83.486 53.151 46.348 0.50 21.05 74 SER B C 1
ATOM 2610 C C B SER B 1 74 ? 83.583 52.975 46.260 0.50 21.08 74 SER B C 1
ATOM 2611 O O A SER B 1 74 ? 83.998 53.259 47.463 0.50 20.32 74 SER B O 1
ATOM 2612 O O B SER B 1 74 ? 84.255 52.838 47.289 0.50 20.68 74 SER B O 1
ATOM 2617 N N . THR B 1 75 ? 83.933 53.821 45.289 1.00 20.21 75 THR B N 1
ATOM 2618 C CA . THR B 1 75 ? 85.230 54.510 45.308 1.00 19.90 75 THR B CA 1
ATOM 2619 C C . THR B 1 75 ? 85.310 55.547 46.417 1.00 18.96 75 THR B C 1
ATOM 2620 O O . THR B 1 75 ? 86.295 55.567 47.168 1.00 18.67 75 THR B O 1
ATOM 2624 N N . THR B 1 76 ? 84.284 56.388 46.560 1.00 18.18 76 THR B N 1
ATOM 2625 C CA . THR B 1 76 ? 84.387 57.467 47.553 1.00 19.28 76 THR B CA 1
ATOM 2626 C C . THR B 1 76 ? 84.319 56.889 48.981 1.00 18.85 76 THR B C 1
ATOM 2627 O O . THR B 1 76 ? 84.956 57.440 49.909 1.00 19.91 76 THR B O 1
ATOM 2631 N N . PHE B 1 77 ? 83.611 55.773 49.124 1.00 19.11 77 PHE B N 1
ATOM 2632 C CA . PHE B 1 77 ? 83.562 55.006 50.389 1.00 19.49 77 PHE B CA 1
ATOM 2633 C C . PHE B 1 77 ? 84.948 54.463 50.784 1.00 19.17 77 PHE B C 1
ATOM 2634 O O . PHE B 1 77 ? 85.392 54.589 51.937 1.00 18.88 77 PHE B O 1
ATOM 2642 N N . LEU B 1 78 ? 85.660 53.920 49.805 1.00 18.44 78 LEU B N 1
ATOM 2643 C CA . LEU B 1 78 ? 87.035 53.526 50.008 1.00 17.04 78 LEU B CA 1
ATOM 2644 C C . LEU B 1 78 ? 87.924 54.681 50.440 1.00 16.75 78 LEU B C 1
ATOM 2645 O O . LEU B 1 78 ? 88.778 54.473 51.287 1.00 16.81 78 LEU B O 1
ATOM 2650 N N . TYR B 1 79 ? 87.792 55.858 49.816 1.00 15.03 79 TYR B N 1
ATOM 2651 C CA . TYR B 1 79 ? 88.553 57.012 50.207 1.00 15.15 79 TYR B CA 1
ATOM 2652 C C . TYR B 1 79 ? 88.322 57.327 51.687 1.00 14.69 79 TYR B C 1
ATOM 2653 O O . TYR B 1 79 ? 89.261 57.578 52.438 1.00 14.98 79 TYR B O 1
ATOM 2662 N N . SER B 1 80 ? 87.066 57.351 52.080 1.00 15.48 80 SER B N 1
ATOM 2663 C CA . SER B 1 80 ? 86.710 57.559 53.479 1.00 18.07 80 SER B CA 1
ATOM 2664 C C . SER B 1 80 ? 87.184 56.452 54.409 1.00 17.60 80 SER B C 1
ATOM 2665 O O . SER B 1 80 ? 87.510 56.729 55.561 1.00 19.76 80 SER B O 1
ATOM 2668 N N . ALA B 1 81 ? 87.322 55.220 53.919 1.00 17.94 81 ALA B N 1
ATOM 2669 C CA . ALA B 1 81 ? 87.677 54.129 54.822 1.00 17.66 81 ALA B CA 1
ATOM 2670 C C . ALA B 1 81 ? 89.162 54.162 55.110 1.00 17.60 81 ALA B C 1
ATOM 2671 O O . ALA B 1 81 ? 89.610 53.808 56.196 1.00 17.43 81 ALA B O 1
ATOM 2673 N N . ILE B 1 82 ? 89.921 54.648 54.138 1.00 17.38 82 ILE B N 1
ATOM 2674 C CA . ILE B 1 82 ? 91.344 54.782 54.285 1.00 17.90 82 ILE B CA 1
ATOM 2675 C C . ILE B 1 82 ? 91.636 55.943 55.229 1.00 17.90 82 ILE B C 1
ATOM 2676 O O . ILE B 1 82 ? 92.525 55.868 56.051 1.00 20.03 82 ILE B O 1
ATOM 2681 N N . ALA B 1 83 ? 90.915 57.036 55.066 1.00 19.20 83 ALA B N 1
ATOM 2682 C CA . ALA B 1 83 ? 91.216 58.259 55.804 1.00 18.83 83 ALA B CA 1
ATOM 2683 C C . ALA B 1 83 ? 90.953 58.097 57.287 1.00 19.12 83 ALA B C 1
ATOM 2684 O O . ALA B 1 83 ? 91.567 58.783 58.129 1.00 20.79 83 ALA B O 1
ATOM 2686 N N . GLN B 1 84 ? 90.032 57.207 57.628 1.00 19.62 84 GLN B N 1
ATOM 2687 C CA . GLN B 1 84 ? 89.706 56.974 59.040 1.00 20.39 84 GLN B CA 1
ATOM 2688 C C . GLN B 1 84 ? 90.419 55.758 59.589 1.00 18.57 84 GLN B C 1
ATOM 2689 O O . GLN B 1 84 ? 90.187 55.375 60.711 1.00 17.61 84 GLN B O 1
ATOM 2695 N N . HIS B 1 85 ? 91.369 55.183 58.835 1.00 18.70 85 HIS B N 1
ATOM 2696 C CA . HIS B 1 85 ? 92.058 53.973 59.292 1.00 18.85 85 HIS B CA 1
ATOM 2697 C C . HIS B 1 85 ? 93.335 54.310 60.091 1.00 18.08 85 HIS B C 1
ATOM 2698 O O . HIS B 1 85 ? 94.153 55.123 59.642 1.00 17.59 85 HIS B O 1
ATOM 2705 N N . PRO B 1 86 ? 93.533 53.659 61.267 1.00 18.15 86 PRO B N 1
ATOM 2706 C CA . PRO B 1 86 ? 94.651 54.067 62.132 1.00 17.11 86 PRO B CA 1
ATOM 2707 C C . PRO B 1 86 ? 96.024 53.788 61.550 1.00 17.09 86 PRO B C 1
ATOM 2708 O O . PRO B 1 86 ? 97.048 54.317 62.042 1.00 17.58 86 PRO B O 1
ATOM 2712 N N . HIS B 1 87 ? 96.103 52.947 60.524 1.00 16.13 87 HIS B N 1
ATOM 2713 C CA . HIS B 1 87 ? 97.409 52.687 59.882 1.00 16.66 87 HIS B CA 1
ATOM 2714 C C . HIS B 1 87 ? 97.423 53.182 58.426 1.00 15.73 87 HIS B C 1
ATOM 2715 O O . HIS B 1 87 ? 98.409 53.737 57.974 1.00 16.90 87 HIS B O 1
ATOM 2722 N N . TYR B 1 88 ? 96.314 53.049 57.711 1.00 16.15 88 TYR B N 1
ATOM 2723 C CA . TYR B 1 88 ? 96.354 53.230 56.253 1.00 15.29 88 TYR B CA 1
ATOM 2724 C C . TYR B 1 88 ? 96.088 54.629 55.837 1.00 14.78 88 TYR B C 1
ATOM 2725 O O . TYR B 1 88 ? 96.146 54.914 54.637 1.00 15.46 88 TYR B O 1
ATOM 2734 N N . ASN B 1 89 ? 95.862 55.529 56.797 1.00 14.51 89 ASN B N 1
ATOM 2735 C CA . ASN B 1 89 ? 95.707 56.942 56.525 1.00 15.41 89 ASN B CA 1
ATOM 2736 C C . ASN B 1 89 ? 96.894 57.633 55.797 1.00 15.22 89 ASN B C 1
ATOM 2737 O O . ASN B 1 89 ? 96.761 58.763 55.323 1.00 15.23 89 ASN B O 1
ATOM 2742 N N . THR B 1 90 ? 98.046 56.986 55.768 1.00 15.52 90 THR B N 1
ATOM 2743 C CA . THR B 1 90 ? 99.173 57.487 55.030 1.00 16.48 90 THR B CA 1
ATOM 2744 C C . THR B 1 90 ? 99.072 57.278 53.512 1.00 17.30 90 THR B C 1
ATOM 2745 O O . THR B 1 90 ? 99.897 57.789 52.758 1.00 20.12 90 THR B O 1
ATOM 2749 N N . ILE B 1 91 ? 98.075 56.521 53.072 1.00 17.99 91 ILE B N 1
ATOM 2750 C CA . ILE B 1 91 ? 97.918 56.220 51.659 1.00 17.18 91 ILE B CA 1
ATOM 2751 C C . ILE B 1 91 ? 97.092 57.336 51.029 1.00 16.81 91 ILE B C 1
ATOM 2752 O O . ILE B 1 91 ? 95.955 57.606 51.470 1.00 16.81 91 ILE B O 1
ATOM 2757 N N . ARG B 1 92 ? 97.606 57.945 49.966 1.00 18.03 92 ARG B N 1
ATOM 2758 C CA . ARG B 1 92 ? 96.838 58.940 49.170 1.00 18.63 92 ARG B CA 1
ATOM 2759 C C . ARG B 1 92 ? 95.587 58.330 48.499 1.00 18.11 92 ARG B C 1
ATOM 2760 O O . ARG B 1 92 ? 95.605 57.191 48.039 1.00 17.57 92 ARG B O 1
ATOM 2768 N N . THR B 1 93 ? 94.476 59.062 48.495 1.00 17.29 93 THR B N 1
ATOM 2769 C CA . THR B 1 93 ? 93.216 58.528 47.994 1.00 18.13 93 THR B CA 1
ATOM 2770 C C . THR B 1 93 ? 92.671 59.322 46.807 1.00 18.59 93 THR B C 1
ATOM 2771 O O . THR B 1 93 ? 92.631 58.861 45.673 1.00 18.64 93 THR B O 1
ATOM 2775 N N . THR B 1 94 ? 92.270 60.541 47.081 1.00 19.32 94 THR B N 1
ATOM 2776 C CA . THR B 1 94 ? 91.452 61.294 46.146 1.00 19.53 94 THR B CA 1
ATOM 2777 C C . THR B 1 94 ? 92.106 61.324 44.763 1.00 20.19 94 THR B C 1
ATOM 2778 O O . THR B 1 94 ? 93.304 61.522 44.646 1.00 18.73 94 THR B O 1
ATOM 2782 N N . GLY B 1 95 ? 91.333 61.035 43.730 1.00 20.89 95 GLY B N 1
ATOM 2783 C CA . GLY B 1 95 ? 91.852 60.980 42.359 1.00 21.45 95 GLY B CA 1
ATOM 2784 C C . GLY B 1 95 ? 92.464 59.666 41.858 1.00 21.89 95 GLY B C 1
ATOM 2785 O O . GLY B 1 95 ? 92.755 59.541 40.670 1.00 22.86 95 GLY B O 1
ATOM 2786 N N . ARG B 1 96 ? 92.683 58.712 42.754 1.00 20.82 96 ARG B N 1
ATOM 2787 C CA . ARG B 1 96 ? 93.272 57.447 42.410 1.00 20.85 96 ARG B CA 1
ATOM 2788 C C . ARG B 1 96 ? 92.206 56.393 42.224 1.00 20.76 96 ARG B C 1
ATOM 2789 O O . ARG B 1 96 ? 91.111 56.468 42.819 1.00 20.08 96 ARG B O 1
ATOM 2797 N N . ALA B 1 97 ? 92.529 55.378 41.417 1.00 20.48 97 ALA B N 1
ATOM 2798 C CA . ALA B 1 97 ? 91.624 54.240 41.256 1.00 19.81 97 ALA B CA 1
ATOM 2799 C C . ALA B 1 97 ? 91.665 53.364 42.520 1.00 19.82 97 ALA B C 1
ATOM 2800 O O . ALA B 1 97 ? 92.694 53.325 43.225 1.00 20.19 97 ALA B O 1
ATOM 2802 N N . GLU B 1 98 ? 90.572 52.646 42.767 1.00 18.87 98 GLU B N 1
ATOM 2803 C CA . GLU B 1 98 ? 90.482 51.687 43.902 1.00 18.61 98 GLU B CA 1
ATOM 2804 C C . GLU B 1 98 ? 91.648 50.743 43.942 1.00 18.75 98 GLU B C 1
ATOM 2805 O O . GLU B 1 98 ? 92.221 50.484 45.027 1.00 17.69 98 GLU B O 1
ATOM 2811 N N . ALA B 1 99 ? 92.004 50.164 42.783 1.00 18.07 99 ALA B N 1
ATOM 2812 C CA . ALA B 1 99 ? 93.036 49.120 42.812 1.00 17.02 99 ALA B CA 1
ATOM 2813 C C . ALA B 1 99 ? 94.403 49.662 43.175 1.00 17.72 99 ALA B C 1
ATOM 2814 O O . ALA B 1 99 ? 95.206 48.942 43.771 1.00 16.44 99 ALA B O 1
ATOM 2816 N N . THR B 1 100 ? 94.682 50.913 42.817 1.00 18.25 100 THR B N 1
ATOM 2817 C CA . THR B 1 100 ? 95.996 51.545 43.104 1.00 17.26 100 THR B CA 1
ATOM 2818 C C . THR B 1 100 ? 96.142 51.737 44.637 1.00 16.62 100 THR B C 1
ATOM 2819 O O . THR B 1 100 ? 97.211 51.558 45.225 1.00 15.54 100 THR B O 1
ATOM 2823 N N . ILE B 1 101 ? 95.063 52.144 45.259 1.00 14.71 101 ILE B N 1
ATOM 2824 C CA . ILE B 1 101 ? 95.004 52.419 46.721 1.00 14.64 101 ILE B CA 1
ATOM 2825 C C . ILE B 1 101 ? 95.155 51.086 47.481 1.00 14.69 101 ILE B C 1
ATOM 2826 O O . ILE B 1 101 ? 96.002 50.982 48.380 1.00 15.53 101 ILE B O 1
ATOM 2831 N N . LEU B 1 102 ? 94.414 50.077 47.053 1.00 12.31 102 LEU B N 1
ATOM 2832 C CA . LEU B 1 102 ? 94.389 48.725 47.667 1.00 14.15 102 LEU B CA 1
ATOM 2833 C C . LEU B 1 102 ? 95.756 48.029 47.480 1.00 14.87 102 LEU B C 1
ATOM 2834 O O . LEU B 1 102 ? 96.189 47.243 48.337 1.00 16.85 102 LEU B O 1
ATOM 2839 N N . ALA B 1 103 ? 96.450 48.354 46.399 1.00 14.42 103 ALA B N 1
ATOM 2840 C CA . ALA B 1 103 ? 97.784 47.812 46.169 1.00 15.08 103 ALA B CA 1
ATOM 2841 C C . ALA B 1 103 ? 98.822 48.407 47.129 1.00 15.42 103 ALA B C 1
ATOM 2842 O O . ALA B 1 103 ? 99.853 47.740 47.499 1.00 16.21 103 ALA B O 1
ATOM 2844 N N . ASP B 1 104 ? 98.582 49.647 47.536 1.00 15.03 104 ASP B N 1
ATOM 2845 C CA . ASP B 1 104 ? 99.369 50.252 48.591 1.00 15.78 104 ASP B CA 1
ATOM 2846 C C . ASP B 1 104 ? 99.185 49.534 49.920 1.00 15.08 104 ASP B C 1
ATOM 2847 O O . ASP B 1 104 ? 100.140 49.260 50.626 1.00 15.83 104 ASP B O 1
ATOM 2852 N N . ILE B 1 105 ? 97.963 49.175 50.296 1.00 13.99 105 ILE B N 1
ATOM 2853 C CA . ILE B 1 105 ? 97.803 48.352 51.472 1.00 15.30 105 ILE B CA 1
ATOM 2854 C C . ILE B 1 105 ? 98.542 47.035 51.384 1.00 16.57 105 ILE B C 1
ATOM 2855 O O . ILE B 1 105 ? 99.262 46.635 52.311 1.00 17.45 105 ILE B O 1
ATOM 2860 N N . ALA B 1 106 ? 98.383 46.355 50.245 1.00 16.99 106 ALA B N 1
ATOM 2861 C CA . ALA B 1 106 ? 98.974 45.038 50.059 1.00 17.50 106 ALA B CA 1
ATOM 2862 C C . ALA B 1 106 ? 100.490 45.078 50.128 1.00 17.09 106 ALA B C 1
ATOM 2863 O O . ALA B 1 106 ? 101.122 44.231 50.779 1.00 18.44 106 ALA B O 1
ATOM 2865 N N . HIS B 1 107 ? 101.070 46.071 49.480 1.00 17.82 107 HIS B N 1
ATOM 2866 C CA . HIS B 1 107 ? 102.527 46.168 49.425 1.00 18.93 107 HIS B CA 1
ATOM 2867 C C . HIS B 1 107 ? 103.103 46.831 50.655 1.00 20.10 107 HIS B C 1
ATOM 2868 O O . HIS B 1 107 ? 103.932 46.255 51.332 1.00 22.66 107 HIS B O 1
ATOM 2875 N N . GLN B 1 108 ? 102.690 48.045 50.947 1.00 21.16 108 GLN B N 1
ATOM 2876 C CA . GLN B 1 108 ? 103.336 48.809 52.052 1.00 20.72 108 GLN B CA 1
ATOM 2877 C C . GLN B 1 108 ? 103.098 48.230 53.463 1.00 20.59 108 GLN B C 1
ATOM 2878 O O . GLN B 1 108 ? 104.002 48.273 54.336 1.00 20.40 108 GLN B O 1
ATOM 2884 N N . PHE B 1 109 ? 101.913 47.672 53.689 1.00 18.93 109 PHE B N 1
ATOM 2885 C CA . PHE B 1 109 ? 101.529 47.199 54.987 1.00 19.33 109 PHE B CA 1
ATOM 2886 C C . PHE B 1 109 ? 101.508 45.696 55.141 1.00 20.00 109 PHE B C 1
ATOM 2887 O O . PHE B 1 109 ? 101.750 45.195 56.225 1.00 22.10 109 PHE B O 1
ATOM 2895 N N . TRP B 1 110 ? 101.210 44.947 54.090 1.00 20.32 110 TRP B N 1
ATOM 2896 C CA . TRP B 1 110 ? 101.303 43.474 54.188 1.00 20.10 110 TRP B CA 1
ATOM 2897 C C . TRP B 1 110 ? 102.580 42.916 53.583 1.00 21.08 110 TRP B C 1
ATOM 2898 O O . TRP B 1 110 ? 102.813 41.709 53.666 1.00 22.15 110 TRP B O 1
ATOM 2909 N N . HIS B 1 111 ? 103.370 43.783 52.969 1.00 21.90 111 HIS B N 1
ATOM 2910 C CA . HIS B 1 111 ? 104.688 43.446 52.410 1.00 22.61 111 HIS B CA 1
ATOM 2911 C C . HIS B 1 111 ? 104.669 42.391 51.303 1.00 24.09 111 HIS B C 1
ATOM 2912 O O . HIS B 1 111 ? 105.644 41.649 51.110 1.00 24.76 111 HIS B O 1
ATOM 2919 N N . ILE B 1 112 ? 103.568 42.358 50.553 1.00 23.01 112 ILE B N 1
ATOM 2920 C CA . ILE B 1 112 ? 103.443 41.492 49.389 1.00 22.63 112 ILE B CA 1
ATOM 2921 C C . ILE B 1 112 ? 104.286 42.161 48.323 1.00 23.06 112 ILE B C 1
ATOM 2922 O O . ILE B 1 112 ? 104.128 43.346 48.057 1.00 21.56 112 ILE B O 1
ATOM 2927 N N . PRO B 1 113 ? 105.242 41.422 47.730 1.00 23.53 113 PRO B N 1
ATOM 2928 C CA . PRO B 1 113 ? 106.088 42.031 46.685 1.00 24.78 113 PRO B CA 1
ATOM 2929 C C . PRO B 1 113 ? 105.319 42.537 45.470 1.00 24.92 113 PRO B C 1
ATOM 2930 O O . PRO B 1 113 ? 104.326 41.937 45.084 1.00 25.27 113 PRO B O 1
ATOM 2934 N N . HIS B 1 114 ? 105.794 43.619 44.862 1.00 26.04 114 HIS B N 1
ATOM 2935 C CA . HIS B 1 114 ? 105.245 44.111 43.591 1.00 27.18 114 HIS B CA 1
ATOM 2936 C C . HIS B 1 114 ? 105.000 43.012 42.523 1.00 27.46 114 HIS B C 1
ATOM 2937 O O . HIS B 1 114 ? 103.955 43.023 41.862 1.00 27.52 114 HIS B O 1
ATOM 2944 N N . GLU B 1 115 ? 105.912 42.039 42.397 1.00 27.89 115 GLU B N 1
ATOM 2945 C CA . GLU B 1 115 ? 105.795 40.992 41.357 1.00 27.92 115 GLU B CA 1
ATOM 2946 C C . GLU B 1 115 ? 104.661 39.995 41.616 1.00 26.97 115 GLU B C 1
ATOM 2947 O O . GLU B 1 115 ? 104.330 39.175 40.754 1.00 28.23 115 GLU B O 1
ATOM 2953 N N . LYS B 1 116 ? 104.044 40.089 42.789 1.00 25.08 116 LYS B N 1
ATOM 2954 C CA . LYS B 1 116 ? 102.931 39.240 43.172 1.00 23.66 116 LYS B CA 1
ATOM 2955 C C . LYS B 1 116 ? 101.628 40.005 43.243 1.00 21.92 116 LYS B C 1
ATOM 2956 O O . LYS B 1 116 ? 100.608 39.432 43.662 1.00 23.96 116 LYS B O 1
ATOM 2962 N N . ILE B 1 117 ? 101.649 41.269 42.845 1.00 19.55 117 ILE B N 1
ATOM 2963 C CA . ILE B 1 117 ? 100.432 42.075 42.798 1.00 20.38 117 ILE B CA 1
ATOM 2964 C C . ILE B 1 117 ? 100.109 42.393 41.330 1.00 20.07 117 ILE B C 1
ATOM 2965 O O . ILE B 1 117 ? 100.948 42.923 40.604 1.00 19.58 117 ILE B O 1
ATOM 2970 N N . TRP B 1 118 ? 98.891 42.055 40.905 1.00 22.03 118 TRP B N 1
ATOM 2971 C CA . TRP B 1 118 ? 98.416 42.346 39.530 1.00 22.39 118 TRP B CA 1
ATOM 2972 C C . TRP B 1 118 ? 97.301 43.361 39.632 1.00 22.32 118 TRP B C 1
ATOM 2973 O O . TRP B 1 118 ? 96.244 43.076 40.230 1.00 21.31 118 TRP B O 1
ATOM 2984 N N . ILE B 1 119 ? 97.516 44.533 39.041 1.00 21.78 119 ILE B N 1
ATOM 2985 C CA . ILE B 1 119 ? 96.603 45.665 39.155 1.00 22.31 119 ILE B CA 1
ATOM 2986 C C . ILE B 1 119 ? 95.682 45.803 37.936 1.00 22.08 119 ILE B C 1
ATOM 2987 O O . ILE B 1 119 ? 96.116 45.916 36.803 1.00 23.44 119 ILE B O 1
ATOM 2992 N N . GLU B 1 120 ? 94.391 45.744 38.214 1.00 20.70 120 GLU B N 1
ATOM 2993 C CA . GLU B 1 120 ? 93.347 45.962 37.229 1.00 20.73 120 GLU B CA 1
ATOM 2994 C C . GLU B 1 120 ? 92.609 47.196 37.693 1.00 20.19 120 GLU B C 1
ATOM 2995 O O . GLU B 1 120 ? 91.715 47.121 38.539 1.00 20.53 120 GLU B O 1
ATOM 3001 N N . ASP B 1 121 ? 92.964 48.346 37.133 1.00 18.86 121 ASP B N 1
ATOM 3002 C CA . ASP B 1 121 ? 92.527 49.605 37.722 1.00 18.92 121 ASP B CA 1
ATOM 3003 C C . ASP B 1 121 ? 91.526 50.385 36.853 1.00 17.06 121 ASP B C 1
ATOM 3004 O O . ASP B 1 121 ? 91.450 51.596 36.933 1.00 17.06 121 ASP B O 1
ATOM 3009 N N . GLN B 1 122 ? 90.726 49.669 36.057 1.00 16.66 122 GLN B N 1
ATOM 3010 C CA . GLN B 1 122 ? 89.833 50.342 35.104 1.00 16.23 122 GLN B CA 1
ATOM 3011 C C . GLN B 1 122 ? 88.367 49.997 35.220 1.00 17.01 122 GLN B C 1
ATOM 3012 O O . GLN B 1 122 ? 87.525 50.729 34.685 1.00 15.87 122 GLN B O 1
ATOM 3018 N N . SER B 1 123 ? 88.055 48.900 35.882 1.00 16.51 123 SER B N 1
ATOM 3019 C CA . SER B 1 123 ? 86.630 48.481 36.030 1.00 16.27 123 SER B CA 1
ATOM 3020 C C . SER B 1 123 ? 85.720 49.482 36.782 1.00 17.04 123 SER B C 1
ATOM 3021 O O . SER B 1 123 ? 86.169 50.179 37.694 1.00 17.82 123 SER B O 1
ATOM 3024 N N . THR B 1 124 ? 84.424 49.556 36.405 1.00 16.82 124 THR B N 1
ATOM 3025 C CA . THR B 1 124 ? 83.545 50.566 36.942 1.00 15.64 124 THR B CA 1
ATOM 3026 C C . THR B 1 124 ? 82.344 50.034 37.655 1.00 17.22 124 THR B C 1
ATOM 3027 O O . THR B 1 124 ? 81.577 50.811 38.201 1.00 15.90 124 THR B O 1
ATOM 3031 N N . ASN B 1 125 ? 82.179 48.704 37.612 1.00 16.35 125 ASN B N 1
ATOM 3032 C CA . ASN B 1 125 ? 81.105 48.029 38.255 1.00 17.17 125 ASN B CA 1
ATOM 3033 C C . ASN B 1 125 ? 81.484 46.573 38.369 1.00 17.13 125 ASN B C 1
ATOM 3034 O O . ASN B 1 125 ? 82.520 46.132 37.840 1.00 18.22 125 ASN B O 1
ATOM 3039 N N A CYS B 1 126 ? 80.625 45.841 39.051 0.50 17.10 126 CYS B N 1
ATOM 3040 N N B CYS B 1 126 ? 80.658 45.819 39.088 0.50 17.67 126 CYS B N 1
ATOM 3041 C CA A CYS B 1 126 ? 80.828 44.442 39.384 0.50 17.35 126 CYS B CA 1
ATOM 3042 C CA B CYS B 1 126 ? 80.915 44.396 39.373 0.50 18.23 126 CYS B CA 1
ATOM 3043 C C A CYS B 1 126 ? 81.069 43.544 38.165 0.50 17.20 126 CYS B C 1
ATOM 3044 C C B CYS B 1 126 ? 81.162 43.590 38.105 0.50 17.68 126 CYS B C 1
ATOM 3045 O O A CYS B 1 126 ? 81.867 42.621 38.216 0.50 17.17 126 CYS B O 1
ATOM 3046 O O B CYS B 1 126 ? 82.084 42.791 38.046 0.50 17.91 126 CYS B O 1
ATOM 3051 N N . GLY B 1 127 ? 80.314 43.783 37.105 1.00 17.74 127 GLY B N 1
ATOM 3052 C CA . GLY B 1 127 ? 80.423 43.049 35.870 1.00 16.45 127 GLY B CA 1
ATOM 3053 C C . GLY B 1 127 ? 81.776 43.272 35.196 1.00 16.14 127 GLY B C 1
ATOM 3054 O O . GLY B 1 127 ? 82.374 42.344 34.687 1.00 16.60 127 GLY B O 1
ATOM 3055 N N . GLU B 1 128 ? 82.278 44.471 35.291 1.00 15.21 128 GLU B N 1
ATOM 3056 C CA . GLU B 1 128 ? 83.598 44.797 34.742 1.00 16.25 128 GLU B CA 1
ATOM 3057 C C . GLU B 1 128 ? 84.727 44.270 35.596 1.00 16.66 128 GLU B C 1
ATOM 3058 O O . GLU B 1 128 ? 85.747 43.825 35.040 1.00 17.53 128 GLU B O 1
ATOM 3064 N N . ASN B 1 129 ? 84.587 44.334 36.919 1.00 17.28 129 ASN B N 1
ATOM 3065 C CA . ASN B 1 129 ? 85.525 43.669 37.846 1.00 15.90 129 ASN B CA 1
ATOM 3066 C C . ASN B 1 129 ? 85.694 42.216 37.410 1.00 15.52 129 ASN B C 1
ATOM 3067 O O . ASN B 1 129 ? 86.804 41.676 37.315 1.00 16.93 129 ASN B O 1
ATOM 3072 N N . ALA B 1 130 ? 84.582 41.545 37.189 1.00 15.75 130 ALA B N 1
ATOM 3073 C CA . ALA B 1 130 ? 84.652 40.137 36.823 1.00 13.62 130 ALA B CA 1
ATOM 3074 C C . ALA B 1 130 ? 85.229 39.962 35.441 1.00 13.57 130 ALA B C 1
ATOM 3075 O O . ALA B 1 130 ? 86.047 39.133 35.253 1.00 13.13 130 ALA B O 1
ATOM 3077 N N . ARG B 1 131 ? 84.726 40.700 34.457 1.00 13.50 131 ARG B N 1
ATOM 3078 C CA . ARG B 1 131 ? 85.162 40.494 33.076 1.00 13.51 131 ARG B CA 1
ATOM 3079 C C . ARG B 1 131 ? 86.636 40.792 32.911 1.00 12.99 131 ARG B C 1
ATOM 3080 O O . ARG B 1 131 ? 87.349 40.107 32.163 1.00 15.35 131 ARG B O 1
ATOM 3088 N N . PHE B 1 132 ? 87.094 41.852 33.549 1.00 14.27 132 PHE B N 1
ATOM 3089 C CA . PHE B 1 132 ? 88.450 42.369 33.338 1.00 14.31 132 PHE B CA 1
ATOM 3090 C C . PHE B 1 132 ? 89.437 41.489 34.073 1.00 15.28 132 PHE B C 1
ATOM 3091 O O . PHE B 1 132 ? 90.565 41.292 33.595 1.00 15.95 132 PHE B O 1
ATOM 3099 N N . SER B 1 133 ? 89.037 40.989 35.254 1.00 14.77 133 SER B N 1
ATOM 3100 C CA . SER B 1 133 ? 89.820 40.004 36.008 1.00 14.03 133 SER B CA 1
ATOM 3101 C C . SER B 1 133 ? 89.957 38.739 35.181 1.00 13.95 133 SER B C 1
ATOM 3102 O O . SER B 1 133 ? 91.053 38.198 35.032 1.00 13.97 133 SER B O 1
ATOM 3105 N N . ILE B 1 134 ? 88.846 38.266 34.639 1.00 13.77 134 ILE B N 1
ATOM 3106 C CA . ILE B 1 134 ? 88.918 37.089 33.807 1.00 13.53 134 ILE B CA 1
ATOM 3107 C C . ILE B 1 134 ? 89.889 37.301 32.601 1.00 14.70 134 ILE B C 1
ATOM 3108 O O . ILE B 1 134 ? 90.667 36.435 32.272 1.00 17.88 134 ILE B O 1
ATOM 3113 N N . ALA B 1 135 ? 89.887 38.480 31.991 1.00 13.67 135 ALA B N 1
ATOM 3114 C CA . ALA B 1 135 ? 90.739 38.742 30.853 1.00 13.94 135 ALA B CA 1
ATOM 3115 C C . ALA B 1 135 ? 92.184 38.727 31.255 1.00 13.81 135 ALA B C 1
ATOM 3116 O O . ALA B 1 135 ? 92.970 38.203 30.503 1.00 15.79 135 ALA B O 1
ATOM 3118 N N . LEU B 1 136 ? 92.522 39.272 32.427 1.00 14.51 136 LEU B N 1
ATOM 3119 C CA . LEU B 1 136 ? 93.929 39.254 32.926 1.00 16.51 136 LEU B CA 1
ATOM 3120 C C . LEU B 1 136 ? 94.356 37.836 33.308 1.00 19.10 136 LEU B C 1
ATOM 3121 O O . LEU B 1 136 ? 95.520 37.456 33.059 1.00 19.79 136 LEU B O 1
ATOM 3126 N N . LEU B 1 137 ? 93.464 37.061 33.935 1.00 19.73 137 LEU B N 1
ATOM 3127 C CA . LEU B 1 137 ? 93.775 35.645 34.254 1.00 20.98 137 LEU B CA 1
ATOM 3128 C C . LEU B 1 137 ? 94.032 34.803 33.002 1.00 22.31 137 LEU B C 1
ATOM 3129 O O . LEU B 1 137 ? 94.914 33.933 32.973 1.00 23.23 137 LEU B O 1
ATOM 3134 N N . ASN B 1 138 ? 93.290 35.095 31.946 1.00 23.57 138 ASN B N 1
ATOM 3135 C CA . ASN B 1 138 ? 93.421 34.370 30.685 1.00 24.37 138 ASN B CA 1
ATOM 3136 C C . ASN B 1 138 ? 94.772 34.649 30.033 1.00 26.04 138 ASN B C 1
ATOM 3137 O O . ASN B 1 138 ? 95.202 33.877 29.222 1.00 27.26 138 ASN B O 1
ATOM 3142 N N . GLN B 1 139 ? 95.442 35.723 30.414 1.00 25.88 139 GLN B N 1
ATOM 3143 C CA . GLN B 1 139 ? 96.764 36.072 29.849 1.00 27.66 139 GLN B CA 1
ATOM 3144 C C . GLN B 1 139 ? 97.947 35.371 30.501 1.00 29.75 139 GLN B C 1
ATOM 3145 O O . GLN B 1 139 ? 99.074 35.505 30.031 1.00 30.37 139 GLN B O 1
ATOM 3151 N N . ALA B 1 140 ? 97.693 34.669 31.599 1.00 31.80 140 ALA B N 1
ATOM 3152 C CA . ALA B 1 140 ? 98.738 34.068 32.405 1.00 33.46 140 ALA B CA 1
ATOM 3153 C C . ALA B 1 140 ? 99.384 32.962 31.613 1.00 34.73 140 ALA B C 1
ATOM 3154 O O . ALA B 1 140 ? 98.687 32.188 30.951 1.00 34.25 140 ALA B O 1
ATOM 3156 N N . VAL B 1 141 ? 100.710 32.919 31.657 1.00 36.31 141 VAL B N 1
ATOM 3157 C CA . VAL B 1 141 ? 101.469 31.765 31.208 1.00 37.88 141 VAL B CA 1
ATOM 3158 C C . VAL B 1 141 ? 101.208 30.671 32.215 1.00 38.55 141 VAL B C 1
ATOM 3159 O O . VAL B 1 141 ? 100.646 29.652 31.873 1.00 39.69 141 VAL B O 1
ATOM 3163 N N . GLU B 1 142 ? 101.566 30.933 33.473 1.00 39.67 142 GLU B N 1
ATOM 3164 C CA . GLU B 1 142 ? 101.278 30.041 34.598 1.00 39.89 142 GLU B CA 1
ATOM 3165 C C . GLU B 1 142 ? 99.779 30.009 34.871 1.00 39.19 142 GLU B C 1
ATOM 3166 O O . GLU B 1 142 ? 99.283 30.795 35.685 1.00 39.10 142 GLU B O 1
ATOM 3172 N N . ARG B 1 143 ? 99.074 29.096 34.204 1.00 38.27 143 ARG B N 1
ATOM 3173 C CA . ARG B 1 143 ? 97.598 29.038 34.242 1.00 37.58 143 ARG B CA 1
ATOM 3174 C C . ARG B 1 143 ? 97.039 29.023 35.657 1.00 36.47 143 ARG B C 1
ATOM 3175 O O . ARG B 1 143 ? 97.648 28.440 36.554 1.00 37.87 143 ARG B O 1
ATOM 3183 N N . VAL B 1 144 ? 95.872 29.645 35.835 1.00 34.61 144 VAL B N 1
ATOM 3184 C CA . VAL B 1 144 ? 95.106 29.594 37.084 1.00 33.04 144 VAL B CA 1
ATOM 3185 C C . VAL B 1 144 ? 93.868 28.691 36.932 1.00 31.27 144 VAL B C 1
ATOM 3186 O O . VAL B 1 144 ? 92.986 28.934 36.109 1.00 31.28 144 VAL B O 1
ATOM 3190 N N . HIS B 1 145 ? 93.799 27.665 37.772 1.00 29.53 145 HIS B N 1
ATOM 3191 C CA . HIS B 1 145 ? 92.679 26.726 37.804 1.00 28.60 145 HIS B CA 1
ATOM 3192 C C . HIS B 1 145 ? 91.632 27.090 38.827 1.00 26.62 145 HIS B C 1
ATOM 3193 O O . HIS B 1 145 ? 90.434 26.839 38.628 1.00 25.40 145 HIS B O 1
ATOM 3200 N N . THR B 1 146 ? 92.077 27.698 39.931 1.00 24.34 146 THR B N 1
ATOM 3201 C CA . THR B 1 146 ? 91.209 27.996 41.052 1.00 22.78 146 THR B CA 1
ATOM 3202 C C . THR B 1 146 ? 91.546 29.396 41.541 1.00 20.94 146 THR B C 1
ATOM 3203 O O . THR B 1 146 ? 92.693 29.694 41.785 1.00 19.48 146 THR B O 1
ATOM 3207 N N . ALA B 1 147 ? 90.542 30.247 41.694 1.00 19.25 147 ALA B N 1
ATOM 3208 C CA . ALA B 1 147 ? 90.804 31.596 42.262 1.00 18.46 147 ALA B CA 1
ATOM 3209 C C . ALA B 1 147 ? 89.854 31.859 43.404 1.00 17.76 147 ALA B C 1
ATOM 3210 O O . ALA B 1 147 ? 88.695 31.490 43.308 1.00 19.14 147 ALA B O 1
ATOM 3212 N N . ILE B 1 148 ? 90.347 32.434 44.490 1.00 18.53 148 ILE B N 1
ATOM 3213 C CA . ILE B 1 148 ? 89.492 32.901 45.590 1.00 17.73 148 ILE B CA 1
ATOM 3214 C C . ILE B 1 148 ? 89.006 34.349 45.350 1.00 17.37 148 ILE B C 1
ATOM 3215 O O . ILE B 1 148 ? 89.805 35.222 45.139 1.00 20.52 148 ILE B O 1
ATOM 3220 N N . VAL B 1 149 ? 87.700 34.567 45.393 1.00 16.72 149 VAL B N 1
ATOM 3221 C CA . VAL B 1 149 ? 87.107 35.873 45.143 1.00 17.05 149 VAL B CA 1
ATOM 3222 C C . VAL B 1 149 ? 86.706 36.499 46.497 1.00 17.23 149 VAL B C 1
ATOM 3223 O O . VAL B 1 149 ? 85.831 35.956 47.195 1.00 16.21 149 VAL B O 1
ATOM 3227 N N . VAL B 1 150 ? 87.259 37.696 46.770 1.00 17.23 150 VAL B N 1
ATOM 3228 C CA . VAL B 1 150 ? 87.075 38.397 48.030 1.00 16.58 150 VAL B CA 1
ATOM 3229 C C . VAL B 1 150 ? 86.370 39.717 47.720 1.00 17.34 150 VAL B C 1
ATOM 3230 O O . VAL B 1 150 ? 86.865 40.521 46.908 1.00 18.78 150 VAL B O 1
ATOM 3234 N N . GLN B 1 151 ? 85.145 39.839 48.243 1.00 17.09 151 GLN B N 1
ATOM 3235 C CA . GLN B 1 151 ? 84.263 40.964 48.002 1.00 17.07 151 GLN B CA 1
ATOM 3236 C C . GLN B 1 151 ? 83.551 41.363 49.314 1.00 17.70 151 GLN B C 1
ATOM 3237 O O . GLN B 1 151 ? 83.433 40.540 50.236 1.00 16.38 151 GLN B O 1
ATOM 3243 N N . ASP B 1 152 ? 83.207 42.643 49.431 1.00 18.18 152 ASP B N 1
ATOM 3244 C CA . ASP B 1 152 ? 82.214 43.126 50.446 1.00 19.00 152 ASP B CA 1
ATOM 3245 C C . ASP B 1 152 ? 81.182 42.020 50.603 1.00 18.83 152 ASP B C 1
ATOM 3246 O O . ASP B 1 152 ? 80.588 41.634 49.603 1.00 20.42 152 ASP B O 1
ATOM 3251 N N . PRO B 1 153 ? 80.942 41.494 51.846 1.00 17.72 153 PRO B N 1
ATOM 3252 C CA . PRO B 1 153 ? 79.983 40.400 52.068 1.00 17.42 153 PRO B CA 1
ATOM 3253 C C . PRO B 1 153 ? 78.583 40.657 51.511 1.00 16.97 153 PRO B C 1
ATOM 3254 O O . PRO B 1 153 ? 77.943 39.720 51.098 1.00 16.53 153 PRO B O 1
ATOM 3258 N N . THR B 1 154 ? 78.124 41.907 51.434 1.00 17.36 154 THR B N 1
ATOM 3259 C CA . THR B 1 154 ? 76.739 42.130 50.924 1.00 17.24 154 THR B CA 1
ATOM 3260 C C . THR B 1 154 ? 76.683 41.779 49.430 1.00 17.49 154 THR B C 1
ATOM 3261 O O . THR B 1 154 ? 75.668 41.383 48.917 1.00 16.22 154 THR B O 1
ATOM 3265 N N . MET B 1 155 ? 77.797 41.910 48.739 1.00 16.22 155 MET B N 1
ATOM 3266 C CA . MET B 1 155 ? 77.827 41.728 47.275 1.00 18.67 155 MET B CA 1
ATOM 3267 C C . MET B 1 155 ? 78.555 40.429 46.840 1.00 17.83 155 MET B C 1
ATOM 3268 O O . MET B 1 155 ? 78.720 40.155 45.653 1.00 17.73 155 MET B O 1
ATOM 3273 N N . GLN B 1 156 ? 78.967 39.608 47.802 1.00 17.48 156 GLN B N 1
ATOM 3274 C CA . GLN B 1 156 ? 79.610 38.356 47.507 1.00 17.56 156 GLN B CA 1
ATOM 3275 C C . GLN B 1 156 ? 78.725 37.494 46.606 1.00 16.93 156 GLN B C 1
ATOM 3276 O O . GLN B 1 156 ? 79.181 37.056 45.584 1.00 17.65 156 GLN B O 1
ATOM 3282 N N . ARG B 1 157 ? 77.449 37.278 46.967 1.00 17.30 157 ARG B N 1
ATOM 3283 C CA . ARG B 1 157 ? 76.547 36.422 46.189 1.00 18.13 157 ARG B CA 1
ATOM 3284 C C . ARG B 1 157 ? 76.412 36.888 44.730 1.00 17.02 157 ARG B C 1
ATOM 3285 O O . ARG B 1 157 ? 76.564 36.099 43.803 1.00 19.07 157 ARG B O 1
ATOM 3293 N N . ARG B 1 158 ? 76.192 38.160 44.505 1.00 18.06 158 ARG B N 1
ATOM 3294 C CA . ARG B 1 158 ? 76.100 38.679 43.125 1.00 17.85 158 ARG B CA 1
ATOM 3295 C C . ARG B 1 158 ? 77.401 38.532 42.367 1.00 17.48 158 ARG B C 1
ATOM 3296 O O . ARG B 1 158 ? 77.423 38.139 41.173 1.00 18.74 158 ARG B O 1
ATOM 3304 N N . THR B 1 159 ? 78.498 38.820 43.060 1.00 16.93 159 THR B N 1
ATOM 3305 C CA . THR B 1 159 ? 79.819 38.824 42.435 1.00 15.51 159 THR B CA 1
ATOM 3306 C C . THR B 1 159 ? 80.144 37.421 41.943 1.00 15.76 159 THR B C 1
ATOM 3307 O O . THR B 1 159 ? 80.624 37.219 40.810 1.00 14.26 159 THR B O 1
ATOM 3311 N N . MET B 1 160 ? 79.868 36.429 42.785 1.00 16.25 160 MET B N 1
ATOM 3312 C CA . MET B 1 160 ? 80.048 35.054 42.381 1.00 16.48 160 MET B CA 1
ATOM 3313 C C . MET B 1 160 ? 79.173 34.662 41.221 1.00 16.86 160 MET B C 1
ATOM 3314 O O . MET B 1 160 ? 79.623 33.932 40.350 1.00 19.47 160 MET B O 1
ATOM 3319 N N . ALA B 1 161 ? 77.911 35.105 41.215 1.00 18.23 161 ALA B N 1
ATOM 3320 C CA . ALA B 1 161 ? 76.966 34.770 40.127 1.00 17.56 161 ALA B CA 1
ATOM 3321 C C . ALA B 1 161 ? 77.354 35.456 38.802 1.00 18.29 161 ALA B C 1
ATOM 3322 O O . ALA B 1 161 ? 77.042 34.962 37.721 1.00 18.85 161 ALA B O 1
ATOM 3324 N N . THR B 1 162 ? 78.004 36.614 38.909 1.00 18.95 162 THR B N 1
ATOM 3325 C CA . THR B 1 162 ? 78.550 37.332 37.771 1.00 19.03 162 THR B CA 1
ATOM 3326 C C . THR B 1 162 ? 79.720 36.550 37.164 1.00 19.12 162 THR B C 1
ATOM 3327 O O . THR B 1 162 ? 79.751 36.242 35.975 1.00 19.74 162 THR B O 1
ATOM 3331 N N . PHE B 1 163 ? 80.674 36.190 37.998 1.00 20.67 163 PHE B N 1
ATOM 3332 C CA . PHE B 1 163 ? 81.799 35.363 37.549 1.00 20.04 163 PHE B CA 1
ATOM 3333 C C . PHE B 1 163 ? 81.345 34.088 36.885 1.00 20.98 163 PHE B C 1
ATOM 3334 O O . PHE B 1 163 ? 81.882 33.710 35.844 1.00 21.66 163 PHE B O 1
ATOM 3342 N N . ARG B 1 164 ? 80.379 33.399 37.501 1.00 20.81 164 ARG B N 1
ATOM 3343 C CA . ARG B 1 164 ? 79.890 32.133 36.954 1.00 20.33 164 ARG B CA 1
ATOM 3344 C C . ARG B 1 164 ? 79.021 32.293 35.697 1.00 20.13 164 ARG B C 1
ATOM 3345 O O . ARG B 1 164 ? 78.942 31.366 34.865 1.00 19.43 164 ARG B O 1
ATOM 3353 N N . ARG B 1 165 ? 78.471 33.484 35.497 1.00 20.63 165 ARG B N 1
ATOM 3354 C CA . ARG B 1 165 ? 77.755 33.780 34.273 1.00 21.23 165 ARG B CA 1
ATOM 3355 C C . ARG B 1 165 ? 78.754 33.803 33.133 1.00 21.65 165 ARG B C 1
ATOM 3356 O O . ARG B 1 165 ? 78.439 33.386 32.029 1.00 21.35 165 ARG B O 1
ATOM 3364 N N . MET B 1 166 ? 79.977 34.225 33.422 1.00 20.81 166 MET B N 1
ATOM 3365 C CA . MET B 1 166 ? 80.955 34.468 32.389 1.00 22.16 166 MET B CA 1
ATOM 3366 C C . MET B 1 166 ? 81.630 33.219 31.935 1.00 22.51 166 MET B C 1
ATOM 3367 O O . MET B 1 166 ? 81.886 33.084 30.747 1.00 21.96 166 MET B O 1
ATOM 3372 N N . THR B 1 167 ? 81.864 32.292 32.865 1.00 22.48 167 THR B N 1
ATOM 3373 C CA . THR B 1 167 ? 82.669 31.112 32.601 1.00 23.40 167 THR B CA 1
ATOM 3374 C C . THR B 1 167 ? 81.943 29.799 32.878 1.00 23.60 167 THR B C 1
ATOM 3375 O O . THR B 1 167 ? 82.424 28.761 32.488 1.00 25.42 167 THR B O 1
ATOM 3379 N N . GLY B 1 168 ? 80.806 29.831 33.559 1.00 23.99 168 GLY B N 1
ATOM 3380 C CA . GLY B 1 168 ? 80.252 28.625 34.146 1.00 23.76 168 GLY B CA 1
ATOM 3381 C C . GLY B 1 168 ? 81.166 28.009 35.202 1.00 24.57 168 GLY B C 1
ATOM 3382 O O . GLY B 1 168 ? 82.321 28.432 35.396 1.00 24.34 168 GLY B O 1
ATOM 3383 N N . ASP B 1 169 ? 80.661 26.986 35.887 1.00 24.39 169 ASP B N 1
ATOM 3384 C CA . ASP B 1 169 ? 81.455 26.360 36.950 1.00 24.77 169 ASP B CA 1
ATOM 3385 C C . ASP B 1 169 ? 80.993 24.928 37.188 1.00 25.02 169 ASP B C 1
ATOM 3386 O O . ASP B 1 169 ? 79.905 24.530 36.720 1.00 26.71 169 ASP B O 1
ATOM 3391 N N . ASN B 1 170 ? 81.819 24.184 37.924 1.00 25.13 170 ASN B N 1
ATOM 3392 C CA . ASN B 1 170 ? 81.603 22.770 38.213 1.00 25.15 170 ASN B CA 1
ATOM 3393 C C . ASN B 1 170 ? 81.376 22.628 39.706 1.00 24.46 170 ASN B C 1
ATOM 3394 O O . ASN B 1 170 ? 82.280 22.871 40.491 1.00 21.58 170 ASN B O 1
ATOM 3399 N N . PRO B 1 171 ? 80.154 22.225 40.105 1.00 25.17 171 PRO B N 1
ATOM 3400 C CA . PRO B 1 171 ? 79.855 22.042 41.527 1.00 25.96 171 PRO B CA 1
ATOM 3401 C C . PRO B 1 171 ? 80.798 21.062 42.234 1.00 26.12 171 PRO B C 1
ATOM 3402 O O . PRO B 1 171 ? 81.019 21.177 43.456 1.00 25.57 171 PRO B O 1
ATOM 3406 N N . ASP B 1 172 ? 81.351 20.115 41.463 1.00 25.92 172 ASP B N 1
ATOM 3407 C CA . ASP B 1 172 ? 82.260 19.110 41.991 1.00 26.52 172 ASP B CA 1
ATOM 3408 C C . ASP B 1 172 ? 83.732 19.565 41.987 1.00 27.03 172 ASP B C 1
ATOM 3409 O O . ASP B 1 172 ? 84.581 18.920 42.593 1.00 28.21 172 ASP B O 1
ATOM 3414 N N . ALA B 1 173 ? 84.006 20.700 41.357 1.00 26.91 173 ALA B N 1
ATOM 3415 C CA . ALA B 1 173 ? 85.364 21.242 41.207 1.00 27.11 173 ALA B CA 1
ATOM 3416 C C . ALA B 1 173 ? 85.233 22.722 40.944 1.00 26.61 173 ALA B C 1
ATOM 3417 O O . ALA B 1 173 ? 85.490 23.187 39.828 1.00 28.53 173 ALA B O 1
ATOM 3419 N N . PRO B 1 174 ? 84.792 23.493 41.955 1.00 24.33 174 PRO B N 1
ATOM 3420 C CA . PRO B 1 174 ? 84.647 24.931 41.644 1.00 24.73 174 PRO B CA 1
ATOM 3421 C C . PRO B 1 174 ? 85.970 25.620 41.346 1.00 24.11 174 PRO B C 1
ATOM 3422 O O . PRO B 1 174 ? 86.915 25.456 42.107 1.00 25.40 174 PRO B O 1
ATOM 3426 N N . ARG B 1 175 ? 86.033 26.320 40.216 1.00 23.31 175 ARG B N 1
ATOM 3427 C CA . ARG B 1 175 ? 87.151 27.168 39.853 1.00 23.50 175 ARG B CA 1
ATOM 3428 C C . ARG B 1 175 ? 87.116 28.509 40.623 1.00 22.08 175 ARG B C 1
ATOM 3429 O O . ARG B 1 175 ? 88.142 29.135 40.823 1.00 22.58 175 ARG B O 1
ATOM 3437 N N . TRP B 1 176 ? 85.931 28.937 41.038 1.00 21.04 176 TRP B N 1
ATOM 3438 C CA . TRP B 1 176 ? 85.778 30.187 41.791 1.00 21.09 176 TRP B CA 1
ATOM 3439 C C . TRP B 1 176 ? 85.332 29.866 43.205 1.00 20.27 176 TRP B C 1
ATOM 3440 O O . TRP B 1 176 ? 84.265 29.293 43.414 1.00 19.46 176 TRP B O 1
ATOM 3451 N N . LEU B 1 177 ? 86.147 30.258 44.176 1.00 19.51 177 LEU B N 1
ATOM 3452 C CA . LEU B 1 177 ? 85.846 30.021 45.573 1.00 19.36 177 LEU B CA 1
ATOM 3453 C C . LEU B 1 177 ? 85.474 31.373 46.173 1.00 19.66 177 LEU B C 1
ATOM 3454 O O . LEU B 1 177 ? 85.746 32.421 45.578 1.00 20.93 177 LEU B O 1
ATOM 3459 N N . SER B 1 178 ? 84.798 31.373 47.301 1.00 19.45 178 SER B N 1
ATOM 3460 C CA . SER B 1 178 ? 84.222 32.605 47.827 1.00 18.56 178 SER B CA 1
ATOM 3461 C C . SER B 1 178 ? 84.679 32.847 49.242 1.00 18.67 178 SER B C 1
ATOM 3462 O O . SER B 1 178 ? 84.589 31.960 50.101 1.00 18.37 178 SER B O 1
ATOM 3465 N N . TYR B 1 179 ? 85.188 34.033 49.520 1.00 18.47 179 TYR B N 1
ATOM 3466 C CA . TYR B 1 179 ? 85.763 34.321 50.852 1.00 17.61 179 TYR B CA 1
ATOM 3467 C C . TYR B 1 179 ? 85.644 35.807 51.122 1.00 16.61 179 TYR B C 1
ATOM 3468 O O . TYR B 1 179 ? 86.586 36.549 50.893 1.00 16.33 179 TYR B O 1
ATOM 3477 N N . PRO B 1 180 ? 84.457 36.265 51.591 1.00 15.66 180 PRO B N 1
ATOM 3478 C CA . PRO B 1 180 ? 84.293 37.659 51.973 1.00 16.76 180 PRO B CA 1
ATOM 3479 C C . PRO B 1 180 ? 85.019 38.040 53.257 1.00 17.60 180 PRO B C 1
ATOM 3480 O O . PRO B 1 180 ? 85.305 39.217 53.472 1.00 17.05 180 PRO B O 1
ATOM 3484 N N . GLY B 1 181 ? 85.301 37.063 54.120 1.00 18.13 181 GLY B N 1
ATOM 3485 C CA . GLY B 1 181 ? 86.114 37.335 55.329 1.00 18.09 181 GLY B CA 1
ATOM 3486 C C . GLY B 1 181 ? 85.367 37.195 56.625 1.00 18.30 181 GLY B C 1
ATOM 3487 O O . GLY B 1 181 ? 85.983 36.933 57.656 1.00 19.55 181 GLY B O 1
ATOM 3488 N N . PHE B 1 182 ? 84.041 37.359 56.569 1.00 18.03 182 PHE B N 1
ATOM 3489 C CA . PHE B 1 182 ? 83.177 37.284 57.723 1.00 17.45 182 PHE B CA 1
ATOM 3490 C C . PHE B 1 182 ? 81.736 37.254 57.246 1.00 17.64 182 PHE B C 1
ATOM 3491 O O . PHE B 1 182 ? 81.449 37.554 56.079 1.00 19.27 182 PHE B O 1
ATOM 3499 N N . VAL B 1 183 ? 80.845 36.910 58.166 1.00 17.31 183 VAL B N 1
ATOM 3500 C CA . VAL B 1 183 ? 79.406 36.859 57.954 1.00 18.36 183 VAL B CA 1
ATOM 3501 C C . VAL B 1 183 ? 78.766 37.953 58.830 1.00 18.19 183 VAL B C 1
ATOM 3502 O O . VAL B 1 183 ? 78.675 37.814 60.048 1.00 17.60 183 VAL B O 1
ATOM 3506 N N . PRO B 1 184 ? 78.307 39.055 58.202 1.00 18.43 184 PRO B N 1
ATOM 3507 C CA . PRO B 1 184 ? 77.849 40.171 59.008 1.00 18.46 184 PRO B CA 1
ATOM 3508 C C . PRO B 1 184 ? 76.654 39.807 59.848 1.00 18.66 184 PRO B C 1
ATOM 3509 O O . PRO B 1 184 ? 75.708 39.160 59.350 1.00 18.96 184 PRO B O 1
ATOM 3513 N N . GLN B 1 185 ? 76.686 40.201 61.114 1.00 18.68 185 GLN B N 1
ATOM 3514 C CA . GLN B 1 185 ? 75.587 39.898 62.040 1.00 19.87 185 GLN B CA 1
ATOM 3515 C C . GLN B 1 185 ? 75.316 41.149 62.866 1.00 19.15 185 GLN B C 1
ATOM 3516 O O . GLN B 1 185 ? 76.247 41.765 63.333 1.00 16.18 185 GLN B O 1
ATOM 3522 N N . LEU B 1 186 ? 74.043 41.484 62.995 1.00 18.43 186 LEU B N 1
ATOM 3523 C CA . LEU B 1 186 ? 73.535 42.594 63.790 1.00 21.25 186 LEU B CA 1
ATOM 3524 C C . LEU B 1 186 ? 72.823 42.109 65.040 1.00 21.56 186 LEU B C 1
ATOM 3525 O O . LEU B 1 186 ? 72.326 40.974 65.135 1.00 21.28 186 LEU B O 1
ATOM 3530 N N . GLY B 1 187 ? 72.759 42.997 66.017 1.00 23.31 187 GLY B N 1
ATOM 3531 C CA . GLY B 1 187 ? 72.007 42.730 67.240 1.00 24.80 187 GLY B CA 1
ATOM 3532 C C . GLY B 1 187 ? 71.570 44.050 67.850 1.00 25.83 187 GLY B C 1
ATOM 3533 O O . GLY B 1 187 ? 72.063 45.109 67.450 1.00 25.97 187 GLY B O 1
ATOM 3534 N N . ASN B 1 188 ? 70.616 43.979 68.783 1.00 27.29 188 ASN B N 1
ATOM 3535 C CA . ASN B 1 188 ? 70.192 45.143 69.568 1.00 28.54 188 ASN B CA 1
ATOM 3536 C C . ASN B 1 188 ? 71.141 45.364 70.748 1.00 29.03 188 ASN B C 1
ATOM 3537 O O . ASN B 1 188 ? 71.529 44.416 71.416 1.00 30.40 188 ASN B O 1
ATOM 3542 N N . ASN B 1 189 ? 71.499 46.622 70.997 1.00 31.16 189 ASN B N 1
ATOM 3543 C CA . ASN B 1 189 ? 72.311 47.020 72.152 1.00 32.45 189 ASN B CA 1
ATOM 3544 C C . ASN B 1 189 ? 71.919 48.421 72.639 1.00 33.65 189 ASN B C 1
ATOM 3545 O O . ASN B 1 189 ? 71.935 49.381 71.866 1.00 33.17 189 ASN B O 1
ATOM 3550 N N . ALA B 1 190 ? 71.517 48.529 73.914 1.00 35.21 190 ALA B N 1
ATOM 3551 C CA . ALA B 1 190 ? 71.252 49.829 74.548 1.00 35.43 190 ALA B CA 1
ATOM 3552 C C . ALA B 1 190 ? 70.635 50.850 73.603 1.00 36.29 190 ALA B C 1
ATOM 3553 O O . ALA B 1 190 ? 71.302 51.793 73.193 1.00 37.60 190 ALA B O 1
ATOM 3555 N N . ASP B 1 191 ? 69.370 50.680 73.249 1.00 36.77 191 ASP B N 1
ATOM 3556 C CA . ASP B 1 191 ? 68.663 51.710 72.506 1.00 36.63 191 ASP B CA 1
ATOM 3557 C C . ASP B 1 191 ? 69.040 51.771 71.026 1.00 36.10 191 ASP B C 1
ATOM 3558 O O . ASP B 1 191 ? 68.515 52.619 70.289 1.00 35.69 191 ASP B O 1
ATOM 3563 N N . SER B 1 192 ? 69.930 50.881 70.577 1.00 35.11 192 SER B N 1
ATOM 3564 C CA . SER B 1 192 ? 70.337 50.893 69.178 1.00 33.39 192 SER B CA 1
ATOM 3565 C C . SER B 1 192 ? 70.637 49.501 68.595 1.00 31.90 192 SER B C 1
ATOM 3566 O O . SER B 1 192 ? 70.606 48.491 69.328 1.00 30.71 192 SER B O 1
ATOM 3569 N N . VAL B 1 193 ? 70.846 49.464 67.273 1.00 30.45 193 VAL B N 1
ATOM 3570 C CA . VAL B 1 193 ? 71.315 48.266 66.532 1.00 29.75 193 VAL B CA 1
ATOM 3571 C C . VAL B 1 193 ? 72.816 48.436 66.274 1.00 29.26 193 VAL B C 1
ATOM 3572 O O . VAL B 1 193 ? 73.254 49.506 65.850 1.00 29.38 193 VAL B O 1
ATOM 3576 N N . ILE B 1 194 ? 73.579 47.374 66.515 1.00 27.28 194 ILE B N 1
ATOM 3577 C CA . ILE B 1 194 ? 75.031 47.358 66.320 1.00 26.76 194 ILE B CA 1
ATOM 3578 C C . ILE B 1 194 ? 75.474 46.047 65.641 1.00 24.81 194 ILE B C 1
ATOM 3579 O O . ILE B 1 194 ? 74.706 45.082 65.542 1.00 24.14 194 ILE B O 1
ATOM 3584 N N . PHE B 1 195 ? 76.713 45.991 65.160 1.00 23.02 195 PHE B N 1
ATOM 3585 C CA . PHE B 1 195 ? 77.223 44.732 64.657 1.00 22.11 195 PHE B CA 1
ATOM 3586 C C . PHE B 1 195 ? 77.758 43.905 65.776 1.00 20.10 195 PHE B C 1
ATOM 3587 O O . PHE B 1 195 ? 78.356 44.439 66.692 1.00 19.84 195 PHE B O 1
ATOM 3595 N N . ILE B 1 196 ? 77.535 42.608 65.690 1.00 19.87 196 ILE B N 1
ATOM 3596 C CA . ILE B 1 196 ? 78.090 41.657 66.646 1.00 20.87 196 ILE B CA 1
ATOM 3597 C C . ILE B 1 196 ? 79.516 41.284 66.283 1.00 20.00 196 ILE B C 1
ATOM 3598 O O . ILE B 1 196 ? 80.295 40.900 67.161 1.00 19.94 196 ILE B O 1
ATOM 3603 N N . ASN B 1 197 ? 79.871 41.406 65.005 1.00 19.12 197 ASN B N 1
ATOM 3604 C CA . ASN B 1 197 ? 81.268 41.101 64.593 1.00 18.83 197 ASN B CA 1
ATOM 3605 C C . ASN B 1 197 ? 82.145 42.128 65.263 1.00 18.66 197 ASN B C 1
ATOM 3606 O O . ASN B 1 197 ? 81.988 43.344 65.082 1.00 18.08 197 ASN B O 1
ATOM 3611 N N . GLN B 1 198 ? 83.131 41.659 65.997 1.00 19.07 198 GLN B N 1
ATOM 3612 C CA . GLN B 1 198 ? 84.069 42.556 66.654 1.00 19.56 198 GLN B CA 1
ATOM 3613 C C . GLN B 1 198 ? 85.141 42.927 65.672 1.00 19.95 198 GLN B C 1
ATOM 3614 O O . GLN B 1 198 ? 86.305 42.564 65.836 1.00 21.33 198 GLN B O 1
ATOM 3620 N N . LEU B 1 199 ? 84.752 43.719 64.661 1.00 19.41 199 LEU B N 1
ATOM 3621 C CA . LEU B 1 199 ? 85.651 44.117 63.578 1.00 18.80 199 LEU B CA 1
ATOM 3622 C C . LEU B 1 199 ? 85.585 45.629 63.365 1.00 19.04 199 LEU B C 1
ATOM 3623 O O . LEU B 1 199 ? 84.512 46.192 63.364 1.00 17.36 199 LEU B O 1
ATOM 3628 N N . GLN B 1 200 ? 86.754 46.252 63.169 1.00 19.86 200 GLN B N 1
ATOM 3629 C CA . GLN B 1 200 ? 86.846 47.678 62.868 1.00 21.53 200 GLN B CA 1
ATOM 3630 C C . GLN B 1 200 ? 86.686 47.916 61.353 1.00 21.45 200 GLN B C 1
ATOM 3631 O O . GLN B 1 200 ? 87.032 47.060 60.527 1.00 21.34 200 GLN B O 1
ATOM 3637 N N . GLY B 1 201 ? 86.087 49.043 60.977 1.00 21.56 201 GLY B N 1
ATOM 3638 C CA . GLY B 1 201 ? 85.979 49.410 59.557 1.00 20.92 201 GLY B CA 1
ATOM 3639 C C . GLY B 1 201 ? 84.683 48.981 58.887 1.00 21.25 201 GLY B C 1
ATOM 3640 O O . GLY B 1 201 ? 84.579 49.030 57.666 1.00 22.24 201 GLY B O 1
ATOM 3641 N N . LEU B 1 202 ? 83.695 48.544 59.666 1.00 20.82 202 LEU B N 1
ATOM 3642 C CA . LEU B 1 202 ? 82.396 48.113 59.082 1.00 21.10 202 LEU B CA 1
ATOM 3643 C C . LEU B 1 202 ? 81.517 49.302 58.634 1.00 20.93 202 LEU B C 1
ATOM 3644 O O . LEU B 1 202 ? 81.610 50.429 59.178 1.00 20.13 202 LEU B O 1
ATOM 3649 N N . TRP B 1 203 ? 80.624 49.035 57.666 1.00 21.55 203 TRP B N 1
ATOM 3650 C CA . TRP B 1 203 ? 79.644 50.025 57.210 1.00 21.34 203 TRP B CA 1
ATOM 3651 C C . TRP B 1 203 ? 78.805 50.486 58.392 1.00 22.86 203 TRP B C 1
ATOM 3652 O O . TRP B 1 203 ? 78.525 49.680 59.282 1.00 23.34 203 TRP B O 1
ATOM 3663 N N . PRO B 1 204 ? 78.374 51.752 58.377 1.00 22.96 204 PRO B N 1
ATOM 3664 C CA . PRO B 1 204 ? 77.332 52.055 59.334 1.00 23.23 204 PRO B CA 1
ATOM 3665 C C . PRO B 1 204 ? 76.123 51.175 59.036 1.00 22.76 204 PRO B C 1
ATOM 3666 O O . PRO B 1 204 ? 75.889 50.812 57.881 1.00 21.99 204 PRO B O 1
ATOM 3670 N N . VAL B 1 205 ? 75.398 50.795 60.081 1.00 23.06 205 VAL B N 1
ATOM 3671 C CA . VAL B 1 205 ? 74.190 49.981 59.946 1.00 22.91 205 VAL B CA 1
ATOM 3672 C C . VAL B 1 205 ? 73.312 50.439 58.783 1.00 22.15 205 VAL B C 1
ATOM 3673 O O . VAL B 1 205 ? 72.894 49.605 57.966 1.00 20.67 205 VAL B O 1
ATOM 3677 N N . GLU B 1 206 ? 73.098 51.747 58.672 1.00 22.27 206 GLU B N 1
ATOM 3678 C CA . GLU B 1 206 ? 72.277 52.310 57.608 1.00 22.40 206 GLU B CA 1
ATOM 3679 C C . GLU B 1 206 ? 72.766 51.929 56.226 1.00 21.10 206 GLU B C 1
ATOM 3680 O O . GLU B 1 206 ? 71.968 51.590 55.350 1.00 20.11 206 GLU B O 1
ATOM 3686 N N . ARG B 1 207 ? 74.084 52.036 56.023 1.00 19.30 207 ARG B N 1
ATOM 3687 C CA . ARG B 1 207 ? 74.691 51.778 54.741 1.00 19.35 207 ARG B CA 1
ATOM 3688 C C . ARG B 1 207 ? 74.586 50.285 54.428 1.00 18.57 207 ARG B C 1
ATOM 3689 O O . ARG B 1 207 ? 74.245 49.912 53.316 1.00 19.20 207 ARG B O 1
ATOM 3697 N N . TYR B 1 208 ? 74.837 49.453 55.432 1.00 18.98 208 TYR B N 1
ATOM 3698 C CA . TYR B 1 208 ? 74.786 47.992 55.288 1.00 19.11 208 TYR B CA 1
ATOM 3699 C C . TYR B 1 208 ? 73.381 47.583 54.842 1.00 19.21 208 TYR B C 1
ATOM 3700 O O . TYR B 1 208 ? 73.213 46.819 53.896 1.00 16.58 208 TYR B O 1
ATOM 3709 N N . LEU B 1 209 ? 72.380 48.128 55.519 1.00 19.37 209 LEU B N 1
ATOM 3710 C CA . LEU B 1 209 ? 71.006 47.818 55.195 1.00 21.42 209 LEU B CA 1
ATOM 3711 C C . LEU B 1 209 ? 70.598 48.271 53.784 1.00 21.88 209 LEU B C 1
ATOM 3712 O O . LEU B 1 209 ? 69.845 47.558 53.076 1.00 23.20 209 LEU B O 1
ATOM 3717 N N . SER B 1 210 ? 71.060 49.456 53.384 1.00 23.23 210 SER B N 1
ATOM 3718 C CA . SER B 1 210 ? 70.845 49.963 52.032 1.00 22.90 210 SER B CA 1
ATOM 3719 C C . SER B 1 210 ? 71.462 49.014 50.969 1.00 23.51 210 SER B C 1
ATOM 3720 O O . SER B 1 210 ? 70.846 48.701 49.953 1.00 22.02 210 SER B O 1
ATOM 3723 N N . LEU B 1 211 ? 72.684 48.545 51.215 1.00 23.25 211 LEU B N 1
ATOM 3724 C CA . LEU B 1 211 ? 73.313 47.612 50.324 1.00 22.81 211 LEU B CA 1
ATOM 3725 C C . LEU B 1 211 ? 72.536 46.302 50.284 1.00 23.48 211 LEU B C 1
ATOM 3726 O O . LEU B 1 211 ? 72.280 45.757 49.201 1.00 23.44 211 LEU B O 1
ATOM 3731 N N . LEU B 1 212 ? 72.169 45.793 51.470 1.00 22.89 212 LEU B N 1
ATOM 3732 C CA . LEU B 1 212 ? 71.615 44.457 51.606 1.00 23.66 212 LEU B CA 1
ATOM 3733 C C . LEU B 1 212 ? 70.255 44.426 50.926 1.00 25.08 212 LEU B C 1
ATOM 3734 O O . LEU B 1 212 ? 69.966 43.495 50.162 1.00 25.79 212 LEU B O 1
ATOM 3739 N N . THR B 1 213 ? 69.450 45.463 51.153 1.00 26.05 213 THR B N 1
ATOM 3740 C CA . THR B 1 213 ? 68.135 45.550 50.484 1.00 26.57 213 THR B CA 1
ATOM 3741 C C . THR B 1 213 ? 68.250 45.857 48.982 1.00 27.20 213 THR B C 1
ATOM 3742 O O . THR B 1 213 ? 67.380 45.440 48.232 1.00 28.67 213 THR B O 1
ATOM 3746 N N . GLY B 1 214 ? 69.334 46.513 48.549 1.00 26.88 214 GLY B N 1
ATOM 3747 C CA . GLY B 1 214 ? 69.566 46.795 47.137 1.00 26.06 214 GLY B CA 1
ATOM 3748 C C . GLY B 1 214 ? 69.916 45.554 46.317 1.00 26.31 214 GLY B C 1
ATOM 3749 O O . GLY B 1 214 ? 69.600 45.490 45.115 1.00 26.21 214 GLY B O 1
ATOM 3750 N N . GLU B 1 215 ? 70.578 44.573 46.944 1.00 24.49 215 GLU B N 1
ATOM 3751 C CA . GLU B 1 215 ? 70.978 43.320 46.251 1.00 24.22 215 GLU B CA 1
ATOM 3752 C C . GLU B 1 215 ? 69.829 42.360 45.919 1.00 23.68 215 GLU B C 1
ATOM 3753 O O . GLU B 1 215 ? 69.904 41.612 44.945 1.00 23.01 215 GLU B O 1
ATOM 3759 N N . LEU B 1 216 ? 68.769 42.368 46.733 1.00 23.90 216 LEU B N 1
ATOM 3760 C CA . LEU B 1 216 ? 67.710 41.378 46.608 1.00 23.76 216 LEU B CA 1
ATOM 3761 C C . LEU B 1 216 ? 66.952 41.421 45.274 1.00 23.91 216 LEU B C 1
ATOM 3762 O O . LEU B 1 216 ? 66.818 40.375 44.629 1.00 25.14 216 LEU B O 1
ATOM 3767 N N . PRO B 1 217 ? 66.450 42.606 44.852 1.00 24.18 217 PRO B N 1
ATOM 3768 C CA . PRO B 1 217 ? 65.881 42.767 43.488 1.00 23.99 217 PRO B CA 1
ATOM 3769 C C . PRO B 1 217 ? 66.817 42.481 42.323 1.00 24.75 217 PRO B C 1
ATOM 3770 O O . PRO B 1 217 ? 66.377 42.080 41.263 1.00 24.85 217 PRO B O 1
ATOM 3774 N N . ARG B 1 218 ? 68.109 42.708 42.518 1.00 23.81 218 ARG B N 1
ATOM 3775 C CA . ARG B 1 218 ? 69.086 42.397 41.498 1.00 24.79 218 ARG B CA 1
ATOM 3776 C C . ARG B 1 218 ? 69.214 40.878 41.335 1.00 23.90 218 ARG B C 1
ATOM 3777 O O . ARG B 1 218 ? 69.209 40.354 40.233 1.00 24.81 218 ARG B O 1
ATOM 3785 N N . LEU B 1 219 ? 69.293 40.173 42.452 1.00 24.14 219 LEU B N 1
ATOM 3786 C CA . LEU B 1 219 ? 69.443 38.715 42.451 1.00 24.68 219 LEU B CA 1
ATOM 3787 C C . LEU B 1 219 ? 68.191 38.021 41.919 1.00 24.58 219 LEU B C 1
ATOM 3788 O O . LEU B 1 219 ? 68.282 36.973 41.268 1.00 25.25 219 LEU B O 1
ATOM 3793 N N . ARG B 1 220 ? 67.043 38.636 42.177 1.00 25.94 220 ARG B N 1
ATOM 3794 C CA . ARG B 1 220 ? 65.739 38.076 41.791 1.00 26.62 220 ARG B CA 1
ATOM 3795 C C . ARG B 1 220 ? 65.600 37.965 40.283 1.00 27.10 220 ARG B C 1
ATOM 3796 O O . ARG B 1 220 ? 65.635 38.972 39.590 1.00 28.08 220 ARG B O 1
ATOM 3804 N N . ASP B 1 221 ? 65.429 36.741 39.786 1.00 28.19 221 ASP B N 1
ATOM 3805 C CA . ASP B 1 221 ? 65.403 36.467 38.352 1.00 29.25 221 ASP B CA 1
ATOM 3806 C C . ASP B 1 221 ? 64.037 36.751 37.737 1.00 30.69 221 ASP B C 1
ATOM 3807 O O . ASP B 1 221 ? 63.322 35.832 37.346 1.00 31.49 221 ASP B O 1
ATOM 3812 N N . ASP B 1 222 ? 63.702 38.035 37.643 1.00 32.27 222 ASP B N 1
ATOM 3813 C CA . ASP B 1 222 ? 62.509 38.471 36.940 1.00 32.57 222 ASP B CA 1
ATOM 3814 C C . ASP B 1 222 ? 62.934 39.508 35.903 1.00 33.58 222 ASP B C 1
ATOM 3815 O O . ASP B 1 222 ? 64.131 39.713 35.695 1.00 33.49 222 ASP B O 1
ATOM 3820 N N . SER B 1 223 ? 61.972 40.141 35.227 1.00 33.95 223 SER B N 1
ATOM 3821 C CA . SER B 1 223 ? 62.293 41.097 34.163 1.00 33.82 223 SER B CA 1
ATOM 3822 C C . SER B 1 223 ? 63.094 42.287 34.671 1.00 34.06 223 SER B C 1
ATOM 3823 O O . SER B 1 223 ? 63.849 42.898 33.909 1.00 34.38 223 SER B O 1
ATOM 3826 N N . ASP B 1 224 ? 62.959 42.598 35.957 1.00 33.46 224 ASP B N 1
ATOM 3827 C CA . ASP B 1 224 ? 63.680 43.710 36.564 1.00 33.08 224 ASP B CA 1
ATOM 3828 C C . ASP B 1 224 ? 65.045 43.312 37.212 1.00 32.03 224 ASP B C 1
ATOM 3829 O O . ASP B 1 224 ? 65.804 44.188 37.618 1.00 31.91 224 ASP B O 1
ATOM 3834 N N . GLY B 1 225 ? 65.354 42.020 37.310 1.00 30.52 225 GLY B N 1
ATOM 3835 C CA . GLY B 1 225 ? 66.616 41.573 37.906 1.00 29.74 225 GLY B CA 1
ATOM 3836 C C . GLY B 1 225 ? 67.817 41.539 36.964 1.00 28.92 225 GLY B C 1
ATOM 3837 O O . GLY B 1 225 ? 67.716 41.823 35.771 1.00 27.32 225 GLY B O 1
ATOM 3838 N N . TYR B 1 226 ? 68.968 41.172 37.518 1.00 28.32 226 TYR B N 1
ATOM 3839 C CA . TYR B 1 226 ? 70.210 41.001 36.753 1.00 28.09 226 TYR B CA 1
ATOM 3840 C C . TYR B 1 226 ? 70.330 39.600 36.121 1.00 27.78 226 TYR B C 1
ATOM 3841 O O . TYR B 1 226 ? 71.297 39.297 35.412 1.00 27.34 226 TYR B O 1
ATOM 3850 N N . GLY B 1 227 ? 69.349 38.739 36.384 1.00 27.78 227 GLY B N 1
ATOM 3851 C CA . GLY B 1 227 ? 69.406 37.354 35.961 1.00 28.55 227 GLY B CA 1
ATOM 3852 C C . GLY B 1 227 ? 69.051 37.187 34.500 1.00 28.80 227 GLY B C 1
ATOM 3853 O O . GLY B 1 227 ? 68.879 38.174 33.786 1.00 28.90 227 GLY B O 1
ATOM 3854 N N . PRO B 1 228 ? 68.981 35.930 34.036 1.00 30.13 228 PRO B N 1
ATOM 3855 C CA . PRO B 1 228 ? 68.695 35.640 32.624 1.00 30.48 228 PRO B CA 1
ATOM 3856 C C . PRO B 1 228 ? 67.322 36.108 32.125 1.00 31.63 228 PRO B C 1
ATOM 3857 O O . PRO B 1 228 ? 67.158 36.269 30.915 1.00 32.48 228 PRO B O 1
ATOM 3861 N N . ARG B 1 229 ? 66.361 36.330 33.025 1.00 31.38 229 ARG B N 1
ATOM 3862 C CA . ARG B 1 229 ? 65.070 36.896 32.649 1.00 31.94 229 ARG B CA 1
ATOM 3863 C C . ARG B 1 229 ? 65.104 38.434 32.619 1.00 31.42 229 ARG B C 1
ATOM 3864 O O . ARG B 1 229 ? 64.179 39.051 32.111 1.00 31.20 229 ARG B O 1
ATOM 3872 N N . GLY B 1 230 ? 66.172 39.045 33.134 1.00 30.77 230 GLY B N 1
ATOM 3873 C CA . GLY B 1 230 ? 66.332 40.498 33.119 1.00 30.57 230 GLY B CA 1
ATOM 3874 C C . GLY B 1 230 ? 67.527 40.890 32.272 1.00 30.93 230 GLY B C 1
ATOM 3875 O O . GLY B 1 230 ? 67.587 40.560 31.062 1.00 31.04 230 GLY B O 1
ATOM 3876 N N . ARG B 1 231 ? 68.522 41.511 32.920 1.00 29.99 231 ARG B N 1
ATOM 3877 C CA . ARG B 1 231 ? 69.687 42.054 32.235 1.00 29.92 231 ARG B CA 1
ATOM 3878 C C . ARG B 1 231 ? 70.680 41.041 31.746 1.00 28.86 231 ARG B C 1
ATOM 3879 O O . ARG B 1 231 ? 71.542 41.373 30.926 1.00 27.76 231 ARG B O 1
ATOM 3887 N N . ASP B 1 232 ? 70.582 39.822 32.272 1.00 28.19 232 ASP B N 1
ATOM 3888 C CA . ASP B 1 232 ? 71.421 38.695 31.882 1.00 27.77 232 ASP B CA 1
ATOM 3889 C C . ASP B 1 232 ? 72.887 38.952 32.208 1.00 26.71 232 ASP B C 1
ATOM 3890 O O . ASP B 1 232 ? 73.772 38.512 31.485 1.00 26.41 232 ASP B O 1
ATOM 3895 N N . PHE B 1 233 ? 73.114 39.616 33.337 1.00 26.87 233 PHE B N 1
ATOM 3896 C CA . PHE B 1 233 ? 74.466 39.857 33.869 1.00 26.32 233 PHE B CA 1
ATOM 3897 C C . PHE B 1 233 ? 74.953 38.727 34.773 1.00 25.83 233 PHE B C 1
ATOM 3898 O O . PHE B 1 233 ? 76.175 38.524 34.899 1.00 26.48 233 PHE B O 1
ATOM 3906 N N . ILE B 1 234 ? 74.017 38.031 35.425 1.00 24.74 234 ILE B N 1
ATOM 3907 C CA . ILE B 1 234 ? 74.355 36.929 36.356 1.00 24.05 234 ILE B CA 1
ATOM 3908 C C . ILE B 1 234 ? 73.557 35.661 36.060 1.00 23.96 234 ILE B C 1
ATOM 3909 O O . ILE B 1 234 ? 72.566 35.694 35.320 1.00 24.00 234 ILE B O 1
ATOM 3914 N N . VAL B 1 235 ? 73.967 34.538 36.660 1.00 24.58 235 VAL B N 1
ATOM 3915 C CA . VAL B 1 235 ? 73.243 33.298 36.502 1.00 24.54 235 VAL B CA 1
ATOM 3916 C C . VAL B 1 235 ? 71.946 33.377 37.305 1.00 25.42 235 VAL B C 1
ATOM 3917 O O . VAL B 1 235 ? 71.762 34.271 38.138 1.00 24.26 235 VAL B O 1
ATOM 3921 N N . HIS B 1 236 ? 71.041 32.445 37.024 1.00 25.73 236 HIS B N 1
ATOM 3922 C CA . HIS B 1 236 ? 69.810 32.305 37.811 1.00 26.21 236 HIS B CA 1
ATOM 3923 C C . HIS B 1 236 ? 70.131 32.033 39.285 1.00 26.11 236 HIS B C 1
ATOM 3924 O O . HIS B 1 236 ? 70.901 31.134 39.604 1.00 26.00 236 HIS B O 1
ATOM 3931 N N . VAL B 1 237 ? 69.472 32.769 40.173 1.00 27.22 237 VAL B N 1
ATOM 3932 C CA . VAL B 1 237 ? 69.663 32.634 41.611 1.00 27.10 237 VAL B CA 1
ATOM 3933 C C . VAL B 1 237 ? 68.391 32.042 42.184 1.00 27.92 237 VAL B C 1
ATOM 3934 O O . VAL B 1 237 ? 67.323 32.613 42.033 1.00 27.47 237 VAL B O 1
ATOM 3938 N N . ASP B 1 238 ? 68.510 30.887 42.826 1.00 28.78 238 ASP B N 1
ATOM 3939 C CA . ASP B 1 238 ? 67.380 30.287 43.519 1.00 29.45 238 ASP B CA 1
ATOM 3940 C C . ASP B 1 238 ? 67.315 30.886 44.911 1.00 29.22 238 ASP B C 1
ATOM 3941 O O . ASP B 1 238 ? 68.320 30.895 45.632 1.00 29.50 238 ASP B O 1
ATOM 3946 N N . PHE B 1 239 ? 66.147 31.391 45.291 1.00 28.24 239 PHE B N 1
ATOM 3947 C CA . PHE B 1 239 ? 65.986 31.971 46.620 1.00 29.22 239 PHE B CA 1
ATOM 3948 C C . PHE B 1 239 ? 65.437 30.925 47.557 1.00 29.06 239 PHE B C 1
ATOM 3949 O O . PHE B 1 239 ? 64.301 30.487 47.353 1.00 29.75 239 PHE B O 1
ATOM 3957 N N . PRO B 1 240 ? 66.192 30.572 48.614 1.00 29.12 240 PRO B N 1
ATOM 3958 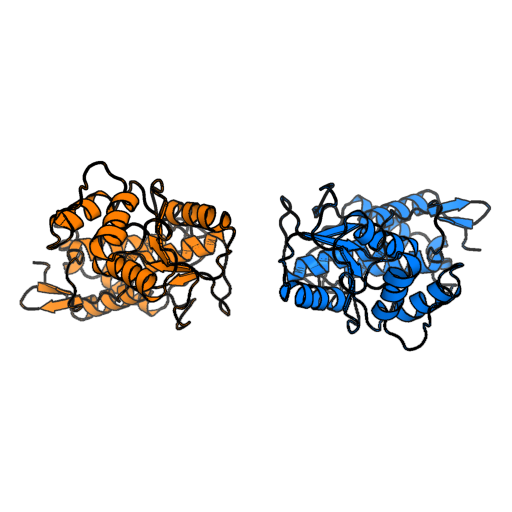C CA . PRO B 1 240 ? 65.670 29.713 49.678 1.00 28.82 240 PRO B CA 1
ATOM 3959 C C . PRO B 1 240 ? 64.402 30.259 50.304 1.00 29.09 240 PRO B C 1
ATOM 3960 O O . PRO B 1 240 ? 64.202 31.481 50.359 1.00 29.55 240 PRO B O 1
ATOM 3964 N N . ALA B 1 241 ? 63.567 29.366 50.820 1.00 29.23 241 ALA B N 1
ATOM 3965 C CA . ALA B 1 241 ? 62.299 29.773 51.440 1.00 28.80 241 ALA B CA 1
ATOM 3966 C C . ALA B 1 241 ? 62.505 30.762 52.599 1.00 28.66 241 ALA B C 1
ATOM 3967 O O . ALA B 1 241 ? 61.763 31.726 52.743 1.00 27.74 241 ALA B O 1
ATOM 3969 N N . GLU B 1 242 ? 63.537 30.541 53.407 1.00 28.80 242 GLU B N 1
ATOM 3970 C CA . GLU B 1 242 ? 63.771 31.374 54.573 1.00 29.64 242 GLU B CA 1
ATOM 3971 C C . GLU B 1 242 ? 64.215 32.794 54.237 1.00 28.57 242 GLU B C 1
ATOM 3972 O O . GLU B 1 242 ? 63.936 33.747 54.983 1.00 27.10 242 GLU B O 1
ATOM 3978 N N . VAL B 1 243 ? 64.932 32.925 53.120 1.00 27.84 243 VAL B N 1
ATOM 3979 C CA . VAL B 1 243 ? 65.286 34.235 52.579 1.00 27.58 243 VAL B CA 1
ATOM 3980 C C . VAL B 1 243 ? 64.055 34.973 52.074 1.00 26.99 243 VAL B C 1
ATOM 3981 O O . VAL B 1 243 ? 63.863 36.162 52.338 1.00 26.27 243 VAL B O 1
ATOM 3985 N N . ILE B 1 244 ? 63.197 34.268 51.347 1.00 27.61 244 ILE B N 1
ATOM 3986 C CA . ILE B 1 244 ? 61.938 34.885 50.913 1.00 28.02 244 ILE B CA 1
ATOM 3987 C C . ILE B 1 244 ? 61.130 35.378 52.122 1.00 27.61 244 ILE B C 1
ATOM 3988 O O . ILE B 1 244 ? 60.769 36.514 52.157 1.00 27.44 244 ILE B O 1
ATOM 3993 N N . HIS B 1 245 ? 60.914 34.528 53.124 1.00 28.81 245 HIS B N 1
ATOM 3994 C CA . HIS B 1 245 ? 60.207 34.924 54.373 1.00 28.79 245 HIS B CA 1
ATOM 3995 C C . HIS B 1 245 ? 60.861 36.118 55.073 1.00 28.33 245 HIS B C 1
ATOM 3996 O O . HIS B 1 245 ? 60.174 37.062 55.499 1.00 27.02 245 HIS B O 1
ATOM 4003 N N . ALA B 1 246 ? 62.192 36.118 55.158 1.00 27.67 246 ALA B N 1
ATOM 4004 C CA . ALA B 1 246 ? 62.895 37.237 55.765 1.00 28.04 246 ALA B CA 1
ATOM 4005 C C . ALA B 1 246 ? 62.646 38.524 55.007 1.00 27.95 246 ALA B C 1
ATOM 4006 O O . ALA B 1 246 ? 62.374 39.564 55.601 1.00 27.83 246 ALA B O 1
ATOM 4008 N N . TRP B 1 247 ? 62.764 38.460 53.684 1.00 28.35 247 TRP B N 1
ATOM 4009 C CA . TRP B 1 247 ? 62.458 39.587 52.811 1.00 28.91 247 TRP B CA 1
ATOM 4010 C C . TRP B 1 247 ? 61.068 40.149 53.075 1.00 29.52 247 TRP B C 1
ATOM 4011 O O . TRP B 1 247 ? 60.873 41.345 53.167 1.00 29.33 247 TRP B O 1
ATOM 4022 N N . GLN B 1 248 ? 60.092 39.273 53.193 1.00 31.05 248 GLN B N 1
ATOM 4023 C CA . GLN B 1 248 ? 58.741 39.750 53.454 1.00 31.93 248 GLN B CA 1
ATOM 4024 C C . GLN B 1 248 ? 58.611 40.410 54.822 1.00 32.28 248 GLN B C 1
ATOM 4025 O O . GLN B 1 248 ? 57.903 41.423 54.958 1.00 32.97 248 GLN B O 1
ATOM 4031 N N . THR B 1 249 ? 59.309 39.859 55.820 1.00 31.85 249 THR B N 1
ATOM 4032 C CA . THR B 1 249 ? 59.350 40.460 57.146 1.00 31.64 249 THR B CA 1
ATOM 4033 C C . THR B 1 249 ? 59.947 41.865 57.085 1.00 32.23 249 THR B C 1
ATOM 4034 O O . THR B 1 249 ? 59.483 42.752 57.802 1.00 32.01 249 THR B O 1
ATOM 4038 N N . LEU B 1 250 ? 60.949 42.082 56.223 1.00 31.41 250 LEU B N 1
ATOM 4039 C CA . LEU B 1 250 ? 61.584 43.408 56.115 1.00 32.05 250 LEU B CA 1
ATOM 4040 C C . LEU B 1 250 ? 60.652 44.411 55.433 1.00 32.30 250 LEU B C 1
ATOM 4041 O O . LEU B 1 250 ? 60.515 45.559 55.861 1.00 31.94 250 LEU B O 1
ATOM 4046 N N . LYS B 1 251 ? 60.006 43.957 54.378 1.00 33.42 251 LYS B N 1
ATOM 4047 C CA . LYS B 1 251 ? 59.035 44.778 53.664 1.00 35.13 251 LYS B CA 1
ATOM 4048 C C . LYS B 1 251 ? 57.889 45.236 54.550 1.00 35.25 251 LYS B C 1
ATOM 4049 O O . LYS B 1 251 ? 57.261 46.240 54.254 1.00 35.68 251 LYS B O 1
ATOM 4055 N N . HIS B 1 252 ? 57.619 44.511 55.631 1.00 36.06 252 HIS B N 1
ATOM 4056 C CA . HIS B 1 252 ? 56.454 44.810 56.473 1.00 36.16 252 HIS B CA 1
ATOM 4057 C C . HIS B 1 252 ? 56.759 45.380 57.854 1.00 36.41 252 HIS B C 1
ATOM 4058 O O . HIS B 1 252 ? 55.844 45.602 58.658 1.00 36.25 252 HIS B O 1
ATOM 4065 N N . ASP B 1 253 ? 58.032 45.684 58.094 1.00 35.71 253 ASP B N 1
ATOM 4066 C CA . ASP B 1 253 ? 58.457 46.373 59.302 1.00 35.84 253 ASP B CA 1
ATOM 4067 C C . ASP B 1 253 ? 58.407 47.898 59.080 1.00 35.58 253 ASP B C 1
ATOM 4068 O O . ASP B 1 253 ? 59.233 48.457 58.345 1.00 35.23 253 ASP B O 1
ATOM 4073 N N . ALA B 1 254 ? 57.431 48.573 59.695 1.00 35.52 254 ALA B N 1
ATOM 4074 C CA . ALA B 1 254 ? 57.260 50.029 59.479 1.00 35.25 254 ALA B CA 1
ATOM 4075 C C . ALA B 1 254 ? 58.306 50.870 60.201 1.00 35.00 254 ALA B C 1
ATOM 4076 O O . ALA B 1 254 ? 58.620 51.992 59.780 1.00 35.86 254 ALA B O 1
ATOM 4078 N N . VAL B 1 255 ? 58.823 50.344 61.299 1.00 34.91 255 VAL B N 1
ATOM 4079 C CA . VAL B 1 255 ? 59.859 51.019 62.059 1.00 34.54 255 VAL B CA 1
ATOM 4080 C C . VAL B 1 255 ? 61.151 51.023 61.237 1.00 34.23 255 VAL B C 1
ATOM 4081 O O . VAL B 1 255 ? 61.828 52.041 61.160 1.00 34.03 255 VAL B O 1
ATOM 4085 N N . LEU B 1 256 ? 61.469 49.877 60.627 1.00 34.38 256 LEU B N 1
ATOM 4086 C CA . LEU B 1 256 ? 62.635 49.756 59.741 1.00 34.45 256 LEU B CA 1
ATOM 4087 C C . LEU B 1 256 ? 62.526 50.732 58.568 1.00 34.81 256 LEU B C 1
ATOM 4088 O O . LEU B 1 256 ? 63.472 51.459 58.271 1.00 34.41 256 LEU B O 1
ATOM 4093 N N . ILE B 1 257 ? 61.364 50.788 57.924 1.00 35.24 257 ILE B N 1
ATOM 4094 C CA . ILE B 1 257 ? 61.215 51.638 56.745 1.00 36.28 257 ILE B CA 1
ATOM 4095 C C . ILE B 1 257 ? 61.416 53.127 57.067 1.00 36.67 257 ILE B C 1
ATOM 4096 O O . ILE B 1 257 ? 62.145 53.817 56.363 1.00 36.37 257 ILE B O 1
ATOM 4101 N N . GLU B 1 258 ? 60.792 53.617 58.139 1.00 37.98 258 GLU B N 1
ATOM 4102 C CA . GLU B 1 258 ? 60.978 55.017 58.558 1.00 38.37 258 GLU B CA 1
ATOM 4103 C C . GLU B 1 258 ? 62.459 55.315 58.788 1.00 38.49 258 GLU B C 1
ATOM 4104 O O . GLU B 1 258 ? 63.002 56.289 58.262 1.00 37.79 258 GLU B O 1
ATOM 4110 N N . ALA B 1 259 ? 63.094 54.453 59.573 1.00 38.81 259 ALA B N 1
ATOM 4111 C CA . ALA B 1 259 ? 64.518 54.556 59.883 1.00 39.79 259 ALA B CA 1
ATOM 4112 C C . ALA B 1 259 ? 65.431 54.605 58.643 1.00 40.38 259 ALA B C 1
ATOM 4113 O O . ALA B 1 259 ? 66.410 55.348 58.629 1.00 40.17 259 ALA B O 1
ATOM 4115 N N A MET B 1 260 ? 65.108 53.816 57.620 0.50 40.74 260 MET B N 1
ATOM 4116 N N B MET B 1 260 ? 65.114 53.822 57.616 0.50 40.77 260 MET B N 1
ATOM 4117 C CA A MET B 1 260 ? 65.900 53.792 56.386 0.50 41.17 260 MET B CA 1
ATOM 4118 C CA B MET B 1 260 ? 65.904 53.841 56.383 0.50 41.37 260 MET B CA 1
ATOM 4119 C C A MET B 1 260 ? 65.609 55.021 55.509 0.50 42.21 260 MET B C 1
ATOM 4120 C C B MET B 1 260 ? 65.628 55.094 55.571 0.50 42.22 260 MET B C 1
ATOM 4121 O O A MET B 1 260 ? 66.503 55.519 54.822 0.50 42.48 260 MET B O 1
ATOM 4122 O O B MET B 1 260 ? 66.546 55.684 54.995 0.50 42.52 260 MET B O 1
ATOM 4131 N N . GLU B 1 261 ? 64.365 55.496 55.530 1.00 42.91 261 GLU B N 1
ATOM 4132 C CA . GLU B 1 261 ? 63.963 56.655 54.749 1.00 44.25 261 GLU B CA 1
ATOM 4133 C C . GLU B 1 261 ? 64.367 57.990 55.383 1.00 45.31 261 GLU B C 1
ATOM 4134 O O . GLU B 1 261 ? 64.663 58.936 54.657 1.00 45.55 261 GLU B O 1
ATOM 4140 N N . SER B 1 262 ? 64.389 58.055 56.718 1.00 46.38 262 SER B N 1
ATOM 4141 C CA . SER B 1 262 ? 64.836 59.247 57.461 1.00 47.36 262 SER B CA 1
ATOM 4142 C C . SER B 1 262 ? 66.310 59.554 57.269 1.00 48.24 262 SER B C 1
ATOM 4143 O O . SER B 1 262 ? 66.739 60.679 57.517 1.00 48.84 262 SER B O 1
ATOM 4146 N N . ARG B 1 263 ? 67.080 58.544 56.871 1.00 48.95 263 ARG B N 1
ATOM 4147 C CA . ARG B 1 263 ? 68.520 58.671 56.674 1.00 49.47 263 ARG B CA 1
ATOM 4148 C C . ARG B 1 263 ? 68.866 58.589 55.184 1.00 50.25 263 ARG B C 1
ATOM 4149 O O . ARG B 1 263 ? 70.040 58.713 54.795 1.00 50.52 263 ARG B O 1
#

Radius of gyration: 31.51 Å; Cα contacts (8 Å, |Δi|>4): 996; chains: 2; bounding box: 53×73×92 Å

InterPro domains:
  IPR003848 Domain of unknown function DUF218 [PF02698] (40-168)
  IPR003848 Domain of unknown function DUF218 [cd06259] (38-189)
  IPR014729 Rossmann-like alpha/beta/alpha sandwich fold [G3DSA:3.40.50.620] (27-181)
  IPR051599 Cell Envelope Integrity and Synthesis Associated Protein [PTHR30336] (35-253)

Foldseek 3Di:
DAFADDPLLQVLLLVLLQVLQDDVLQPCDDPQWQEEEEEFAQFVLLLVVRLVVCLVNVHAYEYFWAAEDRQVSNVVLQCPDPPNVVQDGPPGFRQVSSVCCSCVPSVRDPVRYHYHHHDHDLLRSLVVVVVVQVVDPPHTQAYEYAYQSLCQNVNVQLNCLVPNADSVRGRYHYPNNDRWHWDDDDRHIDTPPPDPRDDDPLVSVCSNLVVPQQQAQDCSHVEPNHVNSGHRDDDDPSNVVSNVVQVPGPSNVCSNVVDDD/DFFDDDPLLQVLVLVLLQVLQDDVLQPDPDPQWQEEEEEFAQFVLLLVVRLCCCLVNVHAYEYAWAAEDRQVSNVVLQCPDPPNVVFDGPPGFRQVSSVCCSCVPSVNDPVRYHYHHDDYDLLRSLVVSVVVQVPDPPHTQAYEYAYQSLNQNVSVQLNCLVPNADSVRGRYHYPNNDRWHWDDDDRHIDTPPPDPRDDDPLVSVVSNLVVPQQQAQDCRHCEPNHVNSGHHDDDDPSSVVSVVVCVPRPSNVCSNVVD

Organism: Escherichia coli (strain K12) (NCBI:txid83333)

CATH classification: 1.10.3620.10 (+1 more: 3.40.50.620)

Sequence (520 aa):
PFPTLSPATIDAINVIGQWLAQDDFSGEVPYQADCCVILAGNAVMPTIDAACKKIARDQQIPLLISGGIGHSTTFLYSAIAQHPHYNTIRTTGRAEATILADIAHQFWHIPHEKIWIEDQSTNCCGENARFSIALLNQAVERRVHTAIVVQDPTMQRRTMATFRRMTGDNPDAPRWLSYPGFVPQLGNNADSVIFINQLQGLWPVERYLSLLTGELPRLRDDSDGYGPRGRDFIVHVDFPAEVIHAWQTLKHDAVLIEAMMESRSLPFPTLSPATIDAINVIGQWLAQDDFSGEVPYQADCCVILAGNAVMPTIDAACKIARDQQIPLLISGGIGHSSTTFLYSAIAQHPHYNTIRTTGRAEATILADIAHQFWHIPHEKIWIEDQSTNCCGENARFSIALLNQAVERVHTAIVVQDPTMQRRTMATFRRMTGDNPDAPRWLSYPGFVPQLGNNADSVIFINQLQGLWPVERYLSLLTGELPRLRDDSDGYGPRGRDFIVHVDFPAEVIHAWQTLKHDAVLIEAMMESR

Nearest PDB structures (foldseek):
  3ca8-assembly2_B  TM=1.004E+00  e=6.284E-56  Escherichia coli K-12
  6dv2-assembly2_J  TM=2.873E-01  e=1.415E-01  Homo sapiens
  6dv2-assembly1_H  TM=3.168E-01  e=2.027E-01  Homo sapiens
  4dvj-assembly1_B  TM=2.316E-01  e=4.053E+00  Rhizobium etli CFN 42
  5kin-assembly1_D  TM=2.503E-01  e=8.318E+00  Streptococcus pneumoniae TIGR4